Protein AF-0000000084950440 (afdb_homodimer)

Secondary structure (DSSP, 8-state):
--EEEEE--S-HHHHHHHHHHHHHHHHHT-EEEEEEE----THHHHHTTSSS-HHHHHHHHHHHHHHHHHHHTSGGGTTSEEEEEEE-S-HHHHHHHHHHHHT-SEEEEE----SS-SS-PPPHHHHHHHHH-SS-EEEEPTT------SEEEEE----GGGHHHHHHHHHHHHTTTPEEEEEEEEBTTB---HHHHHHHHHHHHTT----SEEEEEEE-SSHHHHHHHHHHHTT-SEEEEEE--SSSS-SSS-HHHHHHHHHH-SS-EEEEE-/--EEEEE--SSHHHHHHHHHHHHHHHHHT-EEEEEEE----THHHHHTTSSS-HHHHHHHHHHHHHHHHHHHTSGGGTTSEEEEEEE-S-HHHHHHHHHHHHT-SEEEEE----SS-SS-PPPHHHHHHHHH-SS-EEEEPTT------SEEEEE----GGGHHHHHHHHHHHHHTTPEEEEEEEEBTTB---HHHHHHHHHHHHTT----SEEEEEEE-SSHHHHHHHHHHHTT-SEEEEEE--SSSS-SSS-HHHHHHHHHH-SS-EEEEE-

Sequence (548 aa):
MKRILVPTDFSAHADNALKIAAQIAKKTNGEIFLLHMLEVPNQMNDAITGSTAIPEVMLFIKKANETLQKTKDKDFLKAIKVTESVKFESAFEGILSFCRKNKIDLIVMGSHGVSGIEEVLIGSNTEKIVRLSDAPVLVIKKNTTEFKPANFVFASDFSKEIKKPFKKMIKFASLFNAKLNLVMICTPNSFKPTALSEQIINDFMSGFDIKNYSTHIYNDVNIEKGIRNFSNSINADLIGLCTHGRTGLAHFFTGSISEDLVNHAIKPVITFRIMKRILVPTDFSAHADNALKIAAQIAKKTNGEIFLLHMLEVPNQMNDAITGSTAIPEVMLFIKKANETLQKTKDKDFLKAIKVTESVKFESAFEGILSFCRKNKIDLIVMGSHGVSGIEEVLIGSNTEKIVRLSDAPVLVIKKNTTEFKPANFVFASDFSKEIKKPFKKMIKFASLFNAKLNLVMICTPNSFKPTALSEQIINDFMSGFDIKNYSTHIYNDVNIEKGIRNFSNSINADLIGLCTHGRTGLAHFFTGSISEDLVNHAIKPVITFRI

Organism: Flavobacterium frigoris (strain PS1) (NCBI:txid1086011)

Structure (mmCIF, N/CA/C/O backbone):
data_AF-0000000084950440-model_v1
#
loop_
_entity.id
_entity.type
_entity.pdbx_description
1 polymer UspA
#
loop_
_atom_site.group_PDB
_atom_site.id
_atom_site.type_symbol
_atom_site.label_atom_id
_atom_site.label_alt_id
_atom_site.label_comp_id
_atom_site.label_asym_id
_atom_site.label_entity_id
_atom_site.label_seq_id
_atom_site.pdbx_PDB_ins_code
_atom_site.Cartn_x
_atom_site.Cartn_y
_atom_site.Cartn_z
_atom_site.occupancy
_atom_site.B_iso_or_equiv
_atom_site.auth_seq_id
_atom_site.auth_comp_id
_atom_site.auth_asym_id
_atom_site.auth_atom_id
_atom_site.pdbx_PDB_model_num
ATOM 1 N N . MET A 1 1 ? -6.938 23.297 23 1 85.62 1 MET A N 1
ATOM 2 C CA . MET A 1 1 ? -7 24.312 21.953 1 85.62 1 MET A CA 1
ATOM 3 C C . MET A 1 1 ? -8.086 25.344 22.25 1 85.62 1 MET A C 1
ATOM 5 O O . MET A 1 1 ? -9.062 25.453 21.5 1 85.62 1 MET A O 1
ATOM 9 N N . LYS A 1 2 ? -7.844 26.109 23.25 1 93.5 2 LYS A N 1
ATOM 10 C CA . LYS A 1 2 ? -8.836 27.047 23.766 1 93.5 2 LYS A CA 1
ATOM 11 C C . LYS A 1 2 ? -8.508 28.484 23.344 1 93.5 2 LYS A C 1
ATOM 13 O O . LYS A 1 2 ? -9.414 29.297 23.156 1 93.5 2 LYS A O 1
ATOM 18 N N . ARG A 1 3 ? -7.305 28.766 23.188 1 98.38 3 ARG A N 1
ATOM 19 C CA . ARG A 1 3 ? -6.898 30.109 22.766 1 98.38 3 ARG A CA 1
ATOM 20 C C . ARG A 1 3 ? -6.477 30.109 21.297 1 98.38 3 ARG A C 1
ATOM 22 O O . ARG A 1 3 ? -5.387 29.641 20.953 1 98.38 3 ARG A O 1
ATOM 29 N N . ILE A 1 4 ? -7.301 30.641 20.469 1 98.44 4 ILE A N 1
ATOM 30 C CA . ILE A 1 4 ? -7.129 30.578 19.016 1 98.44 4 ILE A CA 1
ATOM 31 C C . ILE A 1 4 ? -6.773 31.953 18.484 1 98.44 4 ILE A C 1
ATOM 33 O O . ILE A 1 4 ? -7.48 32.938 18.734 1 98.44 4 ILE A O 1
ATOM 37 N N . LEU A 1 5 ? -5.684 32.031 17.797 1 98.31 5 LEU A N 1
ATOM 38 C CA . LEU A 1 5 ? -5.27 33.281 17.156 1 98.31 5 LEU A CA 1
ATOM 39 C C . LEU A 1 5 ? -5.668 33.281 15.688 1 98.31 5 LEU A C 1
ATOM 41 O O . LEU A 1 5 ? -5.445 32.312 14.969 1 98.31 5 LEU A O 1
ATOM 45 N N . VAL A 1 6 ? -6.246 34.375 15.25 1 97.25 6 VAL A N 1
ATOM 46 C CA . VAL A 1 6 ? -6.559 34.594 13.836 1 97.25 6 VAL A CA 1
ATOM 47 C C . VAL A 1 6 ? -5.957 35.906 13.375 1 97.25 6 VAL A C 1
ATOM 49 O O . VAL A 1 6 ? -6.523 36.969 13.617 1 97.25 6 VAL A O 1
ATOM 52 N N . PRO A 1 7 ? -4.836 35.812 12.734 1 95 7 PRO A N 1
ATOM 53 C CA . PRO A 1 7 ? -4.371 37.031 12.055 1 95 7 PRO A CA 1
ATOM 54 C C . PRO A 1 7 ? -5.266 37.438 10.891 1 95 7 PRO A C 1
ATOM 56 O O . PRO A 1 7 ? -5.762 36.594 10.156 1 95 7 PRO A O 1
ATOM 59 N N . THR A 1 8 ? -5.496 38.75 10.773 1 93.06 8 THR A N 1
ATOM 60 C CA . THR A 1 8 ? -6.398 39.188 9.711 1 93.06 8 THR A CA 1
ATOM 61 C C . THR A 1 8 ? -5.844 40.406 8.992 1 93.06 8 THR A C 1
ATOM 63 O O . THR A 1 8 ? -5.266 41.281 9.625 1 93.06 8 THR A O 1
ATOM 66 N N . ASP A 1 9 ? -5.938 40.406 7.746 1 88.06 9 ASP A N 1
ATOM 67 C CA . ASP A 1 9 ? -5.707 41.562 6.918 1 88.06 9 ASP A CA 1
ATOM 68 C C . ASP A 1 9 ? -7.02 42.094 6.328 1 88.06 9 ASP A C 1
ATOM 70 O O . ASP A 1 9 ? -7.008 42.875 5.387 1 88.06 9 ASP A O 1
ATOM 74 N N . PHE A 1 10 ? -8.086 41.531 6.805 1 91.12 10 PHE A N 1
ATOM 75 C CA . PHE A 1 10 ? -9.461 41.906 6.48 1 91.12 10 PHE A CA 1
ATOM 76 C C . PHE A 1 10 ? -9.844 41.406 5.094 1 91.12 10 PHE A C 1
ATOM 78 O O . PHE A 1 10 ? -10.875 41.812 4.551 1 91.12 10 PHE A O 1
ATOM 85 N N . SER A 1 11 ? -8.953 40.531 4.52 1 87.69 11 SER A N 1
ATOM 86 C CA . SER A 1 11 ? -9.289 39.906 3.236 1 87.69 11 SER A CA 1
ATOM 87 C C . SER A 1 11 ? -10.359 38.844 3.398 1 87.69 11 SER A C 1
ATOM 89 O O . SER A 1 11 ? -10.68 38.438 4.52 1 87.69 11 SER A O 1
ATOM 91 N N . ALA A 1 12 ? -10.969 38.406 2.311 1 87.38 12 ALA A N 1
ATOM 92 C CA . ALA A 1 12 ? -11.953 37.312 2.303 1 87.38 12 ALA A CA 1
ATOM 93 C C . ALA A 1 12 ? -11.352 36.031 2.838 1 87.38 12 ALA A C 1
ATOM 95 O O . ALA A 1 12 ? -12.031 35.25 3.523 1 87.38 12 ALA A O 1
ATOM 96 N N . HIS A 1 13 ? -10.086 35.812 2.574 1 86.44 13 HIS A N 1
ATOM 97 C CA . HIS A 1 13 ? -9.398 34.625 3.059 1 86.44 13 HIS A CA 1
ATOM 98 C C . HIS A 1 13 ? -9.273 34.625 4.578 1 86.44 13 HIS A C 1
ATOM 100 O O . HIS A 1 13 ? -9.445 33.594 5.23 1 86.44 13 HIS A O 1
ATOM 106 N N . ALA A 1 14 ? -8.953 35.812 5.059 1 90 14 ALA A N 1
ATOM 107 C CA . ALA A 1 14 ? -8.859 35.969 6.508 1 90 14 ALA A CA 1
ATOM 108 C C . ALA A 1 14 ? -10.227 35.781 7.168 1 90 14 ALA A C 1
ATOM 110 O O . ALA A 1 14 ? -10.312 35.219 8.266 1 90 14 ALA A O 1
ATOM 111 N N . ASP A 1 15 ? -11.211 36.188 6.457 1 92.19 15 ASP A N 1
ATOM 112 C CA . ASP A 1 15 ? -12.57 36.031 6.977 1 92.19 15 ASP A CA 1
ATOM 113 C C . ASP A 1 15 ? -12.961 34.562 7.023 1 92.19 15 ASP A C 1
ATOM 115 O O . ASP A 1 15 ? -13.609 34.094 7.973 1 92.19 15 ASP A O 1
ATOM 119 N N . ASN A 1 16 ? -12.641 33.844 5.996 1 91.44 16 ASN A N 1
ATOM 120 C CA . ASN A 1 16 ? -12.898 32.406 5.992 1 91.44 16 ASN A CA 1
ATOM 121 C C . ASN A 1 16 ? -12.172 31.703 7.141 1 91.44 16 ASN A C 1
ATOM 123 O O . ASN A 1 16 ? -12.742 30.828 7.797 1 91.44 16 ASN A O 1
ATOM 127 N N . ALA A 1 17 ? -10.945 32.094 7.34 1 93.69 17 ALA A N 1
ATOM 128 C CA . ALA A 1 17 ? -10.188 31.547 8.461 1 93.69 17 ALA A CA 1
ATOM 129 C C . ALA A 1 17 ? -10.883 31.844 9.789 1 93.69 17 ALA A C 1
ATOM 131 O O . ALA A 1 17 ? -10.938 30.984 10.672 1 93.69 17 ALA A O 1
ATOM 132 N N . LEU A 1 18 ? -11.406 33.031 9.906 1 95.88 18 LEU A N 1
ATOM 133 C CA . LEU A 1 18 ? -12.102 33.438 11.117 1 95.88 18 LEU A CA 1
ATOM 134 C C . LEU A 1 18 ? -13.352 32.594 11.328 1 95.88 18 LEU A C 1
ATOM 136 O O . LEU A 1 18 ? -13.656 32.188 12.453 1 95.88 18 LEU A O 1
ATOM 140 N N . LYS A 1 19 ? -14.055 32.312 10.266 1 95.38 19 LYS A N 1
ATOM 141 C CA . LYS A 1 19 ? -15.234 31.453 10.344 1 95.38 19 LYS A CA 1
ATOM 142 C C . LYS A 1 19 ? -14.883 30.062 10.867 1 95.38 19 LYS A C 1
ATOM 144 O O . LYS A 1 19 ? -15.57 29.531 11.734 1 95.38 19 LYS A O 1
ATOM 149 N N . ILE A 1 20 ? -13.812 29.516 10.359 1 95.56 20 ILE A N 1
ATOM 150 C CA . ILE A 1 20 ? -13.367 28.203 10.773 1 95.56 20 ILE A CA 1
ATOM 151 C C . ILE A 1 20 ? -12.898 28.25 12.227 1 95.56 20 ILE A C 1
ATOM 153 O O . ILE A 1 20 ? -13.227 27.359 13.023 1 95.56 20 ILE A O 1
ATOM 157 N N . ALA A 1 21 ? -12.18 29.312 12.578 1 97.06 21 ALA A N 1
ATOM 158 C CA . ALA A 1 21 ? -11.742 29.5 13.961 1 97.06 21 ALA A CA 1
ATOM 159 C C . ALA A 1 21 ? -12.938 29.547 14.906 1 97.06 21 ALA A C 1
ATOM 161 O O . ALA A 1 21 ? -12.891 29 16.016 1 97.06 21 ALA A O 1
ATOM 162 N N . ALA A 1 22 ? -13.984 30.172 14.477 1 97.31 22 ALA A N 1
ATOM 163 C CA . ALA A 1 22 ? -15.203 30.281 15.281 1 97.31 22 ALA A CA 1
ATOM 164 C C . ALA A 1 22 ? -15.812 28.906 15.523 1 97.31 22 ALA A C 1
ATOM 166 O O . ALA A 1 22 ? -16.234 28.594 16.641 1 97.31 22 ALA A O 1
ATOM 167 N N . GLN A 1 23 ? -15.844 28.125 14.508 1 96.5 23 GLN A N 1
ATOM 168 C CA . GLN A 1 23 ? -16.375 26.766 14.641 1 96.5 23 GLN A CA 1
ATOM 169 C C . GLN A 1 23 ? -15.555 25.953 15.633 1 96.5 23 GLN A C 1
ATOM 171 O O . GLN A 1 23 ? -16.109 25.234 16.469 1 96.5 23 GLN A O 1
ATOM 176 N N . ILE A 1 24 ? -14.273 26.109 15.602 1 97 24 ILE A N 1
ATOM 177 C CA . ILE A 1 24 ? -13.383 25.391 16.5 1 97 24 ILE A CA 1
ATOM 178 C C . ILE A 1 24 ? -13.555 25.906 17.922 1 97 24 ILE A C 1
ATOM 180 O O . ILE A 1 24 ? -13.633 25.125 18.875 1 97 24 ILE A O 1
ATOM 184 N N . ALA A 1 25 ? -13.656 27.203 18.047 1 97.62 25 ALA A N 1
ATOM 185 C CA . ALA A 1 25 ? -13.844 27.828 19.359 1 97.62 25 ALA A CA 1
ATOM 186 C C . ALA A 1 25 ? -15.133 27.344 20.016 1 97.62 25 ALA A C 1
ATOM 188 O O . ALA A 1 25 ? -15.164 27.094 21.234 1 97.62 25 ALA A O 1
ATOM 189 N N . LYS A 1 26 ? -16.156 27.25 19.25 1 95.94 26 LYS A N 1
ATOM 190 C CA . LYS A 1 26 ? -17.422 26.766 19.766 1 95.94 26 LYS A CA 1
ATOM 191 C C . LYS A 1 26 ? -17.312 25.328 20.266 1 95.94 26 LYS A C 1
ATOM 193 O O . LYS A 1 26 ? -17.875 24.969 21.312 1 95.94 26 LYS A O 1
ATOM 198 N N . LYS A 1 27 ? -16.578 24.531 19.594 1 94.25 27 LYS A N 1
ATOM 199 C CA . LYS A 1 27 ? -16.422 23.125 19.938 1 94.25 27 LYS A CA 1
ATOM 200 C C . LYS A 1 27 ? -15.547 22.953 21.172 1 94.25 27 LYS A C 1
ATOM 202 O O . LYS A 1 27 ? -15.719 22.016 21.953 1 94.25 27 LYS A O 1
ATOM 207 N N . THR A 1 28 ? -14.648 23.844 21.344 1 95.88 28 THR A N 1
ATOM 208 C CA . THR A 1 28 ? -13.672 23.703 22.422 1 95.88 28 THR A CA 1
ATOM 209 C C . THR A 1 28 ? -14 24.641 23.594 1 95.88 28 THR A C 1
ATOM 211 O O . THR A 1 28 ? -13.281 24.672 24.594 1 95.88 28 THR A O 1
ATOM 214 N N . ASN A 1 29 ? -15.109 25.391 23.469 1 96.38 29 ASN A N 1
ATOM 215 C CA . ASN A 1 29 ? -15.414 26.453 24.422 1 96.38 29 ASN A CA 1
ATOM 216 C C . ASN A 1 29 ? -14.219 27.391 24.609 1 96.38 29 ASN A C 1
ATOM 218 O O . ASN A 1 29 ? -13.82 27.672 25.734 1 96.38 29 ASN A O 1
ATOM 222 N N . GLY A 1 30 ? -13.617 27.719 23.453 1 97.62 30 GLY A N 1
ATOM 223 C CA . GLY A 1 30 ? -12.422 28.547 23.469 1 97.62 30 GLY A CA 1
ATOM 224 C C . GLY A 1 30 ? -12.703 30 23.156 1 97.62 30 GLY A C 1
ATOM 225 O O . GLY A 1 30 ? -13.859 30.422 23.062 1 97.62 30 GLY A O 1
ATOM 226 N N . GLU A 1 31 ? -11.602 30.844 23.125 1 98.5 31 GLU A N 1
ATOM 227 C CA . GLU A 1 31 ? -11.664 32.25 22.766 1 98.5 31 GLU A CA 1
ATOM 228 C C . GLU A 1 31 ? -10.812 32.531 21.547 1 98.5 31 GLU A C 1
ATOM 230 O O . GLU A 1 31 ? -9.93 31.766 21.188 1 98.5 31 GLU A O 1
ATOM 235 N N . ILE A 1 32 ? -11.141 33.688 20.859 1 98.44 32 ILE A N 1
ATOM 236 C CA . ILE A 1 32 ? -10.438 34.062 19.641 1 98.44 32 ILE A CA 1
ATOM 237 C C . ILE A 1 32 ? -9.695 35.375 19.859 1 98.44 32 ILE A C 1
ATOM 239 O O . ILE A 1 32 ? -10.258 36.312 20.406 1 98.44 32 ILE A O 1
ATOM 243 N N . PHE A 1 33 ? -8.469 35.344 19.531 1 98.19 33 PHE A N 1
ATOM 244 C CA . PHE A 1 33 ? -7.68 36.562 19.406 1 98.19 33 PHE A CA 1
ATOM 245 C C . PHE A 1 33 ? -7.578 37 17.953 1 98.19 33 PHE A C 1
ATOM 247 O O . PHE A 1 33 ? -6.977 36.312 17.125 1 98.19 33 PHE A O 1
ATOM 254 N N . LEU A 1 34 ? -8.211 38.094 17.656 1 97.31 34 LEU A N 1
ATOM 255 C CA . LEU A 1 34 ? -8.188 38.656 16.312 1 97.31 34 LEU A CA 1
ATOM 256 C C . LEU A 1 34 ? -7.109 39.719 16.203 1 97.31 34 LEU A C 1
ATOM 258 O O . LEU A 1 34 ? -7.203 40.781 16.844 1 97.31 34 LEU A O 1
ATOM 262 N N . LEU A 1 35 ? -6.117 39.438 15.391 1 96 35 LEU A N 1
ATOM 263 C CA . LEU A 1 35 ? -4.926 40.281 15.398 1 96 35 LEU A CA 1
ATOM 264 C C . LEU A 1 35 ? -4.691 40.906 14.023 1 96 35 LEU A C 1
ATOM 266 O O . LEU A 1 35 ? -4.691 40.219 13.008 1 96 35 LEU A O 1
ATOM 270 N N . HIS A 1 36 ? -4.523 42.156 13.977 1 94.12 36 HIS A N 1
ATOM 271 C CA . HIS A 1 36 ? -4.152 42.906 12.766 1 94.12 36 HIS A CA 1
ATOM 272 C C . HIS A 1 36 ? -2.791 43.562 12.922 1 94.12 36 HIS A C 1
ATOM 274 O O . HIS A 1 36 ? -2.547 44.25 13.906 1 94.12 36 HIS A O 1
ATOM 280 N N . MET A 1 37 ? -1.968 43.281 11.953 1 89.56 37 MET A N 1
ATOM 281 C CA . MET A 1 37 ? -0.636 43.875 11.961 1 89.56 37 MET A CA 1
ATOM 282 C C . MET A 1 37 ? -0.6 45.125 11.094 1 89.56 37 MET A C 1
ATOM 284 O O . MET A 1 37 ? -1.097 45.125 9.969 1 89.56 37 MET A O 1
ATOM 288 N N . LEU A 1 38 ? -0.085 46.188 11.602 1 84.88 38 LEU A N 1
ATOM 289 C CA . LEU A 1 38 ? 0.121 47.438 10.852 1 84.88 38 LEU A CA 1
ATOM 290 C C . LEU A 1 38 ? 1.604 47.656 10.578 1 84.88 38 LEU A C 1
ATOM 292 O O . LEU A 1 38 ? 2.398 47.781 11.508 1 84.88 38 LEU A O 1
ATOM 296 N N . GLU A 1 39 ? 1.993 47.312 9.32 1 72.44 39 GLU A N 1
ATOM 297 C CA . GLU A 1 39 ? 3.385 47.562 8.961 1 72.44 39 GLU A CA 1
ATOM 298 C C . GLU A 1 39 ? 3.639 49.062 8.758 1 72.44 39 GLU A C 1
ATOM 300 O O . GLU A 1 39 ? 2.953 49.688 7.969 1 72.44 39 GLU A O 1
ATOM 305 N N . VAL A 1 40 ? 4.199 49.688 9.711 1 63.06 40 VAL A N 1
ATOM 306 C CA . VAL A 1 40 ? 4.52 51.094 9.555 1 63.06 40 VAL A CA 1
ATOM 307 C C . VAL A 1 40 ? 5.867 51.25 8.852 1 63.06 40 VAL A C 1
ATOM 309 O O . VAL A 1 40 ? 6.855 50.625 9.258 1 63.06 40 VAL A O 1
ATOM 312 N N . PRO A 1 41 ? 5.957 51.625 7.484 1 55.31 41 PRO A N 1
ATOM 313 C CA . PRO A 1 41 ? 7.211 51.812 6.754 1 55.31 41 PRO A CA 1
ATOM 314 C C . PRO A 1 41 ? 8.32 52.375 7.629 1 55.31 41 PRO A C 1
ATOM 316 O O . PRO A 1 41 ? 8.055 53.156 8.555 1 55.31 41 PRO A O 1
ATOM 319 N N . ASN A 1 42 ? 9.406 51.625 7.707 1 53.41 42 ASN A N 1
ATOM 320 C CA . ASN A 1 42 ? 10.617 52.031 8.414 1 53.41 42 ASN A CA 1
ATOM 321 C C . ASN A 1 42 ? 10.828 53.531 8.312 1 53.41 42 ASN A C 1
ATOM 323 O O . ASN A 1 42 ? 11.438 54.125 9.203 1 53.41 42 ASN A O 1
ATOM 327 N N . GLN A 1 43 ? 10.641 53.938 7.066 1 49.59 43 GLN A N 1
ATOM 328 C CA . GLN A 1 43 ? 11 55.344 6.895 1 49.59 43 GLN A CA 1
ATOM 329 C C . GLN A 1 43 ? 10.219 56.25 7.848 1 49.59 43 GLN A C 1
ATOM 331 O O . GLN A 1 43 ? 10.539 57.406 8.008 1 49.59 43 GLN A O 1
ATOM 336 N N . MET A 1 44 ? 9.242 55.719 8.312 1 47.66 44 MET A N 1
ATOM 337 C CA . MET A 1 44 ? 8.461 56.531 9.25 1 47.66 44 MET A CA 1
ATOM 338 C C . MET A 1 44 ? 9.047 56.438 10.656 1 47.66 44 MET A C 1
ATOM 340 O O . MET A 1 44 ? 8.586 57.125 11.57 1 47.66 44 MET A O 1
ATOM 344 N N . ASN A 1 45 ? 9.883 55.469 10.859 1 47.41 45 ASN A N 1
ATOM 345 C CA . ASN A 1 45 ? 10.609 55.562 12.117 1 47.41 45 ASN A CA 1
ATOM 346 C C . ASN A 1 45 ? 11.32 56.906 12.266 1 47.41 45 ASN A C 1
ATOM 348 O O . ASN A 1 45 ? 11.383 57.469 13.359 1 47.41 45 ASN A O 1
ATOM 352 N N . ASP A 1 46 ? 12.047 57.188 11.07 1 45.38 46 ASP A N 1
ATOM 353 C CA . ASP A 1 46 ? 12.672 58.5 11.133 1 45.38 46 ASP A CA 1
ATOM 354 C C . ASP A 1 46 ? 11.617 59.594 11.117 1 45.38 46 ASP A C 1
ATOM 356 O O . ASP A 1 46 ? 11.906 60.75 11.484 1 45.38 46 ASP A O 1
ATOM 360 N N . ALA A 1 47 ? 10.555 59.375 10.32 1 46.56 47 ALA A N 1
ATOM 361 C CA . ALA A 1 47 ? 9.539 60.406 10.211 1 46.56 47 ALA A CA 1
ATOM 362 C C . ALA A 1 47 ? 8.672 60.469 11.469 1 46.56 47 ALA A C 1
ATOM 364 O O . ALA A 1 47 ? 7.789 61.312 11.578 1 46.56 47 ALA A O 1
ATOM 365 N N . ILE A 1 48 ? 8.523 59.375 12.164 1 44.34 48 ILE A N 1
ATOM 366 C CA . ILE A 1 48 ? 7.941 59.656 13.469 1 44.34 48 ILE A CA 1
ATOM 367 C C . ILE A 1 48 ? 8.719 60.781 14.148 1 44.34 48 ILE A C 1
ATOM 369 O O . ILE A 1 48 ? 8.18 61.5 15.008 1 44.34 48 ILE A O 1
ATOM 373 N N . THR A 1 49 ? 10.062 60.75 13.836 1 42.44 49 THR A N 1
ATOM 374 C CA . THR A 1 49 ? 10.758 62 14.133 1 42.44 49 THR A CA 1
ATOM 375 C C . THR A 1 49 ? 10.406 63.062 13.102 1 42.44 49 THR A C 1
ATOM 377 O O . THR A 1 49 ? 10.453 64.25 13.406 1 42.44 49 THR A O 1
ATOM 380 N N . GLY A 1 50 ? 10.438 62.719 11.688 1 44.25 50 GLY A N 1
ATOM 381 C CA . GLY A 1 50 ? 10 63.75 10.773 1 44.25 50 GLY A CA 1
ATOM 382 C C . GLY A 1 50 ? 8.508 63.75 10.516 1 44.25 50 GLY A C 1
ATOM 383 O O . GLY A 1 50 ? 7.789 62.906 11.039 1 44.25 50 GLY A O 1
ATOM 384 N N . SER A 1 51 ? 7.836 64.625 9.359 1 42.81 51 SER A N 1
ATOM 385 C CA . SER A 1 51 ? 6.492 65.125 9.125 1 42.81 51 SER A CA 1
ATOM 386 C C . SER A 1 51 ? 5.531 64 8.742 1 42.81 51 SER A C 1
ATOM 388 O O . SER A 1 51 ? 4.438 64.25 8.234 1 42.81 51 SER A O 1
ATOM 390 N N . THR A 1 52 ? 5.938 62.844 8.266 1 49.28 52 THR A N 1
ATOM 391 C CA . THR A 1 52 ? 4.734 62.031 8.062 1 49.28 52 THR A CA 1
ATOM 392 C C . THR A 1 52 ? 3.896 61.969 9.336 1 49.28 52 THR A C 1
ATOM 394 O O . THR A 1 52 ? 4.359 61.5 10.367 1 49.28 52 THR A O 1
ATOM 397 N N . ALA A 1 53 ? 2.865 62.781 9.461 1 55 53 ALA A N 1
ATOM 398 C CA . ALA A 1 53 ? 2.191 63.375 10.594 1 55 53 ALA A CA 1
ATOM 399 C C . ALA A 1 53 ? 1.483 62.344 11.453 1 55 53 ALA A C 1
ATOM 401 O O . ALA A 1 53 ? 0.874 61.406 10.922 1 55 53 ALA A O 1
ATOM 402 N N . ILE A 1 54 ? 1.843 62 12.672 1 61.31 54 ILE A N 1
ATOM 403 C CA . ILE A 1 54 ? 1.15 61.438 13.828 1 61.31 54 ILE A CA 1
ATOM 404 C C . ILE A 1 54 ? -0.337 61.312 13.516 1 61.31 54 ILE A C 1
ATOM 406 O O . ILE A 1 54 ? -0.936 60.25 13.789 1 61.31 54 ILE A O 1
ATOM 410 N N . PRO A 1 55 ? -0.787 62.188 12.508 1 66.56 55 PRO A N 1
ATOM 411 C CA . PRO A 1 55 ? -2.227 62.094 12.25 1 66.56 55 PRO A CA 1
ATOM 412 C C . PRO A 1 55 ? -2.602 60.938 11.352 1 66.56 55 PRO A C 1
ATOM 414 O O . PRO A 1 55 ? -3.646 60.312 11.555 1 66.56 55 PRO A O 1
ATOM 417 N N . GLU A 1 56 ? -1.643 60.5 10.414 1 75 56 GLU A N 1
ATOM 418 C CA . GLU A 1 56 ? -2 59.469 9.453 1 75 56 GLU A CA 1
ATOM 419 C C . GLU A 1 56 ? -1.98 58.094 10.109 1 75 56 GLU A C 1
ATOM 421 O O . GLU A 1 56 ? -2.871 57.281 9.875 1 75 56 GLU A O 1
ATOM 426 N N . VAL A 1 57 ? -0.945 57.844 10.867 1 77.19 57 VAL A N 1
ATOM 427 C CA . VAL A 1 57 ? -0.838 56.562 11.578 1 77.19 57 VAL A CA 1
ATOM 428 C C . VAL A 1 57 ? -2.045 56.375 12.492 1 77.19 57 VAL A C 1
ATOM 430 O O . VAL A 1 57 ? -2.596 55.281 12.594 1 77.19 57 VAL A O 1
ATOM 433 N N . MET A 1 58 ? -2.383 57.469 13.086 1 82.5 58 MET A N 1
ATOM 434 C CA . MET A 1 58 ? -3.537 57.406 13.977 1 82.5 58 MET A CA 1
ATOM 435 C C . MET A 1 58 ? -4.809 57.062 13.203 1 82.5 58 MET A C 1
ATOM 437 O O . MET A 1 58 ? -5.691 56.375 13.711 1 82.5 58 MET A O 1
ATOM 441 N N . LEU A 1 59 ? -4.781 57.594 11.992 1 84.06 59 LEU A N 1
ATOM 442 C CA . LEU A 1 59 ? -5.938 57.312 11.148 1 84.06 59 LEU A CA 1
ATOM 443 C C . LEU A 1 59 ? -5.984 55.844 10.781 1 84.06 59 LEU A C 1
ATOM 445 O O . LEU A 1 59 ? -7.055 55.219 10.781 1 84.06 59 LEU A O 1
ATOM 449 N N . PHE A 1 60 ? -4.836 55.312 10.492 1 84.25 60 PHE A N 1
ATOM 450 C CA . PHE A 1 60 ? -4.781 53.906 10.133 1 84.25 60 PHE A CA 1
ATOM 451 C C . PHE A 1 60 ? -5.18 53.031 11.312 1 84.25 60 PHE A C 1
ATOM 453 O O . PHE A 1 60 ? -5.883 52.031 11.141 1 84.25 60 PHE A O 1
ATOM 460 N N . ILE A 1 61 ? -4.773 53.375 12.422 1 87.12 61 ILE A N 1
ATOM 461 C CA . ILE A 1 61 ? -5.117 52.656 13.633 1 87.12 61 ILE A CA 1
ATOM 462 C C . ILE A 1 61 ? -6.625 52.719 13.867 1 87.12 61 ILE A C 1
ATOM 464 O O . ILE A 1 61 ? -7.254 51.688 14.164 1 87.12 61 ILE A O 1
ATOM 468 N N . LYS A 1 62 ? -7.082 53.875 13.758 1 90.06 62 LYS A N 1
ATOM 469 C CA . LYS A 1 62 ? -8.516 54.062 13.961 1 90.06 62 LYS A CA 1
ATOM 470 C C . LYS A 1 62 ? -9.32 53.219 12.984 1 90.06 62 LYS A C 1
ATOM 472 O O .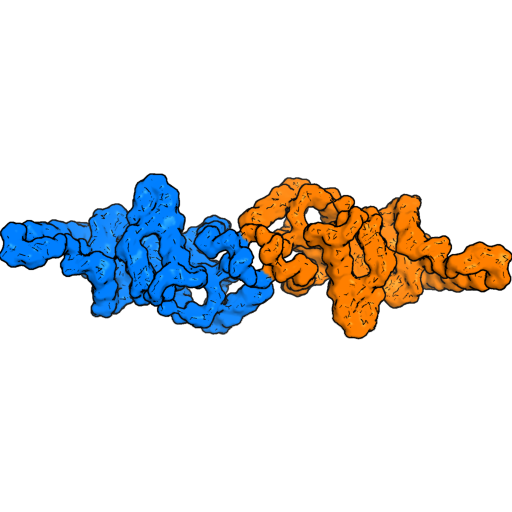 LYS A 1 62 ? -10.281 52.562 13.375 1 90.06 62 LYS A O 1
ATOM 477 N N . LYS A 1 63 ? -8.961 53.281 11.766 1 91.81 63 LYS A N 1
ATOM 478 C CA . LYS A 1 63 ? -9.656 52.5 10.742 1 91.81 63 LYS A CA 1
ATOM 479 C C . LYS A 1 63 ? -9.562 51 11.023 1 91.81 63 LYS A C 1
ATOM 481 O O . LYS A 1 63 ? -10.539 50.281 10.859 1 91.81 63 LYS A O 1
ATOM 486 N N . ALA A 1 64 ? -8.359 50.594 11.398 1 91.56 64 ALA A N 1
ATOM 487 C CA . ALA A 1 64 ? -8.156 49.188 11.727 1 91.56 64 ALA A CA 1
ATOM 488 C C . ALA A 1 64 ? -9.047 48.781 12.891 1 91.56 64 ALA A C 1
ATOM 490 O O . ALA A 1 64 ? -9.688 47.719 12.836 1 91.56 64 ALA A O 1
ATOM 491 N N . ASN A 1 65 ? -9.094 49.562 13.883 1 92.69 65 ASN A N 1
ATOM 492 C CA . ASN A 1 65 ? -9.914 49.281 15.055 1 92.69 65 ASN A CA 1
ATOM 493 C C . ASN A 1 65 ? -11.398 49.219 14.703 1 92.69 65 ASN A C 1
ATOM 495 O O . ASN A 1 65 ? -12.125 48.344 15.195 1 92.69 65 ASN A O 1
ATOM 499 N N . GLU A 1 66 ? -11.805 50.125 13.906 1 94.44 66 GLU A N 1
ATOM 500 C CA . GLU A 1 66 ? -13.195 50.125 13.461 1 94.44 66 GLU A CA 1
ATOM 501 C C . GLU A 1 66 ? -13.539 48.844 12.711 1 94.44 66 GLU A C 1
ATOM 503 O O . GLU A 1 66 ? -14.594 48.25 12.93 1 94.44 66 GLU A O 1
ATOM 508 N N . THR A 1 67 ? -12.695 48.5 11.836 1 95.12 67 THR A N 1
ATOM 509 C CA . THR A 1 67 ? -12.914 47.312 11.047 1 95.12 67 THR A CA 1
ATOM 510 C C . THR A 1 67 ? -12.93 46.062 11.93 1 95.12 67 THR A C 1
ATOM 512 O O . THR A 1 67 ? -13.742 45.156 11.727 1 95.12 67 THR A O 1
ATOM 515 N N . LEU A 1 68 ? -12 46 12.891 1 95.75 68 LEU A N 1
ATOM 516 C CA . LEU A 1 68 ? -11.953 44.875 13.836 1 95.75 68 LEU A CA 1
ATOM 517 C C . LEU A 1 68 ? -13.258 44.781 14.625 1 95.75 68 LEU A C 1
ATOM 519 O O . LEU A 1 68 ? -13.781 43.688 14.836 1 95.75 68 LEU A O 1
ATOM 523 N N . GLN A 1 69 ? -13.766 45.938 15.047 1 93.75 69 GLN A N 1
ATOM 524 C CA . GLN A 1 69 ? -15.016 45.969 15.797 1 93.75 69 GLN A CA 1
ATOM 525 C C . GLN A 1 69 ? -16.172 45.438 14.945 1 93.75 69 GLN A C 1
ATOM 527 O O . GLN A 1 69 ? -17.016 44.688 15.43 1 93.75 69 GLN A O 1
ATOM 532 N N . LYS A 1 70 ? -16.188 45.875 13.734 1 95.12 70 LYS A N 1
ATOM 533 C CA . LYS A 1 70 ? -17.219 45.406 12.82 1 95.12 70 LYS A CA 1
ATOM 534 C C . LYS A 1 70 ? -17.125 43.906 12.617 1 95.12 70 LYS A C 1
ATOM 536 O O . LYS A 1 70 ? -18.141 43.188 12.547 1 95.12 70 LYS A O 1
ATOM 541 N N . THR A 1 71 ? -15.914 43.469 12.492 1 95.56 71 THR A N 1
ATOM 542 C CA . THR A 1 71 ? -15.664 42.031 12.289 1 95.56 71 THR A CA 1
ATOM 543 C C . THR A 1 71 ? -16.141 41.219 13.492 1 95.56 71 THR A C 1
ATOM 545 O O . THR A 1 71 ? -16.734 40.156 13.328 1 95.56 71 THR A O 1
ATOM 548 N N . LYS A 1 72 ? -15.938 41.719 14.688 1 94.19 72 LYS A N 1
ATOM 549 C CA . LYS A 1 72 ? -16.297 41.031 15.93 1 94.19 72 LYS A CA 1
ATOM 550 C C . LYS A 1 72 ? -17.812 40.875 16.047 1 94.19 72 LYS A C 1
ATOM 552 O O . LYS A 1 72 ? -18.297 39.969 16.734 1 94.19 72 LYS A O 1
ATOM 557 N N . ASP A 1 73 ? -18.547 41.719 15.352 1 93.62 73 ASP A N 1
ATOM 558 C CA . ASP A 1 73 ? -20 41.75 15.461 1 93.62 73 ASP A CA 1
ATOM 559 C C . ASP A 1 73 ? -20.656 40.75 14.492 1 93.62 73 ASP A C 1
ATOM 561 O O . ASP A 1 73 ? -21.875 40.656 14.43 1 93.62 73 ASP A O 1
ATOM 565 N N . LYS A 1 74 ? -19.875 40.094 13.812 1 95.38 74 LYS A N 1
ATOM 566 C CA . LYS A 1 74 ? -20.422 39.125 12.859 1 95.38 74 LYS A CA 1
ATOM 567 C C . LYS A 1 74 ? -21.172 38 13.578 1 95.38 74 LYS A C 1
ATOM 569 O O . LYS A 1 74 ? -20.75 37.562 14.648 1 95.38 74 LYS A O 1
ATOM 574 N N . ASP A 1 75 ? -22.172 37.406 12.953 1 95.69 75 ASP A N 1
ATOM 575 C CA . ASP A 1 75 ? -23.094 36.438 13.547 1 95.69 75 ASP A CA 1
ATOM 576 C C . ASP A 1 75 ? -22.375 35.188 14 1 95.69 75 ASP A C 1
ATOM 578 O O . ASP A 1 75 ? -22.688 34.625 15.055 1 95.69 75 ASP A O 1
ATOM 582 N N . PHE A 1 76 ? -21.453 34.781 13.211 1 95.19 76 PHE A N 1
ATOM 583 C CA . PHE A 1 76 ? -20.828 33.5 13.5 1 95.19 76 PHE A CA 1
ATOM 584 C C . PHE A 1 76 ? -19.875 33.625 14.68 1 95.19 76 PHE A C 1
ATOM 586 O O . PHE A 1 76 ? -19.359 32.594 15.164 1 95.19 76 PHE A O 1
ATOM 593 N N . LEU A 1 77 ? -19.672 34.812 15.172 1 97.38 77 LEU A N 1
ATOM 594 C CA . LEU A 1 77 ? -18.797 35 16.328 1 97.38 77 LEU A CA 1
ATOM 595 C C . LEU A 1 77 ? -19.625 35.219 17.594 1 97.38 77 LEU A C 1
ATOM 597 O O . LEU A 1 77 ? -19.062 35.344 18.688 1 97.38 77 LEU A O 1
ATOM 601 N N . LYS A 1 78 ? -20.922 35.062 17.422 1 94.31 78 LYS A N 1
ATOM 602 C CA . LYS A 1 78 ? -21.781 35.25 18.594 1 94.31 78 LYS A CA 1
ATOM 603 C C . LYS A 1 78 ? -21.484 34.188 19.656 1 94.31 78 LYS A C 1
ATOM 605 O O . LYS A 1 78 ? -21.281 33.031 19.344 1 94.31 78 LYS A O 1
ATOM 610 N N . ALA A 1 79 ? -21.453 34.562 20.922 1 94.38 79 ALA A N 1
ATOM 611 C CA . ALA A 1 79 ? -21.297 33.719 22.094 1 94.38 79 ALA A CA 1
ATOM 612 C C . ALA A 1 79 ? -19.844 33.281 22.25 1 94.38 79 ALA A C 1
ATOM 614 O O . ALA A 1 79 ? -19.547 32.344 23.016 1 94.38 79 ALA A O 1
ATOM 615 N N . ILE A 1 80 ? -18.906 33.781 21.375 1 97.5 80 ILE A N 1
ATOM 616 C CA . ILE A 1 80 ? -17.484 33.531 21.516 1 97.5 80 ILE A CA 1
ATOM 617 C C . ILE A 1 80 ? -16.766 34.781 22.062 1 97.5 80 ILE A C 1
ATOM 619 O O . ILE A 1 80 ? -17.047 35.906 21.625 1 97.5 80 ILE A O 1
ATOM 623 N N . LYS A 1 81 ? -15.984 34.594 23.062 1 97.88 81 LYS A N 1
ATOM 624 C CA . LYS A 1 81 ? -15.141 35.688 23.516 1 97.88 81 LYS A CA 1
ATOM 625 C C . LYS A 1 81 ? -14.086 36.031 22.453 1 97.88 81 LYS A C 1
ATOM 627 O O . LYS A 1 81 ? -13.242 35.219 22.125 1 97.88 81 LYS A O 1
ATOM 632 N N . VAL A 1 82 ? -14.195 37.25 21.906 1 97.94 82 VAL A N 1
ATOM 633 C CA . VAL A 1 82 ? -13.25 37.719 20.891 1 97.94 82 VAL A CA 1
ATOM 634 C C . VAL A 1 82 ? -12.484 38.938 21.391 1 97.94 82 VAL A C 1
ATOM 636 O O . VAL A 1 82 ? -13.086 39.906 21.812 1 97.94 82 VAL A O 1
ATOM 639 N N . THR A 1 83 ? -11.195 38.844 21.406 1 97.06 83 THR A N 1
ATOM 640 C CA . THR A 1 83 ? -10.32 39.938 21.766 1 97.06 83 THR A CA 1
ATOM 641 C C . THR A 1 83 ? -9.586 40.469 20.531 1 97.06 83 THR A C 1
ATOM 643 O O . THR A 1 83 ? -8.945 39.719 19.812 1 97.06 83 THR A O 1
ATOM 646 N N . GLU A 1 84 ? -9.719 41.719 20.234 1 95.62 84 GLU A N 1
ATOM 647 C CA . GLU A 1 84 ? -9.07 42.344 19.094 1 95.62 84 GLU A CA 1
ATOM 648 C C . GLU A 1 84 ? -7.773 43.031 19.484 1 95.62 84 GLU A C 1
ATOM 650 O O . GLU A 1 84 ? -7.676 43.594 20.594 1 95.62 84 GLU A O 1
ATOM 655 N N . SER A 1 85 ? -6.828 43 18.625 1 93.5 85 SER A N 1
ATOM 656 C CA . SER A 1 85 ? -5.57 43.688 18.859 1 93.5 85 SER A CA 1
ATOM 657 C C . SER A 1 85 ? -4.969 44.188 17.547 1 93.5 85 SER A C 1
ATOM 659 O O . SER A 1 85 ? -5.121 43.562 16.516 1 93.5 85 SER A O 1
ATOM 661 N N . VAL A 1 86 ? -4.34 45.344 17.609 1 92.31 86 VAL A N 1
ATOM 662 C CA . VAL A 1 86 ? -3.521 45.875 16.531 1 92.31 86 VAL A CA 1
ATOM 663 C C . VAL A 1 86 ? -2.07 46 17 1 92.31 86 VAL A C 1
ATOM 665 O O . VAL A 1 86 ? -1.798 46.531 18.078 1 92.31 86 VAL A O 1
ATOM 668 N N . LYS A 1 87 ? -1.216 45.5 16.234 1 88.56 87 LYS A N 1
ATOM 669 C CA . LYS A 1 87 ? 0.2 45.562 16.578 1 88.56 87 LYS A CA 1
ATOM 670 C C . LYS A 1 87 ? 1.012 46.219 15.469 1 88.56 87 LYS A C 1
ATOM 672 O O . LYS A 1 87 ? 0.675 46.062 14.289 1 88.56 87 LYS A O 1
ATOM 677 N N . PHE A 1 88 ? 2.137 46.906 15.922 1 83.31 88 PHE A N 1
ATOM 678 C CA . PHE A 1 88 ? 3.035 47.594 15.016 1 83.31 88 PHE A CA 1
ATOM 679 C C . PHE A 1 88 ? 4.34 46.844 14.836 1 83.31 88 PHE A C 1
ATOM 681 O O . PHE A 1 88 ? 5.359 47.188 15.438 1 83.31 88 PHE A O 1
ATOM 688 N N . GLU A 1 89 ? 4.344 45.781 14.281 1 79.62 89 GLU A N 1
ATOM 689 C CA . GLU A 1 89 ? 5.496 44.938 14.008 1 79.62 89 GLU A CA 1
ATOM 690 C C . GLU A 1 89 ? 5.371 44.25 12.641 1 79.62 89 GLU A C 1
ATOM 692 O O . GLU A 1 89 ? 4.32 44.312 12.008 1 79.62 89 GLU A O 1
ATOM 697 N N . SER A 1 90 ? 6.555 43.812 12.25 1 82.31 90 SER A N 1
ATOM 698 C CA . SER A 1 90 ? 6.449 42.969 11.062 1 82.31 90 SER A CA 1
ATOM 699 C C . SER A 1 90 ? 5.461 41.812 11.281 1 82.31 90 SER A C 1
ATOM 701 O O . SER A 1 90 ? 5.332 41.312 12.398 1 82.31 90 SER A O 1
ATOM 703 N N . ALA A 1 91 ? 4.797 41.438 10.289 1 79.5 91 ALA A N 1
ATOM 704 C CA . ALA A 1 91 ? 3.648 40.531 10.375 1 79.5 91 ALA A CA 1
ATOM 705 C C . ALA A 1 91 ? 4.02 39.25 11.086 1 79.5 91 ALA A C 1
ATOM 707 O O . ALA A 1 91 ? 3.416 38.875 12.094 1 79.5 91 ALA A O 1
ATOM 708 N N . PHE A 1 92 ? 5.078 38.531 10.57 1 82.12 92 PHE A N 1
ATOM 709 C CA . PHE A 1 92 ? 5.309 37.219 11.148 1 82.12 92 PHE A CA 1
ATOM 710 C C . PHE A 1 92 ? 5.926 37.344 12.539 1 82.12 92 PHE A C 1
ATOM 712 O O . PHE A 1 92 ? 5.586 36.562 13.438 1 82.12 92 PHE A O 1
ATOM 719 N N . GLU A 1 93 ? 6.781 38.375 12.805 1 87.69 93 GLU A N 1
ATOM 720 C CA . GLU A 1 93 ? 7.367 38.562 14.125 1 87.69 93 GLU A CA 1
ATOM 721 C C . GLU A 1 93 ? 6.301 38.906 15.156 1 87.69 93 GLU A C 1
ATOM 723 O O . GLU A 1 93 ? 6.316 38.406 16.281 1 87.69 93 GLU A O 1
ATOM 728 N N . GLY A 1 94 ? 5.484 39.781 14.734 1 90.12 94 GLY A N 1
ATOM 729 C CA . GLY A 1 94 ? 4.402 40.188 15.609 1 90.12 94 GLY A CA 1
ATOM 730 C C . GLY A 1 94 ? 3.475 39.062 15.984 1 90.12 94 GLY A C 1
ATOM 731 O O . GLY A 1 94 ? 3.086 38.906 17.141 1 90.12 94 GLY A O 1
ATOM 732 N N . ILE A 1 95 ? 3.148 38.25 15.055 1 92.69 95 ILE A N 1
ATOM 733 C CA . ILE A 1 95 ? 2.258 37.094 15.273 1 92.69 95 ILE A CA 1
ATOM 734 C C . ILE A 1 95 ? 2.916 36.094 16.219 1 92.69 95 ILE A C 1
ATOM 736 O O . ILE A 1 95 ? 2.289 35.656 17.172 1 92.69 95 ILE A O 1
ATOM 740 N N . LEU A 1 96 ? 4.188 35.781 15.984 1 93.25 96 LEU A N 1
ATOM 741 C CA . LEU A 1 96 ? 4.895 34.812 16.812 1 93.25 96 LEU A CA 1
ATOM 742 C C . LEU A 1 96 ? 5.047 35.312 18.234 1 93.25 96 LEU A C 1
ATOM 744 O O . LEU A 1 96 ? 4.867 34.562 19.188 1 93.25 96 LEU A O 1
ATOM 748 N N . SER A 1 97 ? 5.391 36.594 18.312 1 93.62 97 SER A N 1
ATOM 749 C CA . SER A 1 97 ? 5.508 37.219 19.625 1 93.62 97 SER A CA 1
ATOM 750 C C . SER A 1 97 ? 4.172 37.188 20.375 1 93.62 97 SER A C 1
ATOM 752 O O . SER A 1 97 ? 4.129 36.906 21.562 1 93.62 97 SER A O 1
ATOM 754 N N . PHE A 1 98 ? 3.164 37.531 19.672 1 94.94 98 PHE A N 1
ATOM 755 C CA . PHE A 1 98 ? 1.826 37.5 20.25 1 94.94 98 PHE A CA 1
ATOM 756 C C . PHE A 1 98 ? 1.473 36.125 20.75 1 94.94 98 PHE A C 1
ATOM 758 O O . PHE A 1 98 ? 0.906 35.969 21.828 1 94.94 98 PHE A O 1
ATOM 765 N N . CYS A 1 99 ? 1.742 35.094 20 1 95.38 99 CYS A N 1
ATOM 766 C CA . CYS A 1 99 ? 1.458 33.719 20.359 1 95.38 99 CYS A CA 1
ATOM 767 C C . CYS A 1 99 ? 2.133 33.344 21.672 1 95.38 99 CYS A C 1
ATOM 769 O O . CYS A 1 99 ? 1.507 32.75 22.562 1 95.38 99 CYS A O 1
ATOM 771 N N . ARG A 1 100 ? 3.387 33.688 21.781 1 94.69 100 ARG A N 1
ATOM 772 C CA . ARG A 1 100 ? 4.145 33.375 22.984 1 94.69 100 ARG A CA 1
ATOM 773 C C . ARG A 1 100 ? 3.578 34.094 24.203 1 94.69 100 ARG A C 1
ATOM 775 O O . ARG A 1 100 ? 3.346 33.5 25.25 1 94.69 100 ARG A O 1
ATOM 782 N N . LYS A 1 101 ? 3.322 35.344 24.031 1 95.44 101 LYS A N 1
ATOM 783 C CA . LYS A 1 101 ? 2.871 36.188 25.125 1 95.44 101 LYS A CA 1
ATOM 784 C C . LYS A 1 101 ? 1.491 35.781 25.609 1 95.44 101 LYS A C 1
ATOM 786 O O . LYS A 1 101 ? 1.206 35.844 26.812 1 95.44 101 LYS A O 1
ATOM 791 N N . ASN A 1 102 ? 0.67 35.344 24.75 1 96.81 102 ASN A N 1
ATOM 792 C CA . ASN A 1 102 ? -0.726 35.094 25.094 1 96.81 102 ASN A CA 1
ATOM 793 C C . ASN A 1 102 ? -1.023 33.594 25.156 1 96.81 102 ASN A C 1
ATOM 795 O O . ASN A 1 102 ? -2.186 33.188 25.234 1 96.81 102 ASN A O 1
ATOM 799 N N . LYS A 1 103 ? 0.024 32.75 25 1 96.88 103 LYS A N 1
ATOM 800 C CA . LYS A 1 103 ? -0.073 31.281 25.141 1 96.88 103 LYS A CA 1
ATOM 801 C C . LYS A 1 103 ? -1.105 30.719 24.172 1 96.88 103 LYS A C 1
ATOM 803 O O . LYS A 1 103 ? -1.995 29.969 24.578 1 96.88 103 LYS A O 1
ATOM 808 N N . ILE A 1 104 ? -0.989 31.031 22.953 1 97.75 104 ILE A N 1
ATOM 809 C CA . ILE A 1 104 ? -1.9 30.594 21.906 1 97.75 104 ILE A CA 1
ATOM 810 C C . ILE A 1 104 ? -1.748 29.094 21.672 1 97.75 104 ILE A C 1
ATOM 812 O O . ILE A 1 104 ? -0.629 28.578 21.609 1 97.75 104 ILE A O 1
ATOM 816 N N . ASP A 1 105 ? -2.914 28.391 21.5 1 97.25 105 ASP A N 1
ATOM 817 C CA . ASP A 1 105 ? -2.924 26.953 21.312 1 97.25 105 ASP A CA 1
ATOM 818 C C . ASP A 1 105 ? -3.002 26.594 19.828 1 97.25 105 ASP A C 1
ATOM 820 O O . ASP A 1 105 ? -2.664 25.469 19.438 1 97.25 105 ASP A O 1
ATOM 824 N N . LEU A 1 106 ? -3.551 27.516 19.062 1 97.88 106 LEU A N 1
ATOM 825 C CA . LEU A 1 106 ? -3.809 27.266 17.656 1 97.88 106 LEU A CA 1
ATOM 826 C C . LEU A 1 106 ? -3.834 28.562 16.859 1 97.88 106 LEU A C 1
ATOM 828 O O . LEU A 1 106 ? -4.418 29.547 17.312 1 97.88 106 LEU A O 1
ATOM 832 N N . ILE A 1 107 ? -3.164 28.578 15.758 1 97.12 107 ILE A N 1
ATOM 833 C CA . ILE A 1 107 ? -3.262 29.688 14.805 1 97.12 107 ILE A CA 1
ATOM 834 C C . ILE A 1 107 ? -4.082 29.25 13.594 1 97.12 107 ILE A C 1
ATOM 836 O O . ILE A 1 107 ? -3.848 28.172 13.031 1 97.12 107 ILE A O 1
ATOM 840 N N . VAL A 1 108 ? -5.098 30.016 13.219 1 96.19 108 VAL A N 1
ATOM 841 C CA . VAL A 1 108 ? -5.871 29.766 12.008 1 96.19 108 VAL A CA 1
ATOM 842 C C . VAL A 1 108 ? -5.68 30.906 11.016 1 96.19 108 VAL A C 1
ATOM 844 O O . VAL A 1 108 ? -5.961 32.062 11.328 1 96.19 108 VAL A O 1
ATOM 847 N N . MET A 1 109 ? -5.184 30.562 9.875 1 92.12 109 MET A N 1
ATOM 848 C CA . MET A 1 109 ? -4.887 31.609 8.906 1 92.12 109 MET A CA 1
ATOM 849 C C . MET A 1 109 ? -5.41 31.234 7.52 1 92.12 109 MET A C 1
ATOM 851 O O . MET A 1 109 ? -5.562 30.062 7.207 1 92.12 109 MET A O 1
ATOM 855 N N . GLY A 1 110 ? -5.766 32.281 6.824 1 86.88 110 GLY A N 1
ATOM 856 C CA . GLY A 1 110 ? -6.168 32.062 5.441 1 86.88 110 GLY A CA 1
ATOM 857 C C . GLY A 1 110 ? -5.004 32.094 4.469 1 86.88 110 GLY A C 1
ATOM 858 O O . GLY A 1 110 ? -4.016 32.812 4.699 1 86.88 110 GLY A O 1
ATOM 859 N N . SER A 1 111 ? -5.043 31.219 3.459 1 75.44 111 SER A N 1
ATOM 860 C CA . SER A 1 111 ? -4.012 31.281 2.43 1 75.44 111 SER A CA 1
ATOM 861 C C . SER A 1 111 ? -4.484 32.062 1.216 1 75.44 111 SER A C 1
ATOM 863 O O . SER A 1 111 ? -5.66 32.031 0.853 1 75.44 111 SER A O 1
ATOM 865 N N . HIS A 1 112 ? -3.801 33.25 0.855 1 63.22 112 HIS A N 1
ATOM 866 C CA . HIS A 1 112 ? -4.109 34.031 -0.33 1 63.22 112 HIS A CA 1
ATOM 867 C C . HIS A 1 112 ? -4.027 33.188 -1.596 1 63.22 112 HIS A C 1
ATOM 869 O O . HIS A 1 112 ? -2.994 32.562 -1.874 1 63.22 112 HIS A O 1
ATOM 875 N N . GLY A 1 113 ? -4.918 32.281 -1.861 1 51.09 113 GLY A N 1
ATOM 876 C CA . GLY A 1 113 ? -4.695 31.656 -3.154 1 51.09 113 GLY A CA 1
ATOM 877 C C . GLY A 1 113 ? -4.715 32.625 -4.309 1 51.09 113 GLY A C 1
ATOM 878 O O . GLY A 1 113 ? -5.418 33.656 -4.254 1 51.09 113 GLY A O 1
ATOM 879 N N . VAL A 1 114 ? -3.691 33.094 -4.871 1 42.94 114 VAL A N 1
ATOM 880 C CA . VAL A 1 114 ? -3.818 33.875 -6.098 1 42.94 114 VAL A CA 1
ATOM 881 C C . VAL A 1 114 ? -4.867 33.219 -7.008 1 42.94 114 VAL A C 1
ATOM 883 O O . VAL A 1 114 ? -4.992 32 -7.055 1 42.94 114 VAL A O 1
ATOM 886 N N . SER A 1 115 ? -5.926 34.031 -7.191 1 43.72 115 SER A N 1
ATOM 887 C CA . SER A 1 115 ? -7.199 33.688 -7.832 1 43.72 115 SER A CA 1
ATOM 888 C C . SER A 1 115 ? -7.027 32.625 -8.898 1 43.72 115 SER A C 1
ATOM 890 O O . SER A 1 115 ? -7.98 31.906 -9.227 1 43.72 115 SER A O 1
ATOM 892 N N . GLY A 1 116 ? -5.887 32.75 -9.703 1 41.81 116 GLY A N 1
ATOM 893 C CA . GLY A 1 116 ? -5.945 32.062 -10.984 1 41.81 116 GLY A CA 1
ATOM 894 C C . GLY A 1 116 ? -5.293 30.703 -10.969 1 41.81 116 GLY A C 1
ATOM 895 O O . GLY A 1 116 ? -5.422 29.938 -11.93 1 41.81 116 GLY A O 1
ATOM 896 N N . ILE A 1 117 ? -4.051 30.547 -10.391 1 42.56 117 ILE A N 1
ATOM 897 C CA . ILE A 1 117 ? -3.242 29.359 -10.664 1 42.56 117 ILE A CA 1
ATOM 898 C C . ILE A 1 117 ? -3.494 28.312 -9.594 1 42.56 117 ILE A C 1
ATOM 900 O O . ILE A 1 117 ? -3.598 28.625 -8.406 1 42.56 117 ILE A O 1
ATOM 904 N N . GLU A 1 118 ? -3.93 27.141 -10 1 47.22 118 GLU A N 1
ATOM 905 C CA . GLU A 1 118 ? -4.184 25.891 -9.305 1 47.22 118 GLU A CA 1
ATOM 906 C C . GLU A 1 118 ? -3.24 25.703 -8.125 1 47.22 118 GLU A C 1
ATOM 908 O O . GLU A 1 118 ? -3.508 24.906 -7.219 1 47.22 118 GLU A O 1
ATOM 913 N N . GLU A 1 119 ? -2.049 26.203 -8.312 1 51.19 119 GLU A N 1
ATOM 914 C CA . GLU A 1 119 ? -1.052 26.078 -7.254 1 51.19 119 GLU A CA 1
ATOM 915 C C . GLU A 1 119 ? -1.159 27.203 -6.242 1 51.19 119 GLU A C 1
ATOM 917 O O . GLU A 1 119 ? -1.095 28.375 -6.613 1 51.19 119 GLU A O 1
ATOM 922 N N . VAL A 1 120 ? -2.076 27 -5.242 1 52.06 120 VAL A N 1
ATOM 923 C CA . VAL A 1 120 ? -2.258 28.016 -4.211 1 52.06 120 VAL A CA 1
ATOM 924 C C . VAL A 1 120 ? -0.945 28.234 -3.463 1 52.06 120 VAL A C 1
ATOM 926 O O . VAL A 1 120 ? -0.435 27.312 -2.812 1 52.06 120 VAL A O 1
ATOM 929 N N . LEU A 1 121 ? -0.187 29.234 -3.93 1 59.94 121 LEU A N 1
ATOM 930 C CA . LEU A 1 121 ? 1.02 29.625 -3.207 1 59.94 121 LEU A CA 1
ATOM 931 C C . LEU A 1 121 ? 0.67 30.359 -1.922 1 59.94 121 LEU A C 1
ATOM 933 O O . LEU A 1 121 ? -0.24 31.188 -1.907 1 59.94 121 LEU A O 1
ATOM 937 N N . ILE A 1 122 ? 1.087 29.797 -0.797 1 67.25 122 ILE A N 1
ATOM 938 C CA . ILE A 1 122 ? 0.874 30.484 0.468 1 67.25 122 ILE A CA 1
ATOM 939 C C . ILE A 1 122 ? 1.7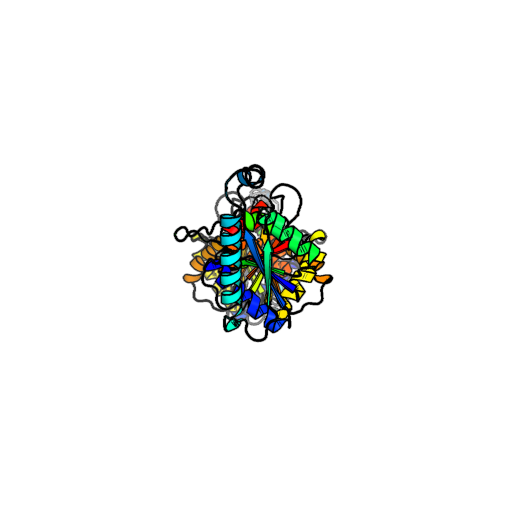45 31.734 0.52 1 67.25 122 ILE A C 1
ATOM 941 O O . ILE A 1 122 ? 2.793 31.797 -0.127 1 67.25 122 ILE A O 1
ATOM 945 N N . GLY A 1 123 ? 1.208 32.75 1.103 1 71.25 123 GLY A N 1
ATOM 946 C CA . GLY A 1 123 ? 1.964 33.969 1.289 1 71.25 123 GLY A CA 1
ATOM 947 C C . GLY A 1 123 ? 3.193 33.781 2.158 1 71.25 123 GLY A C 1
ATOM 948 O O . GLY A 1 123 ? 3.297 32.812 2.9 1 71.25 123 GLY A O 1
ATOM 949 N N . SER A 1 124 ? 4.086 34.688 2.012 1 72.94 124 SER A N 1
ATOM 950 C CA . SER A 1 124 ? 5.363 34.656 2.713 1 72.94 124 SER A CA 1
ATOM 951 C C . SER A 1 124 ? 5.168 34.625 4.223 1 72.94 124 SER A C 1
ATOM 953 O O . SER A 1 124 ? 5.875 33.906 4.934 1 72.94 124 SER A O 1
ATOM 955 N N . ASN A 1 125 ? 4.219 35.375 4.723 1 78.38 125 ASN A N 1
ATOM 956 C CA . ASN A 1 125 ? 3.973 35.406 6.16 1 78.38 125 ASN A CA 1
ATOM 957 C C . ASN A 1 125 ? 3.439 34.062 6.656 1 78.38 125 ASN A C 1
ATOM 959 O O . ASN A 1 125 ? 3.885 33.562 7.688 1 78.38 125 ASN A O 1
ATOM 963 N N . THR A 1 126 ? 2.5 33.594 5.902 1 82.81 126 THR A N 1
ATOM 964 C CA . THR A 1 126 ? 1.95 32.281 6.266 1 82.81 126 THR A CA 1
ATOM 965 C C . THR A 1 126 ? 3.047 31.219 6.293 1 82.81 126 THR A C 1
ATOM 967 O O . THR A 1 126 ? 3.105 30.406 7.215 1 82.81 126 THR A O 1
ATOM 970 N N . GLU A 1 127 ? 3.865 31.266 5.359 1 81.5 127 GLU A N 1
ATOM 971 C CA . GLU A 1 127 ? 4.969 30.312 5.289 1 81.5 127 GLU A CA 1
ATOM 972 C C . GLU A 1 127 ? 5.855 30.406 6.523 1 81.5 127 GLU A C 1
ATOM 974 O O . GLU A 1 127 ? 6.23 29.391 7.102 1 81.5 127 GLU A O 1
ATOM 979 N N . LYS A 1 128 ? 6.203 31.609 6.863 1 84.19 128 LYS A N 1
ATOM 980 C CA . LYS A 1 128 ? 7.074 31.812 8.016 1 84.19 128 LYS A CA 1
ATOM 981 C C . LYS A 1 128 ? 6.398 31.359 9.305 1 84.19 128 LYS A C 1
ATOM 983 O O . LYS A 1 128 ? 7.039 30.766 10.172 1 84.19 128 LYS A O 1
ATOM 988 N N . ILE A 1 129 ? 5.188 31.609 9.43 1 88.62 129 ILE A N 1
ATOM 989 C CA . ILE A 1 129 ? 4.449 31.219 10.625 1 88.62 129 ILE A CA 1
ATOM 990 C C . ILE A 1 129 ? 4.375 29.703 10.711 1 88.62 129 ILE A C 1
ATOM 992 O O . ILE A 1 129 ? 4.602 29.125 11.773 1 88.62 129 ILE A O 1
ATOM 996 N N . VAL A 1 130 ? 4.074 29.078 9.609 1 87 130 VAL A N 1
ATOM 997 C CA . VAL A 1 130 ? 4.008 27.625 9.539 1 87 130 VAL A CA 1
ATOM 998 C C . VAL A 1 130 ? 5.352 27.031 9.953 1 87 130 VAL A C 1
ATOM 1000 O O . VAL A 1 130 ? 5.398 26.031 10.688 1 87 130 VAL A O 1
ATOM 1003 N N . ARG A 1 131 ? 6.328 27.688 9.594 1 83.94 131 ARG A N 1
ATOM 1004 C CA . ARG A 1 131 ? 7.676 27.172 9.828 1 83.94 131 ARG A CA 1
ATOM 1005 C C . ARG A 1 131 ? 8.117 27.422 11.266 1 83.94 131 ARG A C 1
ATOM 1007 O O . ARG A 1 131 ? 8.781 26.578 11.867 1 83.94 131 ARG A O 1
ATOM 1014 N N . LEU A 1 132 ? 7.672 28.469 11.82 1 86.75 132 LEU A N 1
ATOM 1015 C CA . LEU A 1 132 ? 8.359 28.938 13.023 1 86.75 132 LEU A CA 1
ATOM 1016 C C . LEU A 1 132 ? 7.449 28.844 14.242 1 86.75 132 LEU A C 1
ATOM 1018 O O . LEU A 1 132 ? 7.922 28.875 15.383 1 86.75 132 LEU A O 1
ATOM 1022 N N . SER A 1 133 ? 6.242 28.734 14.016 1 91.19 133 SER A N 1
ATOM 1023 C CA . SER A 1 133 ? 5.316 28.781 15.141 1 91.19 133 SER A CA 1
ATOM 1024 C C . SER A 1 133 ? 5.445 27.516 16 1 91.19 133 SER A C 1
ATOM 1026 O O . SER A 1 133 ? 5.57 26.406 15.477 1 91.19 133 SER A O 1
ATOM 1028 N N . ASP A 1 134 ? 5.387 27.672 17.312 1 91.5 134 ASP A N 1
ATOM 1029 C CA . ASP A 1 134 ? 5.324 26.547 18.219 1 91.5 134 ASP A CA 1
ATOM 1030 C C . ASP A 1 134 ? 3.912 25.969 18.297 1 91.5 134 ASP A C 1
ATOM 1032 O O . ASP A 1 134 ? 3.734 24.781 18.547 1 91.5 134 ASP A O 1
ATOM 1036 N N . ALA A 1 135 ? 2.963 26.844 18.156 1 94.81 135 ALA A N 1
ATOM 1037 C CA . ALA A 1 135 ? 1.571 26.406 18.109 1 94.81 135 ALA A CA 1
ATOM 1038 C C . ALA A 1 135 ? 1.227 25.797 16.75 1 94.81 135 ALA A C 1
ATOM 1040 O O . ALA A 1 135 ? 1.768 26.219 15.727 1 94.81 135 ALA A O 1
ATOM 1041 N N . PRO A 1 136 ? 0.32 24.844 16.797 1 95.81 136 PRO A N 1
ATOM 1042 C CA . PRO A 1 136 ? -0.16 24.359 15.492 1 95.81 136 PRO A CA 1
ATOM 1043 C C . PRO A 1 136 ? -0.754 25.484 14.633 1 95.81 136 PRO A C 1
ATOM 1045 O O . PRO A 1 136 ? -1.352 26.422 15.164 1 95.81 136 PRO A O 1
ATOM 1048 N N . VAL A 1 137 ? -0.518 25.359 13.312 1 94.19 137 VAL A N 1
ATOM 1049 C CA . VAL A 1 137 ? -1.04 26.344 12.367 1 94.19 137 VAL A CA 1
ATOM 1050 C C . VAL A 1 137 ? -1.992 25.656 11.391 1 94.19 137 VAL A C 1
ATOM 1052 O O . VAL A 1 137 ? -1.602 24.719 10.68 1 94.19 137 VAL A O 1
ATOM 1055 N N . LEU A 1 138 ? -3.227 26.062 11.414 1 94.88 138 LEU A N 1
ATOM 1056 C CA . LEU A 1 138 ? -4.227 25.609 10.461 1 94.88 138 LEU A CA 1
ATOM 1057 C C . LEU A 1 138 ? -4.387 26.594 9.312 1 94.88 138 LEU A C 1
ATOM 1059 O O . LEU A 1 138 ? -4.781 27.734 9.523 1 94.88 138 LEU A O 1
ATOM 1063 N N . VAL A 1 139 ? -4.051 26.156 8.172 1 91.88 139 VAL A N 1
ATOM 1064 C CA . VAL A 1 139 ? -4.156 27 6.98 1 91.88 139 VAL A CA 1
ATOM 1065 C C . VAL A 1 139 ? -5.402 26.609 6.184 1 91.88 139 VAL A C 1
ATOM 1067 O O . VAL A 1 139 ? -5.547 25.469 5.766 1 91.88 139 VAL A O 1
ATOM 1070 N N . ILE A 1 140 ? -6.227 27.594 6.055 1 90.31 140 ILE A N 1
ATOM 1071 C CA . ILE A 1 140 ? -7.504 27.375 5.383 1 90.31 140 ILE A CA 1
ATOM 1072 C C . ILE A 1 140 ? -7.418 27.875 3.941 1 90.31 140 ILE A C 1
ATOM 1074 O O . ILE A 1 140 ? -6.871 28.953 3.68 1 90.31 140 ILE A O 1
ATOM 1078 N N . LYS A 1 141 ? -7.898 26.969 3.139 1 77.25 141 LYS A N 1
ATOM 1079 C CA . LYS A 1 141 ? -7.902 27.359 1.729 1 77.25 141 LYS A CA 1
ATOM 1080 C C . LYS A 1 141 ? -9.234 28 1.337 1 77.25 141 LYS A C 1
ATOM 1082 O O . LYS A 1 141 ? -10.211 27.922 2.086 1 77.25 141 LYS A O 1
ATOM 1087 N N . LYS A 1 142 ? -9.266 28.453 0.214 1 69.88 142 LYS A N 1
ATOM 1088 C CA . LYS A 1 142 ? -10.375 29.281 -0.249 1 69.88 142 LYS A CA 1
ATOM 1089 C C . LYS A 1 142 ? -11.695 28.516 -0.172 1 69.88 142 LYS A C 1
ATOM 1091 O O . LYS A 1 142 ? -11.719 27.297 -0.277 1 69.88 142 LYS A O 1
ATOM 1096 N N . ASN A 1 143 ? -12.688 29.172 0.185 1 70.75 143 ASN A N 1
ATOM 1097 C CA . ASN A 1 143 ? -14.102 28.828 0.097 1 70.75 143 ASN A CA 1
ATOM 1098 C C . ASN A 1 143 ? -14.484 27.75 1.101 1 70.75 143 ASN A C 1
ATOM 1100 O O . ASN A 1 143 ? -15.531 27.109 0.972 1 70.75 143 ASN A O 1
ATOM 1104 N N . THR A 1 144 ? -13.602 27.484 1.996 1 76.38 144 THR A N 1
ATOM 1105 C CA . THR A 1 144 ? -14 26.562 3.057 1 76.38 144 THR A CA 1
ATOM 1106 C C . THR A 1 144 ? -14.859 27.281 4.094 1 76.38 144 THR A C 1
ATOM 1108 O O . THR A 1 144 ? -14.383 28.188 4.793 1 76.38 144 THR A O 1
ATOM 1111 N N . THR A 1 145 ? -16.156 26.938 4.125 1 78.19 145 THR A N 1
ATOM 1112 C CA . THR A 1 145 ? -17.031 27.625 5.062 1 78.19 145 THR A CA 1
ATOM 1113 C C . THR A 1 145 ? -17.422 26.703 6.215 1 78.19 145 THR A C 1
ATOM 1115 O O . THR A 1 145 ? -17.891 27.172 7.254 1 78.19 145 THR A O 1
ATOM 1118 N N . GLU A 1 146 ? -17.266 25.469 5.984 1 88.88 146 GLU A N 1
ATOM 1119 C CA . GLU A 1 146 ? -17.531 24.484 7.027 1 88.88 146 GLU A CA 1
ATOM 1120 C C . GLU A 1 146 ? -16.312 23.578 7.254 1 88.88 146 GLU A C 1
ATOM 1122 O O . GLU A 1 146 ? -15.688 23.125 6.297 1 88.88 146 GLU A O 1
ATOM 1127 N N . PHE A 1 147 ? -16.031 23.469 8.469 1 92.25 147 PHE A N 1
ATOM 1128 C CA . PHE A 1 147 ? -14.875 22.656 8.82 1 92.25 147 PHE A CA 1
ATOM 1129 C C . PHE A 1 147 ? -15.32 21.328 9.43 1 92.25 147 PHE A C 1
ATOM 1131 O O . PHE A 1 147 ? -15.594 21.25 10.625 1 92.25 147 PHE A O 1
ATOM 1138 N N . LYS A 1 148 ? -15.453 20.297 8.633 1 93.19 148 LYS A N 1
ATOM 1139 C CA . LYS A 1 148 ? -15.805 18.938 9.023 1 93.19 148 LYS A CA 1
ATOM 1140 C C . LYS A 1 148 ? -14.766 17.938 8.516 1 93.19 148 LYS A C 1
ATOM 1142 O O . LYS A 1 148 ? -15 17.234 7.535 1 93.19 148 LYS A O 1
ATOM 1147 N N . PRO A 1 149 ? -13.68 17.859 9.227 1 95.12 149 PRO A N 1
ATOM 1148 C CA . PRO A 1 149 ? -12.578 17.016 8.758 1 95.12 149 PRO A CA 1
ATOM 1149 C C . PRO A 1 149 ? -12.766 15.547 9.117 1 95.12 149 PRO A C 1
ATOM 1151 O O . PRO A 1 149 ? -11.969 14.984 9.875 1 95.12 149 PRO A O 1
ATOM 1154 N N . ALA A 1 150 ? -13.695 14.891 8.445 1 96.25 150 ALA A N 1
ATOM 1155 C CA . ALA A 1 150 ? -14.023 13.5 8.727 1 96.25 150 ALA A CA 1
ATOM 1156 C C . ALA A 1 150 ? -12.852 12.586 8.375 1 96.25 150 ALA A C 1
ATOM 1158 O O . ALA A 1 150 ? -12.539 11.648 9.125 1 96.25 150 ALA A O 1
ATOM 1159 N N . ASN A 1 151 ? -12.227 12.852 7.227 1 97.38 151 ASN A N 1
ATOM 1160 C CA . ASN A 1 151 ? -11.031 12.133 6.777 1 97.38 151 ASN A CA 1
ATOM 1161 C C . ASN A 1 151 ? -9.781 12.984 6.945 1 97.38 151 ASN A C 1
ATOM 1163 O O . ASN A 1 151 ? -9.531 13.891 6.152 1 97.38 151 ASN A O 1
ATOM 1167 N N . PHE A 1 152 ? -9.039 12.688 7.961 1 97.75 152 PHE A N 1
ATOM 1168 C CA . PHE A 1 152 ? -7.844 13.43 8.352 1 97.75 152 PHE A CA 1
ATOM 1169 C C . PHE A 1 152 ? -6.586 12.648 8 1 97.75 152 PHE A C 1
ATOM 1171 O O . PHE A 1 152 ? -6.305 11.609 8.609 1 97.75 152 PHE A O 1
ATOM 1178 N N . VAL A 1 153 ? -5.836 13.156 7.027 1 97.62 153 VAL A N 1
ATOM 1179 C CA . VAL A 1 153 ? -4.582 12.523 6.633 1 97.62 153 VAL A CA 1
ATOM 1180 C C . VAL A 1 153 ? -3.436 13.078 7.469 1 97.62 153 VAL A C 1
ATOM 1182 O O . VAL A 1 153 ? -3.309 14.297 7.629 1 97.62 153 VAL A O 1
ATOM 1185 N N . PHE A 1 154 ? -2.68 12.266 8.023 1 96.44 154 PHE A N 1
ATOM 1186 C CA . PHE A 1 154 ? -1.413 12.641 8.648 1 96.44 154 PHE A CA 1
ATOM 1187 C C . PHE A 1 154 ? -0.247 11.938 7.953 1 96.44 154 PHE A C 1
ATOM 1189 O O . PHE A 1 154 ? -0.132 10.711 8.008 1 96.44 154 PHE A O 1
ATOM 1196 N N . ALA A 1 155 ? 0.566 12.711 7.312 1 95.88 155 ALA A N 1
ATOM 1197 C CA . ALA A 1 155 ? 1.713 12.18 6.582 1 95.88 155 ALA A CA 1
ATOM 1198 C C . ALA A 1 155 ? 3.004 12.367 7.375 1 95.88 155 ALA A C 1
ATOM 1200 O O . ALA A 1 155 ? 3.305 13.477 7.828 1 95.88 155 ALA A O 1
ATOM 1201 N N . SER A 1 156 ? 3.758 11.281 7.516 1 94.38 156 SER A N 1
ATOM 1202 C CA . SER A 1 156 ? 5.004 11.336 8.273 1 94.38 156 SER A CA 1
ATOM 1203 C C . SER A 1 156 ? 5.879 10.117 7.984 1 94.38 156 SER A C 1
ATOM 1205 O O . SER A 1 156 ? 5.48 9.227 7.23 1 94.38 156 SER A O 1
ATOM 1207 N N . ASP A 1 157 ? 7.102 10.211 8.539 1 93.88 157 ASP A N 1
ATOM 1208 C CA . ASP A 1 157 ? 7.961 9.031 8.516 1 93.88 157 ASP A CA 1
ATOM 1209 C C . ASP A 1 157 ? 7.816 8.219 9.797 1 93.88 157 ASP A C 1
ATOM 1211 O O . ASP A 1 157 ? 8.43 7.16 9.938 1 93.88 157 ASP A O 1
ATOM 1215 N N . PHE A 1 158 ? 7.066 8.719 10.766 1 95.88 158 PHE A N 1
ATOM 1216 C CA . PHE A 1 158 ? 6.707 8.062 12.016 1 95.88 158 PHE A CA 1
ATOM 1217 C C . PHE A 1 158 ? 7.949 7.738 12.836 1 95.88 158 PHE A C 1
ATOM 1219 O O . PHE A 1 158 ? 8.031 6.68 13.461 1 95.88 158 PHE A O 1
ATOM 1226 N N . SER A 1 159 ? 8.938 8.641 12.711 1 93.06 159 SER A N 1
ATOM 1227 C CA . SER A 1 159 ? 10.102 8.57 13.594 1 93.06 159 SER A CA 1
ATOM 1228 C C . SER A 1 159 ? 9.734 8.977 15.023 1 93.06 159 SER A C 1
ATOM 1230 O O . SER A 1 159 ? 8.656 9.523 15.258 1 93.06 159 SER A O 1
ATOM 1232 N N . LYS A 1 160 ? 10.594 8.711 15.938 1 92.06 160 LYS A N 1
ATOM 1233 C CA . LYS A 1 160 ? 10.367 8.969 17.359 1 92.06 160 LYS A CA 1
ATOM 1234 C C . LYS A 1 160 ? 10.164 10.453 17.625 1 92.06 160 LYS A C 1
ATOM 1236 O O . LYS A 1 160 ? 9.414 10.836 18.516 1 92.06 160 LYS A O 1
ATOM 1241 N N . GLU A 1 161 ? 10.789 11.273 16.875 1 91.5 161 GLU A N 1
ATOM 1242 C CA . GLU A 1 161 ? 10.758 12.711 17.125 1 91.5 161 GLU A CA 1
ATOM 1243 C C . GLU A 1 161 ? 9.367 13.281 16.875 1 91.5 161 GLU A C 1
ATOM 1245 O O . GLU A 1 161 ? 9.062 14.398 17.297 1 91.5 161 GLU A O 1
ATOM 1250 N N . ILE A 1 162 ? 8.523 12.5 16.219 1 92.5 162 ILE A N 1
ATOM 1251 C CA . ILE A 1 162 ? 7.207 13.008 15.852 1 92.5 162 ILE A CA 1
ATOM 1252 C C . ILE A 1 162 ? 6.203 12.711 16.953 1 92.5 162 ILE A C 1
ATOM 1254 O O . ILE A 1 162 ? 5.051 13.148 16.891 1 92.5 162 ILE A O 1
ATOM 1258 N N . LYS A 1 163 ? 6.547 12.047 18.031 1 95.06 163 LYS A N 1
ATOM 1259 C CA . LYS A 1 163 ? 5.621 11.578 19.047 1 95.06 163 LYS A CA 1
ATOM 1260 C C . LYS A 1 163 ? 4.918 12.75 19.734 1 95.06 163 LYS A C 1
ATOM 1262 O O . LYS A 1 163 ? 3.695 12.734 19.891 1 95.06 163 LYS A O 1
ATOM 1267 N N . LYS A 1 164 ? 5.664 13.75 20.078 1 94.06 164 LYS A N 1
ATOM 1268 C CA . LYS A 1 164 ? 5.086 14.891 20.781 1 94.06 164 LYS A CA 1
ATOM 1269 C C . LYS A 1 164 ? 4.078 15.633 19.906 1 94.06 164 LYS A C 1
ATOM 1271 O O . LYS A 1 164 ? 2.926 15.812 20.297 1 94.06 164 LYS A O 1
ATOM 1276 N N . PRO A 1 165 ? 4.473 16.016 18.688 1 93.12 165 PRO A N 1
ATOM 1277 C CA . PRO A 1 165 ? 3.477 16.672 17.844 1 93.12 165 PRO A CA 1
ATOM 1278 C C . PRO A 1 165 ? 2.311 15.758 17.484 1 93.12 165 PRO A C 1
ATOM 1280 O O . PRO A 1 165 ? 1.184 16.234 17.297 1 93.12 165 PRO A O 1
ATOM 1283 N N . PHE A 1 166 ? 2.535 14.508 17.406 1 95.31 166 PHE A N 1
ATOM 1284 C CA . PHE A 1 166 ? 1.472 13.57 17.078 1 95.31 166 PHE A CA 1
ATOM 1285 C C . PHE A 1 166 ? 0.414 13.547 18.172 1 95.31 166 PHE A C 1
ATOM 1287 O O . PHE A 1 166 ? -0.78 13.438 17.891 1 95.31 166 PHE A O 1
ATOM 1294 N N . LYS A 1 167 ? 0.799 13.672 19.406 1 96 167 LYS A N 1
ATOM 1295 C CA . LYS A 1 167 ? -0.15 13.758 20.516 1 96 167 LYS A CA 1
ATOM 1296 C C . LYS A 1 167 ? -1.089 14.953 20.344 1 96 167 LYS A C 1
ATOM 1298 O O . LYS A 1 167 ? -2.293 14.836 20.578 1 96 167 LYS A O 1
ATOM 1303 N N . LYS A 1 168 ? -0.495 16.062 19.953 1 94.31 168 LYS A N 1
ATOM 1304 C CA . LYS A 1 168 ? -1.31 17.25 19.688 1 94.31 168 LYS A CA 1
ATOM 1305 C C . LYS A 1 168 ? -2.27 17 18.531 1 94.31 168 LYS A C 1
ATOM 1307 O O . LYS A 1 168 ? -3.422 17.438 18.562 1 94.31 168 LYS A O 1
ATOM 1312 N N . MET A 1 169 ? -1.764 16.359 17.562 1 94.5 169 MET A N 1
ATOM 1313 C CA . MET A 1 169 ? -2.566 16.031 16.391 1 94.5 169 MET A CA 1
ATOM 1314 C C . MET A 1 169 ? -3.742 15.133 16.766 1 94.5 169 MET A C 1
ATOM 1316 O O . MET A 1 169 ? -4.863 15.352 16.297 1 94.5 169 MET A O 1
ATOM 1320 N N . ILE A 1 170 ? -3.496 14.156 17.594 1 96.5 170 ILE A N 1
ATOM 1321 C CA . ILE A 1 170 ? -4.543 13.25 18.062 1 96.5 170 ILE A CA 1
ATOM 1322 C C . ILE A 1 170 ? -5.629 14.031 18.781 1 96.5 170 ILE A C 1
ATOM 1324 O O . ILE A 1 170 ? -6.82 13.812 18.562 1 96.5 170 ILE A O 1
ATOM 1328 N N . LYS A 1 171 ? -5.211 14.914 19.641 1 94.06 171 LYS A N 1
ATOM 1329 C CA . LYS A 1 171 ? -6.152 15.758 20.375 1 94.06 171 LYS A CA 1
ATOM 1330 C C . LYS A 1 171 ? -7.004 16.578 19.406 1 94.06 171 LYS A C 1
ATOM 1332 O O . LYS A 1 171 ? -8.219 16.688 19.578 1 94.06 171 LYS A O 1
ATOM 1337 N N . PHE A 1 172 ? -6.367 17.125 18.453 1 95.25 172 PHE A N 1
ATOM 1338 C CA . PHE A 1 172 ? -7.082 17.922 17.453 1 95.25 172 PHE A CA 1
ATOM 1339 C C . PHE A 1 172 ? -8.07 17.062 16.688 1 95.25 172 PHE A C 1
ATOM 1341 O O . PHE A 1 172 ? -9.227 17.453 16.5 1 95.25 172 PHE A O 1
ATOM 1348 N N . ALA A 1 173 ? -7.664 15.898 16.234 1 95.88 173 ALA A N 1
ATOM 1349 C CA . ALA A 1 173 ? -8.508 14.977 15.469 1 95.88 173 ALA A CA 1
ATOM 1350 C C . ALA A 1 173 ? -9.727 14.555 16.281 1 95.88 173 ALA A C 1
ATOM 1352 O O . ALA A 1 173 ? -10.82 14.406 15.734 1 95.88 173 ALA A O 1
ATOM 1353 N N . SER A 1 174 ? -9.539 14.344 17.547 1 94.5 174 SER A N 1
ATOM 1354 C CA . SER A 1 174 ? -10.594 13.867 18.438 1 94.5 174 SER A CA 1
ATOM 1355 C C . SER A 1 174 ? -11.711 14.906 18.562 1 94.5 174 SER A C 1
ATOM 1357 O O . SER A 1 174 ? -12.867 14.547 18.766 1 94.5 174 SER A O 1
ATOM 1359 N N . LEU A 1 175 ? -11.336 16.172 18.438 1 94 175 LEU A N 1
ATOM 1360 C CA . LEU A 1 175 ? -12.32 17.25 18.531 1 94 175 LEU A CA 1
ATOM 1361 C C . LEU A 1 175 ? -13.414 17.062 17.484 1 94 175 LEU A C 1
ATOM 1363 O O . LEU A 1 175 ? -14.555 17.5 17.688 1 94 175 LEU A O 1
ATOM 1367 N N . PHE A 1 176 ? -13.062 16.375 16.422 1 95.19 176 PHE A N 1
ATOM 1368 C CA . PHE A 1 176 ? -13.984 16.281 15.289 1 95.19 176 PHE A CA 1
ATOM 1369 C C . PHE A 1 176 ? -14.367 14.828 15.031 1 95.19 176 PHE A C 1
ATOM 1371 O O . PHE A 1 176 ? -15.023 14.531 14.031 1 95.19 176 PHE A O 1
ATOM 1378 N N . ASN A 1 177 ? -13.906 13.922 15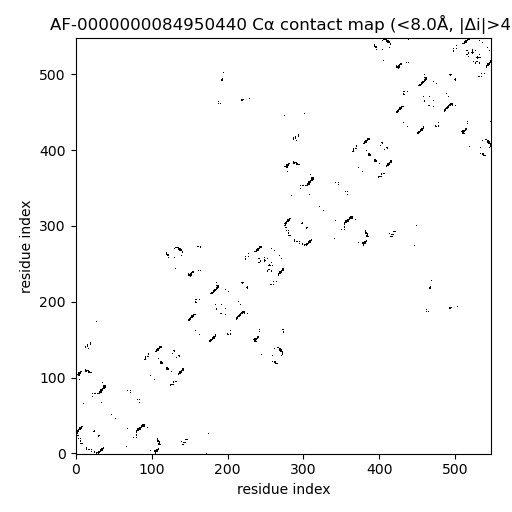.906 1 95.69 177 ASN A N 1
ATOM 1379 C CA . ASN A 1 177 ? -14.109 12.492 15.695 1 95.69 177 ASN A CA 1
ATOM 1380 C C . ASN A 1 177 ? -13.641 12.062 14.312 1 95.69 177 ASN A C 1
ATOM 1382 O O . ASN A 1 177 ? -14.328 11.297 13.625 1 95.69 177 ASN A O 1
ATOM 1386 N N . ALA A 1 178 ? -12.578 12.648 13.891 1 97.06 178 ALA A N 1
ATOM 1387 C CA . ALA A 1 178 ? -12.039 12.391 12.562 1 97.06 178 ALA A CA 1
ATOM 1388 C C . ALA A 1 178 ? -11.414 11 12.484 1 97.06 178 ALA A C 1
ATOM 1390 O O . ALA A 1 178 ? -10.82 10.523 13.453 1 97.06 178 ALA A O 1
ATOM 1391 N N . LYS A 1 179 ? -11.586 10.352 11.375 1 98.12 179 LYS A N 1
ATOM 1392 C CA . LYS A 1 179 ? -10.766 9.18 11.094 1 98.12 179 LYS A CA 1
ATOM 1393 C C . LYS A 1 179 ? -9.352 9.57 10.688 1 98.12 179 LYS A C 1
ATOM 1395 O O . LYS A 1 179 ? -9.164 10.336 9.734 1 98.12 179 LYS A O 1
ATOM 1400 N N . LEU A 1 180 ? -8.414 9.102 11.398 1 98 180 LEU A N 1
ATOM 1401 C CA . LEU A 1 180 ? -7.02 9.398 11.109 1 98 180 LEU A CA 1
ATOM 1402 C C . LEU A 1 180 ? -6.457 8.422 10.086 1 98 180 LEU A C 1
ATOM 1404 O O . LEU A 1 180 ? -6.488 7.207 10.297 1 98 180 LEU A O 1
ATOM 1408 N N . ASN A 1 181 ? -6.012 8.914 8.961 1 98.56 181 ASN A N 1
ATOM 1409 C CA . ASN A 1 181 ? -5.316 8.141 7.938 1 98.56 181 ASN A CA 1
ATOM 1410 C C . ASN A 1 181 ? -3.814 8.414 7.953 1 98.56 181 ASN A C 1
ATOM 1412 O O . ASN A 1 181 ? -3.361 9.43 7.414 1 98.56 181 ASN A O 1
ATOM 1416 N N . LEU A 1 182 ? -3.094 7.547 8.586 1 98.38 182 LEU A N 1
ATOM 1417 C CA . LEU A 1 182 ? -1.645 7.672 8.688 1 98.38 182 LEU A CA 1
ATOM 1418 C C . LEU A 1 182 ? -0.963 7.164 7.422 1 98.38 182 LEU A C 1
ATOM 1420 O O . LEU A 1 182 ? -1.171 6.016 7.02 1 98.38 182 LEU A O 1
ATOM 1424 N N . VAL A 1 183 ? -0.18 8.023 6.805 1 98.19 183 VAL A N 1
ATOM 1425 C CA . VAL A 1 183 ? 0.392 7.574 5.539 1 98.19 183 VAL A CA 1
ATOM 1426 C C . VAL A 1 183 ? 1.898 7.824 5.535 1 98.19 183 VAL A C 1
ATOM 1428 O O . VAL A 1 183 ? 2.357 8.898 5.938 1 98.19 183 VAL A O 1
ATOM 1431 N N . MET A 1 184 ? 2.648 6.855 5.184 1 98.12 184 MET A N 1
ATOM 1432 C CA . MET A 1 184 ? 4.062 6.977 4.848 1 98.12 184 MET A CA 1
ATOM 1433 C C . MET A 1 184 ? 4.266 6.961 3.336 1 98.12 184 MET A C 1
ATOM 1435 O O . MET A 1 184 ? 3.781 6.062 2.648 1 98.12 184 MET A O 1
ATOM 1439 N N . ILE A 1 185 ? 4.918 7.961 2.805 1 97.38 185 ILE A N 1
ATOM 1440 C CA . ILE A 1 185 ? 5.176 8.062 1.373 1 97.38 185 ILE A CA 1
ATOM 1441 C C . ILE A 1 185 ? 6.5 7.379 1.039 1 97.38 185 ILE A C 1
ATOM 1443 O O . ILE A 1 185 ? 7.52 7.645 1.678 1 97.38 185 ILE A O 1
ATOM 1447 N N . CYS A 1 186 ? 6.48 6.457 0.172 1 98.31 186 CYS A N 1
ATOM 1448 C CA . CYS A 1 186 ? 7.668 5.809 -0.368 1 98.31 186 CYS A CA 1
ATOM 1449 C C . CYS A 1 186 ? 8.047 6.398 -1.722 1 98.31 186 CYS A C 1
ATOM 1451 O O . CYS A 1 186 ? 7.191 6.559 -2.594 1 98.31 186 CYS A O 1
ATOM 1453 N N . THR A 1 187 ? 9.312 6.793 -1.872 1 97 187 THR A N 1
ATOM 1454 C CA . THR A 1 187 ? 9.812 7.395 -3.104 1 97 187 THR A CA 1
ATOM 1455 C C . THR A 1 187 ? 11.016 6.621 -3.641 1 97 187 THR A C 1
ATOM 1457 O O . THR A 1 187 ? 11.609 5.809 -2.926 1 97 187 THR A O 1
ATOM 1460 N N . PRO A 1 188 ? 11.43 6.801 -4.926 1 96.5 188 PRO A N 1
ATOM 1461 C CA . PRO A 1 188 ? 12.625 6.137 -5.457 1 96.5 188 PRO A CA 1
ATOM 1462 C C . PRO A 1 188 ? 13.883 6.453 -4.648 1 96.5 188 PRO A C 1
ATOM 1464 O O . PRO A 1 188 ? 14.758 5.598 -4.504 1 96.5 188 PRO A O 1
ATOM 1467 N N . ASN A 1 189 ? 14.023 7.625 -4.094 1 94.69 189 ASN A N 1
ATOM 1468 C CA . ASN A 1 189 ? 15.219 8.055 -3.387 1 94.69 189 A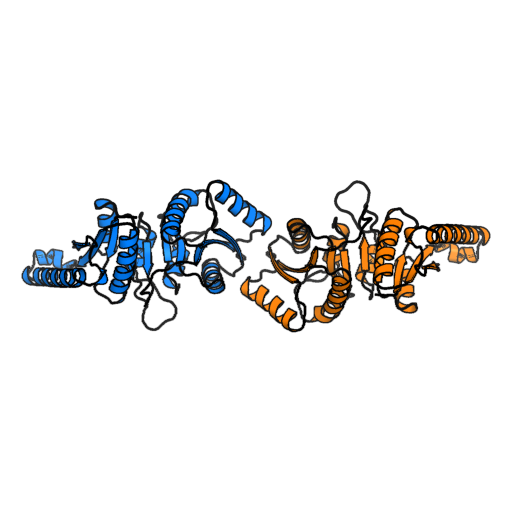SN A CA 1
ATOM 1469 C C . ASN A 1 189 ? 15.18 7.656 -1.915 1 94.69 189 ASN A C 1
ATOM 1471 O O . ASN A 1 189 ? 16.203 7.73 -1.22 1 94.69 189 ASN A O 1
ATOM 1475 N N . SER A 1 190 ? 14.07 7.336 -1.431 1 94.56 190 SER A N 1
ATOM 1476 C CA . SER A 1 190 ? 13.867 6.855 -0.068 1 94.56 190 SER A CA 1
ATOM 1477 C C . SER A 1 190 ? 12.969 5.621 -0.041 1 94.56 190 SER A C 1
ATOM 1479 O O . SER A 1 190 ? 11.914 5.633 0.586 1 94.56 190 SER A O 1
ATOM 1481 N N . PHE A 1 191 ? 13.445 4.609 -0.664 1 97.25 191 PHE A N 1
ATOM 1482 C CA . PHE A 1 191 ? 12.664 3.389 -0.819 1 97.25 191 PHE A CA 1
ATOM 1483 C C . PHE A 1 191 ? 12.672 2.572 0.468 1 97.25 191 PHE A C 1
ATOM 1485 O O . PHE A 1 191 ? 13.719 2.41 1.099 1 97.25 191 PHE A O 1
ATOM 1492 N N . LYS A 1 192 ? 11.523 2.074 0.87 1 97.25 192 LYS A N 1
ATOM 1493 C CA . LYS A 1 192 ? 11.367 1.191 2.023 1 97.25 192 LYS A CA 1
ATOM 1494 C C . LYS A 1 192 ? 10.438 0.025 1.698 1 97.25 192 LYS A C 1
ATOM 1496 O O . LYS A 1 192 ? 9.344 0.225 1.171 1 97.25 192 LYS A O 1
ATOM 1501 N N . PRO A 1 193 ? 10.82 -1.21 1.997 1 98.69 193 PRO A N 1
ATOM 1502 C CA . PRO A 1 193 ? 9.898 -2.336 1.845 1 98.69 193 PRO A CA 1
ATOM 1503 C C . PRO A 1 193 ? 8.617 -2.166 2.66 1 98.69 193 PRO A C 1
ATOM 1505 O O . PRO A 1 193 ? 8.648 -1.591 3.752 1 98.69 193 PRO A O 1
ATOM 1508 N N . THR A 1 194 ? 7.535 -2.707 2.158 1 98.81 194 THR A N 1
ATOM 1509 C CA . THR A 1 194 ? 6.227 -2.598 2.795 1 98.81 194 THR A CA 1
ATOM 1510 C C . THR A 1 194 ? 6.27 -3.15 4.215 1 98.81 194 THR A C 1
ATOM 1512 O O . THR A 1 194 ? 5.789 -2.506 5.152 1 98.81 194 THR A O 1
ATOM 1515 N N . ALA A 1 195 ? 6.84 -4.324 4.406 1 98.5 195 ALA A N 1
ATOM 1516 C CA . ALA A 1 195 ? 6.879 -4.953 5.723 1 98.5 195 ALA A CA 1
ATOM 1517 C C . ALA A 1 195 ? 7.59 -4.059 6.738 1 98.5 195 ALA A C 1
ATOM 1519 O O . ALA A 1 195 ? 7.145 -3.936 7.883 1 98.5 195 ALA A O 1
ATOM 1520 N N . LEU A 1 196 ? 8.703 -3.484 6.309 1 98.44 196 LEU A N 1
ATOM 1521 C CA . LEU A 1 196 ? 9.445 -2.594 7.191 1 98.44 196 LEU A CA 1
ATOM 1522 C C . LEU A 1 196 ? 8.641 -1.342 7.512 1 98.44 196 LEU A C 1
ATOM 1524 O O . LEU A 1 196 ? 8.594 -0.906 8.664 1 98.44 196 LEU A O 1
ATOM 1528 N N . SER A 1 197 ? 8.039 -0.694 6.531 1 98.56 197 SER A N 1
ATOM 1529 C CA . SER A 1 197 ? 7.203 0.489 6.723 1 98.56 197 SER A CA 1
ATOM 1530 C C . SER A 1 197 ? 6.074 0.214 7.711 1 98.56 197 SER A C 1
ATOM 1532 O O . SER A 1 197 ? 5.828 1.013 8.617 1 98.56 197 SER A O 1
ATOM 1534 N N . GLU A 1 198 ? 5.391 -0.917 7.484 1 98.56 198 GLU A N 1
ATOM 1535 C CA . GLU A 1 198 ? 4.309 -1.304 8.383 1 98.56 198 GLU A CA 1
ATOM 1536 C C . GLU A 1 198 ? 4.812 -1.474 9.812 1 98.56 198 GLU A C 1
ATOM 1538 O O . GLU A 1 198 ? 4.156 -1.044 10.766 1 98.56 198 GLU A O 1
ATOM 1543 N N . GLN A 1 199 ? 5.93 -2.111 9.922 1 98.31 199 GLN A N 1
ATOM 1544 C CA . GLN A 1 199 ? 6.52 -2.301 11.25 1 98.31 199 GLN A CA 1
ATOM 1545 C C . GLN A 1 199 ? 6.809 -0.961 11.922 1 98.31 199 GLN A C 1
ATOM 1547 O O . GLN A 1 199 ? 6.531 -0.783 13.109 1 98.31 199 GLN A O 1
ATOM 1552 N N . ILE A 1 200 ? 7.402 -0.031 11.188 1 98.06 200 ILE A N 1
ATOM 1553 C CA . ILE A 1 200 ? 7.742 1.289 11.711 1 98.06 200 ILE A CA 1
ATOM 1554 C C . ILE A 1 200 ? 6.477 1.984 12.211 1 98.06 200 ILE A C 1
ATOM 1556 O O . ILE A 1 200 ? 6.441 2.49 13.336 1 98.06 200 ILE A O 1
ATOM 1560 N N . ILE A 1 201 ? 5.43 2.006 11.398 1 98.12 201 ILE A N 1
ATOM 1561 C CA . ILE A 1 201 ? 4.184 2.668 11.766 1 98.12 201 ILE A CA 1
ATOM 1562 C C . ILE A 1 201 ? 3.568 1.967 12.977 1 98.12 201 ILE A C 1
ATOM 1564 O O . ILE A 1 201 ? 3.131 2.623 13.922 1 98.12 201 ILE A O 1
ATOM 1568 N N . ASN A 1 202 ? 3.541 0.613 12.953 1 97.81 202 ASN A N 1
ATOM 1569 C CA . ASN A 1 202 ? 2.971 -0.151 14.062 1 97.81 202 ASN A CA 1
ATOM 1570 C C . ASN A 1 202 ? 3.719 0.107 15.367 1 97.81 202 ASN A C 1
ATOM 1572 O O . ASN A 1 202 ? 3.102 0.267 16.422 1 97.81 202 ASN A O 1
ATOM 1576 N N . ASP A 1 203 ? 5.008 0.059 15.281 1 97.81 203 ASP A N 1
ATOM 1577 C CA . ASP A 1 203 ? 5.816 0.359 16.453 1 97.81 203 ASP A CA 1
ATOM 1578 C C . ASP A 1 203 ? 5.516 1.758 16.984 1 97.81 203 ASP A C 1
ATOM 1580 O O . ASP A 1 203 ? 5.391 1.954 18.203 1 97.81 203 ASP A O 1
ATOM 1584 N N . PHE A 1 204 ? 5.5 2.719 16.109 1 97.44 204 PHE A N 1
ATOM 1585 C CA . PHE A 1 204 ? 5.172 4.09 16.484 1 97.44 204 PHE A CA 1
ATOM 1586 C C . PHE A 1 204 ? 3.816 4.148 17.172 1 97.44 204 PHE A C 1
ATOM 1588 O O . PHE A 1 204 ? 3.686 4.754 18.25 1 97.44 204 PHE A O 1
ATOM 1595 N N . MET A 1 205 ? 2.83 3.465 16.656 1 97.44 205 MET A N 1
ATOM 1596 C CA . MET A 1 205 ? 1.448 3.562 17.109 1 97.44 205 MET A CA 1
ATOM 1597 C C . MET A 1 205 ? 1.248 2.779 18.406 1 97.44 205 MET A C 1
ATOM 1599 O O . MET A 1 205 ? 0.256 2.979 19.109 1 97.44 205 MET A O 1
ATOM 1603 N N . SER A 1 206 ? 2.115 1.835 18.672 1 96.12 206 SER A N 1
ATOM 1604 C CA . SER A 1 206 ? 2.014 1.021 19.891 1 96.12 206 SER A CA 1
ATOM 1605 C C . SER A 1 206 ? 2.027 1.887 21.141 1 96.12 206 SER A C 1
ATOM 1607 O O . SER A 1 206 ? 1.553 1.466 22.188 1 96.12 206 SER A O 1
ATOM 1609 N N . GLY A 1 207 ? 2.512 3.115 20.984 1 94.25 207 GLY A N 1
ATOM 1610 C CA . GLY A 1 207 ? 2.578 4.027 22.125 1 94.25 207 GLY A CA 1
ATOM 1611 C C . GLY A 1 207 ? 1.327 4.871 22.281 1 94.25 207 GLY A C 1
ATOM 1612 O O . GLY A 1 207 ? 1.249 5.707 23.188 1 94.25 207 GLY A O 1
ATOM 1613 N N . PHE A 1 208 ? 0.376 4.652 21.438 1 96.19 208 PHE A N 1
ATOM 1614 C CA . PHE A 1 208 ? -0.831 5.469 21.453 1 96.19 208 PHE A CA 1
ATOM 1615 C C . PHE A 1 208 ? -2.078 4.598 21.516 1 96.19 208 PHE A C 1
ATOM 1617 O O . PHE A 1 208 ? -2.109 3.502 20.953 1 96.19 208 PHE A O 1
ATOM 1624 N N . ASP A 1 209 ? -3.061 5.043 22.281 1 92.38 209 ASP A N 1
ATOM 1625 C CA . ASP A 1 209 ? -4.336 4.348 22.406 1 92.38 209 ASP A CA 1
ATOM 1626 C C . ASP A 1 209 ? -5.426 5.047 21.594 1 92.38 209 ASP A C 1
ATOM 1628 O O . ASP A 1 209 ? -6.234 5.797 22.156 1 92.38 209 ASP A O 1
ATOM 1632 N N . ILE A 1 210 ? -5.359 4.797 20.344 1 91.38 210 ILE A N 1
ATOM 1633 C CA . ILE A 1 210 ? -6.371 5.348 19.453 1 91.38 210 ILE A CA 1
ATOM 1634 C C . ILE A 1 210 ? -6.973 4.234 18.609 1 91.38 210 ILE A C 1
ATOM 1636 O O . ILE A 1 210 ? -6.266 3.314 18.188 1 91.38 210 ILE A O 1
ATOM 1640 N N . LYS A 1 211 ? -8.242 4.301 18.328 1 88 211 LYS A N 1
ATOM 1641 C CA . LYS A 1 211 ? -8.898 3.195 17.641 1 88 211 LYS A CA 1
ATOM 1642 C C . LYS A 1 211 ? -9.297 3.592 16.219 1 88 211 LYS A C 1
ATOM 1644 O O . LYS A 1 211 ? -9.258 2.77 15.305 1 88 211 LYS A O 1
ATOM 1649 N N . ASN A 1 212 ? -9.672 4.824 16.031 1 95.81 212 ASN A N 1
ATOM 1650 C CA . ASN A 1 212 ? -10.234 5.227 14.742 1 95.81 212 ASN A CA 1
ATOM 1651 C C . ASN A 1 212 ? -9.148 5.695 13.781 1 95.81 212 ASN A C 1
ATOM 1653 O O . ASN A 1 212 ? -9.109 6.871 13.406 1 95.81 212 ASN A O 1
ATOM 1657 N N . TYR A 1 213 ? -8.281 4.781 13.375 1 97.94 213 TYR A N 1
ATOM 1658 C CA . TYR A 1 213 ? -7.234 5.145 12.43 1 97.94 213 TYR A CA 1
ATOM 1659 C C . TYR A 1 213 ? -6.957 4.008 11.453 1 97.94 213 TYR A C 1
ATOM 1661 O O . TYR A 1 213 ? -7.363 2.867 11.695 1 97.94 213 TYR A O 1
ATOM 1669 N N . SER A 1 214 ? -6.379 4.285 10.352 1 98.19 214 SER A N 1
ATOM 1670 C CA . SER A 1 214 ? -5.828 3.336 9.391 1 98.19 214 SER A CA 1
ATOM 1671 C C . SER A 1 214 ? -4.41 3.721 8.977 1 98.19 214 SER A C 1
ATOM 1673 O O . SER A 1 214 ? -4.004 4.871 9.141 1 98.19 214 SER A O 1
ATOM 1675 N N . THR A 1 215 ? -3.66 2.787 8.547 1 98.44 215 THR A N 1
ATOM 1676 C CA . THR A 1 215 ? -2.287 3.014 8.109 1 98.44 215 THR A CA 1
ATOM 1677 C C . THR A 1 215 ? -2.139 2.725 6.617 1 98.44 215 THR A C 1
ATOM 1679 O O . THR A 1 215 ? -2.787 1.822 6.086 1 98.44 215 THR A O 1
ATOM 1682 N N . HIS A 1 216 ? -1.348 3.514 5.977 1 98.56 216 HIS A N 1
ATOM 1683 C CA . HIS A 1 216 ? -1.172 3.414 4.531 1 98.56 216 HIS A CA 1
ATOM 1684 C C . HIS A 1 216 ? 0.286 3.623 4.137 1 98.56 216 HIS A C 1
ATOM 1686 O O . HIS A 1 216 ? 1.001 4.398 4.773 1 98.56 216 HIS A O 1
ATOM 1692 N N . ILE A 1 217 ? 0.699 2.922 3.137 1 98.75 217 ILE A N 1
ATOM 1693 C CA . ILE A 1 217 ? 1.941 3.148 2.406 1 98.75 217 ILE A CA 1
ATOM 1694 C C . ILE A 1 217 ? 1.628 3.553 0.967 1 98.75 217 ILE A C 1
ATOM 1696 O O . ILE A 1 217 ? 0.865 2.873 0.277 1 98.75 217 ILE A O 1
ATOM 1700 N N . TYR A 1 218 ? 2.16 4.66 0.534 1 98.69 218 TYR A N 1
ATOM 1701 C CA . TYR A 1 218 ? 1.819 5.203 -0.776 1 98.69 218 TYR A CA 1
ATOM 1702 C C . TYR A 1 218 ? 3.074 5.57 -1.559 1 98.69 218 TYR A C 1
ATOM 1704 O O . TYR A 1 218 ? 3.928 6.312 -1.063 1 98.69 218 TYR A O 1
ATOM 1712 N N . ASN A 1 219 ? 3.242 5.027 -2.74 1 98.75 219 ASN A N 1
ATOM 1713 C CA . ASN A 1 219 ? 4.41 5.258 -3.584 1 98.75 219 ASN A CA 1
ATOM 1714 C C . ASN A 1 219 ? 4.195 6.441 -4.527 1 98.75 219 ASN A C 1
ATOM 1716 O O . ASN A 1 219 ? 3.158 6.539 -5.18 1 98.75 219 ASN A O 1
ATOM 1720 N N . ASP A 1 220 ? 5.156 7.309 -4.602 1 97.94 220 ASP A N 1
ATOM 1721 C CA . ASP A 1 220 ? 5.133 8.398 -5.57 1 97.94 220 ASP A CA 1
ATOM 1722 C C . ASP A 1 220 ? 6.543 8.93 -5.836 1 97.94 220 ASP A C 1
ATOM 1724 O O . ASP A 1 220 ? 7.504 8.484 -5.207 1 97.94 220 ASP A O 1
ATOM 1728 N N . VAL A 1 221 ? 6.707 9.766 -6.824 1 96.62 221 VAL A N 1
ATOM 1729 C CA . VAL A 1 221 ? 8.008 10.211 -7.32 1 96.62 221 VAL A CA 1
ATOM 1730 C C . VAL A 1 221 ? 8.703 11.055 -6.258 1 96.62 221 VAL A C 1
ATOM 1732 O O . VAL A 1 221 ? 9.938 11.078 -6.18 1 96.62 221 VAL A O 1
ATOM 1735 N N . ASN A 1 222 ? 7.941 11.805 -5.461 1 92.69 222 ASN A N 1
ATOM 1736 C CA . ASN A 1 222 ? 8.453 12.547 -4.316 1 92.69 222 ASN A CA 1
ATOM 1737 C C . ASN A 1 222 ? 7.402 12.664 -3.213 1 92.69 222 ASN A C 1
ATOM 1739 O O . ASN A 1 222 ? 6.246 12.289 -3.406 1 92.69 222 ASN A O 1
ATOM 1743 N N . ILE A 1 223 ? 7.801 13.156 -2.125 1 92.5 223 ILE A N 1
ATOM 1744 C CA . ILE A 1 223 ? 6.984 13.156 -0.918 1 92.5 223 ILE A CA 1
ATOM 1745 C C . ILE A 1 223 ? 5.785 14.086 -1.109 1 92.5 223 ILE A C 1
ATOM 1747 O O . ILE A 1 223 ? 4.648 13.711 -0.806 1 92.5 223 ILE A O 1
ATOM 1751 N N . GLU A 1 224 ? 5.945 15.32 -1.607 1 89.69 224 GLU A N 1
ATOM 1752 C CA . GLU A 1 224 ? 4.883 16.312 -1.776 1 89.69 224 GLU A CA 1
ATOM 1753 C C . GLU A 1 224 ? 3.764 15.766 -2.664 1 89.69 224 GLU A C 1
ATOM 1755 O O . GLU A 1 224 ? 2.59 15.812 -2.287 1 89.69 224 GLU A O 1
ATOM 1760 N N . LYS A 1 225 ? 4.16 15.258 -3.846 1 92.62 225 LYS A N 1
ATOM 1761 C CA . LYS A 1 225 ? 3.178 14.688 -4.762 1 92.62 225 LYS A CA 1
ATOM 1762 C C . LYS A 1 225 ? 2.479 13.484 -4.133 1 92.62 225 LYS A C 1
ATOM 1764 O O . LYS A 1 225 ? 1.274 13.297 -4.32 1 92.62 225 LYS A O 1
ATOM 1769 N N . GLY A 1 226 ? 3.262 12.688 -3.361 1 95.62 226 GLY A N 1
ATOM 1770 C CA . GLY A 1 226 ? 2.689 11.531 -2.68 1 95.62 226 GLY A CA 1
ATOM 1771 C C . GLY A 1 226 ? 1.601 11.906 -1.691 1 95.62 226 GLY A C 1
ATOM 1772 O O . GLY A 1 226 ? 0.525 11.305 -1.689 1 95.62 226 GLY A O 1
ATOM 1773 N N . ILE A 1 227 ? 1.859 12.93 -0.899 1 94.56 227 ILE A N 1
ATOM 1774 C CA . ILE A 1 227 ? 0.881 13.375 0.087 1 94.56 227 ILE A CA 1
ATOM 1775 C C . ILE A 1 227 ? -0.357 13.922 -0.624 1 94.56 227 ILE A C 1
ATOM 1777 O O . ILE A 1 227 ? -1.486 13.578 -0.262 1 94.56 227 ILE A O 1
ATOM 1781 N N . ARG A 1 228 ? -0.152 14.703 -1.588 1 93.19 228 ARG A N 1
ATOM 1782 C CA . ARG A 1 228 ? -1.256 15.289 -2.34 1 93.19 228 ARG A CA 1
ATOM 1783 C C . ARG A 1 228 ? -2.102 14.211 -3.006 1 93.19 228 ARG A C 1
ATOM 1785 O O . ARG A 1 228 ? -3.326 14.203 -2.861 1 93.19 228 ARG A O 1
ATOM 1792 N N . ASN A 1 229 ? -1.477 13.281 -3.76 1 95.88 229 ASN A N 1
ATOM 1793 C CA . ASN A 1 229 ? -2.189 12.258 -4.512 1 95.88 229 ASN A CA 1
ATOM 1794 C C . ASN A 1 229 ? -2.912 11.281 -3.584 1 95.88 229 ASN A C 1
ATOM 1796 O O . ASN A 1 229 ? -4.043 10.883 -3.857 1 95.88 229 ASN A O 1
ATOM 1800 N N . PHE A 1 230 ? -2.252 10.922 -2.514 1 97.31 230 PHE A N 1
ATOM 1801 C CA . PHE A 1 230 ? -2.924 10.07 -1.542 1 97.31 230 PHE A CA 1
ATOM 1802 C C . PHE A 1 230 ? -4.141 10.773 -0.954 1 97.31 230 PHE A C 1
ATOM 1804 O O . PHE A 1 230 ? -5.227 10.188 -0.885 1 97.31 230 PHE A O 1
ATOM 1811 N N . SER A 1 231 ? -3.955 11.984 -0.521 1 96.19 231 SER A N 1
ATOM 1812 C CA . SER A 1 231 ? -5.047 12.75 0.068 1 96.19 231 SER A CA 1
ATOM 1813 C C . SER A 1 231 ? -6.223 12.867 -0.897 1 96.19 231 SER A C 1
ATOM 1815 O O . SER A 1 231 ? -7.383 12.75 -0.491 1 96.19 231 SER A O 1
ATOM 1817 N N . ASN A 1 232 ? -5.93 13.133 -2.141 1 95.31 232 ASN A N 1
ATOM 1818 C CA . ASN A 1 232 ? -6.977 13.195 -3.158 1 95.31 232 ASN A CA 1
ATOM 1819 C C . ASN A 1 232 ? -7.672 11.844 -3.326 1 95.31 232 ASN A C 1
ATOM 1821 O O . ASN A 1 232 ? -8.898 11.789 -3.439 1 95.31 232 ASN A O 1
ATOM 1825 N N . SER A 1 233 ? -6.902 10.797 -3.309 1 96.69 233 SER A N 1
ATOM 1826 C CA . SER A 1 233 ? -7.438 9.469 -3.586 1 96.69 233 SER A CA 1
ATOM 1827 C C . SER A 1 233 ? -8.445 9.047 -2.523 1 96.69 233 SER A C 1
ATOM 1829 O O . SER A 1 233 ? -9.359 8.266 -2.803 1 96.69 233 SER A O 1
ATOM 1831 N N . ILE A 1 234 ? -8.312 9.562 -1.312 1 97 234 ILE A N 1
ATOM 1832 C CA . ILE A 1 234 ? -9.227 9.133 -0.261 1 97 234 ILE A CA 1
ATOM 1833 C C . ILE A 1 234 ? -10.172 10.273 0.103 1 97 234 ILE A C 1
ATOM 1835 O O . ILE A 1 234 ? -10.867 10.211 1.121 1 97 234 ILE A O 1
ATOM 1839 N N . ASN A 1 235 ? -10.094 11.352 -0.674 1 95.06 235 ASN A N 1
ATOM 1840 C CA . ASN A 1 235 ? -10.93 12.531 -0.456 1 95.06 235 ASN A CA 1
ATOM 1841 C C . ASN A 1 235 ? -10.734 13.102 0.946 1 95.06 235 ASN A C 1
ATOM 1843 O O . ASN A 1 235 ? -11.711 13.32 1.67 1 95.06 235 ASN A O 1
ATOM 1847 N N . ALA A 1 236 ? -9.492 13.375 1.288 1 95.75 236 ALA A N 1
ATOM 1848 C CA . ALA A 1 236 ? -9.156 13.93 2.598 1 95.75 236 ALA A CA 1
ATOM 1849 C C . ALA A 1 236 ? -9.805 15.289 2.805 1 95.75 236 ALA A C 1
ATOM 1851 O O . ALA A 1 236 ? -9.906 16.078 1.866 1 95.75 236 ALA A O 1
ATOM 1852 N N . ASP A 1 237 ? -10.195 15.555 4.043 1 95.06 237 ASP A N 1
ATOM 1853 C CA . ASP A 1 237 ? -10.766 16.844 4.418 1 95.06 237 ASP A CA 1
ATOM 1854 C C . ASP A 1 237 ? -9.711 17.75 5.055 1 95.06 237 ASP A C 1
ATOM 1856 O O . ASP A 1 237 ? -9.883 18.969 5.121 1 95.06 237 ASP A O 1
ATOM 1860 N N . LEU A 1 238 ? -8.672 17.188 5.508 1 94.94 238 LEU A N 1
ATOM 1861 C CA . LEU A 1 238 ? -7.598 17.875 6.223 1 94.94 238 LEU A CA 1
ATOM 1862 C C . LEU A 1 238 ? -6.289 17.094 6.109 1 94.94 238 LEU A C 1
ATOM 1864 O O . LEU A 1 238 ? -6.285 15.859 6.156 1 94.94 238 LEU A O 1
ATOM 1868 N N . ILE A 1 239 ? -5.242 17.828 5.91 1 95 239 ILE A N 1
ATOM 1869 C CA . ILE A 1 239 ? -3.908 17.234 5.883 1 95 239 ILE A CA 1
ATOM 1870 C C . ILE A 1 239 ? -3.09 17.75 7.062 1 95 239 ILE A C 1
ATOM 1872 O O . ILE A 1 239 ? -3.039 18.953 7.309 1 95 239 ILE A O 1
ATOM 1876 N N . GLY A 1 240 ? -2.527 16.844 7.824 1 94.69 240 GLY A N 1
ATOM 1877 C CA . GLY A 1 240 ? -1.628 17.188 8.914 1 94.69 240 GLY A CA 1
ATOM 1878 C C . GLY A 1 240 ? -0.177 16.844 8.617 1 94.69 240 GLY A C 1
ATOM 1879 O O . GLY A 1 240 ? 0.123 15.781 8.086 1 94.69 240 GLY A O 1
ATOM 1880 N N . LEU A 1 241 ? 0.681 17.766 8.992 1 92.44 241 LEU A N 1
ATOM 1881 C CA . LEU A 1 241 ? 2.117 17.625 8.789 1 92.44 241 LEU A CA 1
ATOM 1882 C C . LEU A 1 241 ? 2.891 18.094 10.016 1 92.44 241 LEU A C 1
ATOM 1884 O O . LEU A 1 241 ? 2.389 18.906 10.797 1 92.44 241 LEU A O 1
ATOM 1888 N N . CYS A 1 242 ? 4.078 17.531 10.141 1 90.69 242 CYS A N 1
ATOM 1889 C CA . CYS A 1 242 ? 4.996 18.031 11.164 1 90.69 242 CYS A CA 1
ATOM 1890 C C . CYS A 1 242 ? 6.094 18.875 10.531 1 90.69 242 CYS A C 1
ATOM 1892 O O . CYS A 1 242 ? 6.598 18.547 9.453 1 90.69 242 CYS A O 1
ATOM 1894 N N . THR A 1 243 ? 6.504 19.938 11.211 1 83.44 243 THR A N 1
ATOM 1895 C CA . THR A 1 243 ? 7.559 20.828 10.719 1 83.44 243 THR A CA 1
ATOM 1896 C C . THR A 1 243 ? 8.742 20.844 11.688 1 83.44 243 THR A C 1
ATOM 1898 O O . THR A 1 243 ? 8.555 20.734 12.906 1 83.44 243 THR A O 1
ATOM 1901 N N . HIS A 1 244 ? 10.047 20.859 11.219 1 77.44 244 HIS A N 1
ATOM 1902 C CA . HIS A 1 244 ? 11.25 21.047 12.023 1 77.44 244 HIS A CA 1
ATOM 1903 C C . HIS A 1 244 ? 11.648 22.531 12.07 1 77.44 244 HIS A C 1
ATOM 1905 O O . HIS A 1 244 ? 11.445 23.266 11.102 1 77.44 244 HIS A O 1
ATOM 1911 N N . GLY A 1 245 ? 11.578 23.328 13.211 1 59.53 245 GLY A N 1
ATOM 1912 C CA . GLY A 1 245 ? 11.984 24.719 13.383 1 59.53 245 GLY A CA 1
ATOM 1913 C C . GLY A 1 245 ? 13.25 25.062 12.625 1 59.53 245 GLY A C 1
ATOM 1914 O O . GLY A 1 245 ? 13.68 26.219 12.609 1 59.53 245 GLY A O 1
ATOM 1915 N N . ARG A 1 246 ? 14.266 24.109 12.617 1 51.56 246 ARG A N 1
ATOM 1916 C CA . ARG A 1 246 ? 15.617 24.484 12.227 1 51.56 246 ARG A CA 1
ATOM 1917 C C . ARG A 1 246 ? 15.617 25.188 10.867 1 51.56 246 ARG A C 1
ATOM 1919 O O . ARG A 1 246 ? 14.609 25.188 10.164 1 51.56 246 ARG A O 1
ATOM 1926 N N . THR A 1 247 ? 16.969 25.328 10.367 1 42.78 247 THR A N 1
ATOM 1927 C CA . THR A 1 247 ? 17.203 26.109 9.156 1 42.78 247 THR A CA 1
ATOM 1928 C C . THR A 1 247 ? 16.25 25.688 8.047 1 42.78 247 THR A C 1
ATOM 1930 O O . THR A 1 247 ? 15.523 24.703 8.188 1 42.78 247 THR A O 1
ATOM 1933 N N . GLY A 1 248 ? 16.922 25.609 6.789 1 32.81 248 GLY A N 1
ATOM 1934 C CA . GLY A 1 248 ? 16.297 25.422 5.492 1 32.81 248 GLY A CA 1
ATOM 1935 C C . GLY A 1 248 ? 15.297 24.266 5.469 1 32.81 248 GLY A C 1
ATOM 1936 O O . GLY A 1 248 ? 15.219 23.5 6.426 1 32.81 248 GLY A O 1
ATOM 1937 N N . LEU A 1 249 ? 14.414 24.188 4.402 1 36.19 249 LEU A N 1
ATOM 1938 C CA . LEU A 1 249 ? 13.453 23.188 3.953 1 36.19 249 LEU A CA 1
ATOM 1939 C C . LEU A 1 249 ? 14 21.781 4.152 1 36.19 249 LEU A C 1
ATOM 1941 O O . LEU A 1 249 ? 14.461 21.141 3.197 1 36.19 249 LEU A O 1
ATOM 1945 N N . ALA A 1 250 ? 14.797 21.312 5.016 1 32.34 250 ALA A N 1
ATOM 1946 C CA . ALA A 1 250 ? 15.523 20.062 5.098 1 32.34 250 ALA A CA 1
ATOM 1947 C C . ALA A 1 250 ? 14.602 18.875 4.836 1 32.34 250 ALA A C 1
ATOM 1949 O O . ALA A 1 250 ? 13.383 18.984 4.961 1 32.34 250 ALA A O 1
ATOM 1950 N N . HIS A 1 251 ? 14.969 17.422 5.145 1 35.22 251 HIS A N 1
ATOM 1951 C CA . HIS A 1 251 ? 14.875 16.156 4.434 1 35.22 251 HIS A CA 1
ATOM 1952 C C . HIS A 1 251 ? 13.484 15.547 4.57 1 35.22 251 HIS A C 1
ATOM 1954 O O . HIS A 1 251 ? 13.016 14.836 3.68 1 35.22 251 HIS A O 1
ATOM 1960 N N . PHE A 1 252 ? 13 15.047 5.77 1 36.5 252 PHE A N 1
ATOM 1961 C CA . PHE A 1 252 ? 11.797 14.289 5.465 1 36.5 252 PHE A CA 1
ATOM 1962 C C . PHE A 1 252 ? 10.727 15.203 4.871 1 36.5 252 PHE A C 1
ATOM 1964 O O . PHE A 1 252 ? 10.109 14.859 3.857 1 36.5 252 PHE A O 1
ATOM 1971 N N . PHE A 1 253 ? 9.859 16 5.781 1 42.38 253 PHE A N 1
ATOM 1972 C CA . PHE A 1 253 ? 9.086 17.141 5.285 1 42.38 253 PHE A CA 1
ATOM 1973 C C . PHE A 1 253 ? 9.914 18.406 5.312 1 42.38 253 PHE A C 1
ATOM 1975 O O . PHE A 1 253 ? 10.078 19.031 6.367 1 42.38 253 PHE A O 1
ATOM 1982 N N . THR A 1 254 ? 11.172 18.375 4.887 1 42.53 254 THR A N 1
ATOM 1983 C CA . THR A 1 254 ? 11.969 19.594 4.84 1 42.53 254 THR A CA 1
ATOM 1984 C C . THR A 1 254 ? 11.07 20.812 4.719 1 42.53 254 THR A C 1
ATOM 1986 O O . THR A 1 254 ? 9.945 20.719 4.234 1 42.53 254 THR A O 1
ATOM 1989 N N . GLY A 1 255 ? 11.234 21.609 5.648 1 53.03 255 GLY A N 1
ATOM 1990 C CA . GLY A 1 255 ? 10.57 22.906 5.582 1 53.03 255 GLY A CA 1
ATOM 1991 C C . GLY A 1 255 ? 9.961 23.188 4.223 1 53.03 255 GLY A C 1
ATOM 1992 O O . GLY A 1 255 ? 8.898 23.812 4.133 1 53.03 255 GLY A O 1
ATOM 1993 N N . SER A 1 256 ? 10.609 22.438 3.252 1 56.91 256 SER A N 1
ATOM 1994 C CA . SER A 1 256 ? 10.211 22.734 1.878 1 56.91 256 SER A CA 1
ATOM 1995 C C . SER A 1 256 ? 8.969 21.938 1.48 1 56.91 256 SER A C 1
ATOM 1997 O O . SER A 1 256 ? 8.086 22.469 0.803 1 56.91 256 SER A O 1
ATOM 1999 N N . ILE A 1 257 ? 8.844 20.766 2.213 1 61.75 257 ILE A N 1
ATOM 2000 C CA . ILE A 1 257 ? 7.695 19.969 1.775 1 61.75 257 ILE A CA 1
ATOM 2001 C C . ILE A 1 257 ? 6.41 20.562 2.355 1 61.75 257 ILE A C 1
ATOM 2003 O O . ILE A 1 257 ? 5.438 20.781 1.631 1 61.75 257 ILE A O 1
ATOM 2007 N N . SER A 1 258 ? 6.535 20.766 3.695 1 65.94 258 SER A N 1
ATOM 2008 C CA . SER A 1 258 ? 5.359 21.344 4.344 1 65.94 258 SER A CA 1
ATOM 2009 C C . SER A 1 258 ? 4.977 22.672 3.709 1 65.94 258 SER A C 1
ATOM 2011 O O . SER A 1 258 ? 3.805 22.922 3.416 1 65.94 258 SER A O 1
ATOM 2013 N N . GLU A 1 259 ? 6.031 23.359 3.455 1 67.44 259 GLU A N 1
ATOM 2014 C CA . GLU A 1 259 ? 5.777 24.656 2.811 1 67.44 259 GLU A CA 1
ATOM 2015 C C . GLU A 1 259 ? 5.191 24.453 1.415 1 67.44 259 GLU A C 1
ATOM 2017 O O . GLU A 1 259 ? 4.211 25.125 1.053 1 67.44 259 GLU A O 1
ATOM 2022 N N . ASP A 1 260 ? 5.805 23.531 0.713 1 71.19 260 ASP A N 1
ATOM 2023 C CA . ASP A 1 260 ? 5.375 23.266 -0.659 1 71.19 260 ASP A CA 1
ATOM 2024 C C . ASP A 1 260 ? 3.959 22.703 -0.696 1 71.19 260 ASP A C 1
ATOM 2026 O O . ASP A 1 260 ? 3.154 23.094 -1.549 1 71.19 260 ASP A O 1
ATOM 2030 N N . LEU A 1 261 ? 3.693 21.859 0.256 1 73.94 261 LEU A N 1
ATOM 2031 C CA . LEU A 1 261 ? 2.367 21.25 0.279 1 73.94 261 LEU A CA 1
ATOM 2032 C C . LEU A 1 261 ? 1.31 22.266 0.683 1 73.94 261 LEU A C 1
ATOM 2034 O O . LEU A 1 261 ? 0.234 22.328 0.083 1 73.94 261 LEU A O 1
ATOM 2038 N N . VAL A 1 262 ? 1.672 23.062 1.675 1 70.19 262 VAL A N 1
ATOM 2039 C CA . VAL A 1 262 ? 0.739 24.094 2.121 1 70.19 262 VAL A CA 1
ATOM 2040 C C . VAL A 1 262 ? 0.461 25.078 0.978 1 70.19 262 VAL A C 1
ATOM 2042 O O . VAL A 1 262 ? -0.673 25.516 0.802 1 70.19 262 VAL A O 1
ATOM 2045 N N . ASN A 1 263 ? 1.471 25.234 0.211 1 67.19 263 ASN A N 1
ATOM 2046 C CA . ASN A 1 263 ? 1.37 26.172 -0.911 1 67.19 263 ASN A CA 1
ATOM 2047 C C . ASN A 1 263 ? 0.533 25.594 -2.047 1 67.19 263 ASN A C 1
ATOM 2049 O O . ASN A 1 263 ? -0.164 26.312 -2.75 1 67.19 263 ASN A O 1
ATOM 2053 N N . HIS A 1 264 ? 0.498 24.281 -2.111 1 67.88 264 HIS A N 1
ATOM 2054 C CA . HIS A 1 264 ? -0.075 23.703 -3.322 1 67.88 264 HIS A CA 1
ATOM 2055 C C . HIS A 1 264 ? -1.311 22.859 -3.002 1 67.88 264 HIS A C 1
ATOM 2057 O O . HIS A 1 264 ? -1.976 22.359 -3.91 1 67.88 264 HIS A O 1
ATOM 2063 N N . ALA A 1 265 ? -1.61 22.828 -1.771 1 67.5 265 ALA A N 1
ATOM 2064 C CA . ALA A 1 265 ? -2.736 21.969 -1.42 1 67.5 265 ALA A CA 1
ATOM 2065 C C . ALA A 1 265 ? -4.062 22.703 -1.587 1 67.5 265 ALA A C 1
ATOM 2067 O O . ALA A 1 265 ? -4.16 23.906 -1.289 1 67.5 265 ALA A O 1
ATOM 2068 N N . ILE A 1 266 ? -5.016 21.922 -2.039 1 71.12 266 ILE A N 1
ATOM 2069 C CA . ILE A 1 266 ? -6.363 22.469 -2.191 1 71.12 266 ILE A CA 1
ATOM 2070 C C . ILE A 1 266 ? -7.164 22.219 -0.913 1 71.12 266 ILE A C 1
ATOM 2072 O O . ILE A 1 266 ? -8.18 22.891 -0.673 1 71.12 266 ILE A O 1
ATOM 2076 N N . LYS A 1 267 ? -6.625 21.422 -0.04 1 85.31 267 LYS A N 1
ATOM 2077 C CA . LYS A 1 267 ? -7.281 21.094 1.225 1 85.31 267 LYS A CA 1
ATOM 2078 C C . LYS A 1 267 ? -6.664 21.891 2.379 1 85.31 267 LYS A C 1
ATOM 2080 O O . LYS A 1 267 ? -5.508 22.297 2.307 1 85.31 267 LYS A O 1
ATOM 2085 N N . PRO A 1 268 ? -7.465 22.141 3.42 1 91.12 268 PRO A N 1
ATOM 2086 C CA . PRO A 1 268 ? -6.848 22.719 4.621 1 91.12 268 PRO A CA 1
ATOM 2087 C C . PRO A 1 268 ? -5.668 21.891 5.125 1 91.12 268 PRO A C 1
ATOM 2089 O O . PRO A 1 268 ? -5.672 20.656 5 1 91.12 268 PRO A O 1
ATOM 2092 N N . VAL A 1 269 ? -4.66 22.594 5.609 1 92.56 269 VAL A N 1
ATOM 2093 C CA . VAL A 1 269 ? -3.455 21.953 6.137 1 92.56 269 VAL A CA 1
ATOM 2094 C C . VAL A 1 269 ? -3.209 22.422 7.566 1 92.56 269 VAL A C 1
ATOM 2096 O O . VAL A 1 269 ? -3.346 23.609 7.871 1 92.56 269 VAL A O 1
ATOM 2099 N N . ILE A 1 270 ? -2.939 21.5 8.398 1 94.31 270 ILE A N 1
ATOM 2100 C CA . ILE A 1 270 ? -2.518 21.875 9.75 1 94.31 270 ILE A CA 1
ATOM 2101 C C . ILE A 1 270 ? -1.094 21.375 9.992 1 94.31 270 ILE A C 1
ATOM 2103 O O . ILE A 1 270 ? -0.741 20.266 9.617 1 94.31 270 ILE A O 1
ATOM 2107 N N . THR A 1 271 ? -0.292 22.25 10.57 1 92.75 271 THR A N 1
ATOM 2108 C CA . THR A 1 271 ? 1.103 21.891 10.812 1 92.75 271 THR A CA 1
ATOM 2109 C C . THR A 1 271 ? 1.403 21.891 12.312 1 92.75 271 THR A C 1
ATOM 2111 O O . THR A 1 271 ? 0.869 22.719 13.055 1 92.75 271 THR A O 1
ATOM 2114 N N . PHE A 1 272 ? 2.215 20.969 12.727 1 92.88 272 PHE A N 1
ATOM 2115 C CA . PHE A 1 272 ? 2.672 20.812 14.102 1 92.88 272 PHE A CA 1
ATOM 2116 C C . PHE A 1 272 ? 4.195 20.828 14.172 1 92.88 272 PHE A C 1
ATOM 2118 O O . PHE A 1 272 ? 4.867 20.109 13.438 1 92.88 272 PHE A O 1
ATOM 2125 N N . ARG A 1 273 ? 4.68 21.562 15.031 1 89.56 273 ARG A N 1
ATOM 2126 C CA . ARG A 1 273 ? 6.129 21.688 15.141 1 89.56 273 ARG A CA 1
ATOM 2127 C C . ARG A 1 273 ? 6.711 20.562 15.992 1 89.56 273 ARG A C 1
ATOM 2129 O O . ARG A 1 273 ? 6.145 20.203 17.031 1 89.56 273 ARG A O 1
ATOM 2136 N N . ILE A 1 274 ? 7.812 20.031 15.492 1 88.5 274 ILE A N 1
ATOM 2137 C CA . ILE A 1 274 ? 8.523 19 16.234 1 88.5 274 ILE A CA 1
ATOM 2138 C C . ILE A 1 274 ? 9.281 19.625 17.406 1 88.5 274 ILE A C 1
ATOM 2140 O O . ILE A 1 274 ? 9.891 20.688 17.266 1 88.5 274 ILE A O 1
ATOM 2144 N N . MET B 1 1 ? -9.547 -28.359 -17.031 1 85.81 1 MET B N 1
ATOM 2145 C CA . MET B 1 1 ? -8.461 -29.094 -16.375 1 85.81 1 MET B CA 1
ATOM 2146 C C . MET B 1 1 ? -8.883 -30.516 -16.047 1 85.81 1 MET B C 1
ATOM 2148 O O . MET B 1 1 ? -8.93 -30.906 -14.883 1 85.81 1 MET B O 1
ATOM 2152 N N . LYS B 1 2 ? -9.055 -31.297 -17.078 1 93.44 2 LYS B N 1
ATOM 2153 C CA . LYS B 1 2 ? -9.602 -32.656 -16.953 1 93.44 2 LYS B CA 1
ATOM 2154 C C . LYS B 1 2 ? -8.5 -33.688 -17.109 1 93.44 2 LYS B C 1
ATOM 2156 O O . LYS B 1 2 ? -8.578 -34.781 -16.516 1 93.44 2 LYS B O 1
ATOM 2161 N N . ARG B 1 3 ? -7.539 -33.406 -17.859 1 98.38 3 ARG B N 1
ATOM 2162 C CA . ARG B 1 3 ? -6.434 -34.344 -18.047 1 98.38 3 ARG B CA 1
ATOM 2163 C C . ARG B 1 3 ? -5.203 -33.875 -17.266 1 98.38 3 ARG B C 1
ATOM 2165 O O . ARG B 1 3 ? -4.504 -32.969 -17.672 1 98.38 3 ARG B O 1
ATOM 2172 N N . ILE B 1 4 ? -4.93 -34.562 -16.203 1 98.44 4 ILE B N 1
ATOM 2173 C CA . ILE B 1 4 ? -3.895 -34.188 -15.258 1 98.44 4 ILE B CA 1
ATOM 2174 C C . ILE B 1 4 ? -2.721 -35.156 -15.344 1 98.44 4 ILE B C 1
ATOM 2176 O O . ILE B 1 4 ? -2.90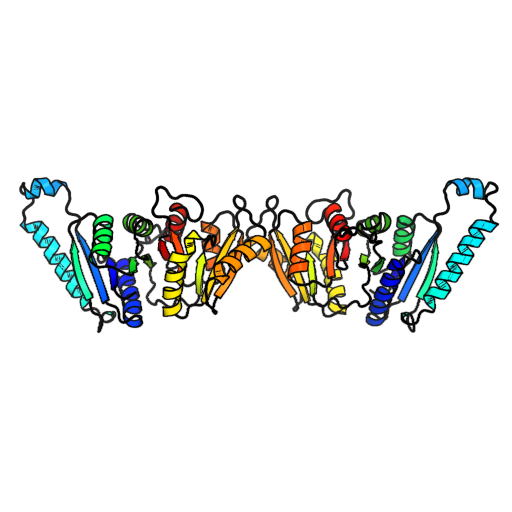2 -36.375 -15.234 1 98.44 4 ILE B O 1
ATOM 2180 N N . LEU B 1 5 ? -1.575 -34.625 -15.586 1 98.31 5 LEU B N 1
ATOM 2181 C CA . LEU B 1 5 ? -0.362 -35.438 -15.617 1 98.31 5 LEU B CA 1
ATOM 2182 C C . LEU B 1 5 ? 0.374 -35.344 -14.281 1 98.31 5 LEU B C 1
ATOM 2184 O O . LEU B 1 5 ? 0.565 -34.281 -13.734 1 98.31 5 LEU B O 1
ATOM 2188 N N . VAL B 1 6 ? 0.779 -36.5 -13.766 1 97.19 6 VAL B N 1
ATOM 2189 C CA . VAL B 1 6 ? 1.616 -36.562 -12.57 1 97.19 6 VAL B CA 1
ATOM 2190 C C . VAL B 1 6 ? 2.863 -37.406 -12.867 1 97.19 6 VAL B C 1
ATOM 2192 O O . VAL B 1 6 ? 2.814 -38.625 -12.859 1 97.19 6 VAL B O 1
ATOM 2195 N N . PRO B 1 7 ? 3.938 -36.719 -13.133 1 94.94 7 PRO B N 1
ATOM 2196 C CA . PRO B 1 7 ? 5.195 -37.469 -13.164 1 94.94 7 PRO B CA 1
ATOM 2197 C C . PRO B 1 7 ? 5.594 -38 -11.797 1 94.94 7 PRO B C 1
ATOM 2199 O O . PRO B 1 7 ? 5.398 -37.344 -10.781 1 94.94 7 PRO B O 1
ATOM 2202 N N . THR B 1 8 ? 6.078 -39.25 -11.789 1 93 8 THR B N 1
ATOM 2203 C CA . THR B 1 8 ? 6.418 -39.812 -10.492 1 93 8 THR B CA 1
ATOM 2204 C C . THR B 1 8 ? 7.762 -40.531 -10.555 1 93 8 THR B C 1
ATOM 2206 O O . THR B 1 8 ? 8.078 -41.188 -11.547 1 93 8 THR B O 1
ATOM 2209 N N . ASP B 1 9 ? 8.531 -40.344 -9.594 1 88.06 9 ASP B N 1
ATOM 2210 C CA . ASP B 1 9 ? 9.734 -41.125 -9.352 1 88.06 9 ASP B CA 1
ATOM 2211 C C . ASP B 1 9 ? 9.547 -42.062 -8.148 1 88.06 9 ASP B C 1
ATOM 2213 O O . ASP B 1 9 ? 10.516 -42.594 -7.613 1 88.06 9 ASP B O 1
ATOM 2217 N N . PHE B 1 10 ? 8.336 -42.125 -7.68 1 91.06 10 PHE B N 1
ATOM 2218 C CA . PHE B 1 10 ? 7.879 -43 -6.605 1 91.06 10 PHE B CA 1
ATOM 2219 C C . PHE B 1 10 ? 8.344 -42.469 -5.25 1 91.06 10 PHE B C 1
ATOM 2221 O O . PHE B 1 10 ? 8.242 -43.156 -4.242 1 91.06 10 PHE B O 1
ATOM 2228 N N . SER B 1 11 ? 8.883 -41.188 -5.266 1 87.56 11 SER B N 1
ATOM 2229 C CA . SER B 1 11 ? 9.258 -40.562 -4.004 1 87.56 11 SER B CA 1
ATOM 2230 C C . SER B 1 11 ? 8.031 -40.094 -3.221 1 87.56 11 SER B C 1
ATOM 2232 O O . SER B 1 11 ? 6.922 -40.094 -3.752 1 87.56 11 SER B O 1
ATOM 2234 N N . ALA B 1 12 ? 8.195 -39.781 -1.941 1 87.38 12 ALA B N 1
ATOM 2235 C CA . ALA B 1 12 ? 7.137 -39.25 -1.093 1 87.38 12 ALA B CA 1
ATOM 2236 C C . ALA B 1 12 ? 6.59 -37.938 -1.654 1 87.38 12 ALA B C 1
ATOM 2238 O O . ALA B 1 12 ? 5.391 -37.656 -1.564 1 87.38 12 ALA B O 1
ATOM 2239 N N . HIS B 1 13 ? 7.449 -37.156 -2.275 1 86.38 13 HIS B N 1
ATOM 2240 C CA . HIS B 1 13 ? 7.035 -35.906 -2.871 1 86.38 13 HIS B CA 1
ATOM 2241 C C . HIS B 1 13 ? 6.113 -36.125 -4.066 1 86.38 13 HIS B C 1
ATOM 2243 O O . HIS B 1 13 ? 5.121 -35.406 -4.234 1 86.38 13 HIS B O 1
ATOM 2249 N N . ALA B 1 14 ? 6.488 -37.125 -4.828 1 89.88 14 ALA B N 1
ATOM 2250 C CA . ALA B 1 14 ? 5.645 -37.469 -5.969 1 89.88 14 ALA B CA 1
ATOM 2251 C C . ALA B 1 14 ? 4.289 -38 -5.508 1 89.88 14 ALA B C 1
ATOM 2253 O O . ALA B 1 14 ? 3.268 -37.75 -6.145 1 89.88 14 ALA B O 1
ATOM 2254 N N . ASP B 1 15 ? 4.336 -38.688 -4.414 1 92.19 15 ASP B N 1
ATOM 2255 C CA . ASP B 1 15 ? 3.096 -39.188 -3.863 1 92.19 15 ASP B CA 1
ATOM 2256 C C . ASP B 1 15 ? 2.186 -38.062 -3.377 1 92.19 15 ASP B C 1
ATOM 2258 O O . ASP B 1 15 ? 0.967 -38.125 -3.561 1 92.19 15 ASP B O 1
ATOM 2262 N N . ASN B 1 16 ? 2.766 -37.125 -2.715 1 91.38 16 ASN B N 1
ATOM 2263 C CA . ASN B 1 16 ? 1.994 -35.969 -2.289 1 91.38 16 ASN B CA 1
ATOM 2264 C C . ASN B 1 16 ? 1.373 -35.25 -3.48 1 91.38 16 ASN B C 1
ATOM 2266 O O . ASN B 1 16 ? 0.211 -34.844 -3.426 1 91.38 16 ASN B O 1
ATOM 2270 N N . ALA B 1 17 ? 2.162 -35.094 -4.508 1 93.62 17 ALA B N 1
ATOM 2271 C CA . ALA B 1 17 ? 1.646 -34.469 -5.73 1 93.62 17 ALA B CA 1
ATOM 2272 C C . ALA B 1 17 ? 0.471 -35.281 -6.289 1 93.62 17 ALA B C 1
ATOM 2274 O O . ALA B 1 17 ? -0.521 -34.688 -6.734 1 93.62 17 ALA B O 1
ATOM 2275 N N . LEU B 1 18 ? 0.587 -36.562 -6.23 1 95.81 18 LEU B N 1
ATOM 2276 C CA . LEU B 1 18 ? -0.473 -37.438 -6.723 1 95.81 18 LEU B CA 1
ATOM 2277 C C . LEU B 1 18 ? -1.743 -37.281 -5.898 1 95.81 18 LEU B C 1
ATOM 2279 O O . LEU B 1 18 ? -2.848 -37.25 -6.445 1 95.81 18 LEU B O 1
ATOM 2283 N N . LYS B 1 19 ? -1.584 -37.125 -4.613 1 95.38 19 LYS B N 1
ATOM 2284 C CA . LYS B 1 19 ? -2.729 -36.906 -3.736 1 95.38 19 LYS B CA 1
ATOM 2285 C C . LYS B 1 19 ? -3.455 -35.625 -4.109 1 95.38 19 LYS B C 1
ATOM 2287 O O . LYS B 1 19 ? -4.684 -35.594 -4.188 1 95.38 19 LYS B O 1
ATOM 2292 N N . ILE B 1 20 ? -2.705 -34.594 -4.348 1 95.5 20 ILE B N 1
ATOM 2293 C CA . ILE B 1 20 ? -3.281 -33.312 -4.719 1 95.5 20 ILE B CA 1
ATOM 2294 C C . ILE B 1 20 ? -3.936 -33.406 -6.094 1 95.5 20 ILE B C 1
ATOM 2296 O O . ILE B 1 20 ? -5.047 -32.906 -6.297 1 95.5 20 ILE B O 1
ATOM 2300 N N . ALA B 1 21 ? -3.268 -34.094 -7.016 1 97 21 ALA B N 1
ATOM 2301 C CA . ALA B 1 21 ? -3.84 -34.312 -8.344 1 97 21 ALA B CA 1
ATOM 2302 C C . ALA B 1 21 ? -5.176 -35.062 -8.25 1 97 21 ALA B C 1
ATOM 2304 O O . ALA B 1 21 ? -6.117 -34.75 -8.984 1 97 21 ALA B O 1
ATOM 2305 N N . ALA B 1 22 ? -5.262 -35.969 -7.344 1 97.31 22 ALA B N 1
ATOM 2306 C CA . ALA B 1 22 ? -6.492 -36.719 -7.145 1 97.31 22 ALA B CA 1
ATOM 2307 C C . ALA B 1 22 ? -7.625 -35.812 -6.672 1 97.31 22 ALA B C 1
ATOM 2309 O O . ALA B 1 22 ? -8.758 -35.938 -7.141 1 97.31 22 ALA B O 1
ATOM 2310 N N . GLN B 1 23 ? -7.309 -34.969 -5.773 1 96.56 23 GLN B N 1
ATOM 2311 C CA . GLN B 1 23 ? -8.305 -34.031 -5.277 1 96.56 23 GLN B CA 1
ATOM 2312 C C . GLN B 1 23 ? -8.812 -33.125 -6.398 1 96.56 23 GLN B C 1
ATOM 2314 O O . GLN B 1 23 ? -10.016 -32.875 -6.504 1 96.56 23 GLN B O 1
ATOM 2319 N N . ILE B 1 24 ? -7.934 -32.688 -7.254 1 97 24 ILE B N 1
ATOM 2320 C CA . ILE B 1 24 ? -8.305 -31.844 -8.367 1 97 24 ILE B CA 1
ATOM 2321 C C . ILE B 1 24 ? -9.125 -32.625 -9.383 1 97 24 ILE B C 1
ATOM 2323 O O . ILE B 1 24 ? -10.141 -32.125 -9.883 1 97 24 ILE B O 1
ATOM 2327 N N . ALA B 1 25 ? -8.711 -33.844 -9.641 1 97.62 25 ALA B N 1
ATOM 2328 C CA . ALA B 1 25 ? -9.43 -34.688 -10.578 1 97.62 25 ALA B CA 1
ATOM 2329 C C . ALA B 1 25 ? -10.859 -34.969 -10.117 1 97.62 25 ALA B C 1
ATOM 2331 O O . ALA B 1 25 ? -11.789 -34.969 -10.922 1 97.62 25 ALA B O 1
ATOM 2332 N N . LYS B 1 26 ? -11.008 -35.188 -8.844 1 95.94 26 LYS B N 1
ATOM 2333 C CA . LYS B 1 26 ? -12.344 -35.406 -8.297 1 95.94 26 LYS B CA 1
ATOM 2334 C C . LYS B 1 26 ? -13.219 -34.156 -8.477 1 95.94 26 LYS B C 1
ATOM 2336 O O . LYS B 1 26 ? -14.406 -34.281 -8.797 1 95.94 26 LYS B O 1
ATOM 2341 N N . LYS B 1 27 ? -12.664 -33.031 -8.336 1 94.25 27 LYS B N 1
ATOM 2342 C CA . LYS B 1 27 ? -13.406 -31.766 -8.445 1 94.25 27 LYS B CA 1
ATOM 2343 C C . LYS B 1 27 ? -13.773 -31.469 -9.891 1 94.25 27 LYS B C 1
ATOM 2345 O O . LYS B 1 27 ? -14.805 -30.844 -10.164 1 94.25 27 LYS B O 1
ATOM 2350 N N . THR B 1 28 ? -12.953 -31.906 -10.781 1 95.94 28 THR B N 1
ATOM 2351 C CA . THR B 1 28 ? -13.133 -31.547 -12.18 1 95.94 28 THR B CA 1
ATOM 2352 C C . THR B 1 28 ? -13.703 -32.719 -12.969 1 95.94 28 THR B C 1
ATOM 2354 O O . THR B 1 28 ? -13.914 -32.625 -14.18 1 95.94 28 THR B O 1
ATOM 2357 N N . ASN B 1 29 ? -13.977 -33.844 -12.273 1 96.38 29 ASN B N 1
ATOM 2358 C CA . ASN B 1 29 ? -14.328 -35.094 -12.953 1 96.38 29 ASN B CA 1
ATOM 2359 C C . ASN B 1 29 ? -13.32 -35.438 -14.047 1 96.38 29 ASN B C 1
ATOM 2361 O O . ASN B 1 29 ? -13.711 -35.719 -15.18 1 96.38 29 ASN B O 1
ATOM 2365 N N . GLY B 1 30 ? -12.039 -35.25 -13.68 1 97.62 30 GLY B N 1
ATOM 2366 C CA . GLY B 1 30 ? -10.953 -35.469 -14.625 1 97.62 30 GLY B CA 1
ATOM 2367 C C . GLY B 1 30 ? -10.289 -36.812 -14.477 1 97.62 30 GLY B C 1
ATOM 2368 O O . GLY B 1 30 ? -10.75 -37.656 -13.703 1 97.62 30 GLY B O 1
ATOM 2369 N N . GLU B 1 31 ? -9.242 -37.062 -15.32 1 98.5 31 GLU B N 1
ATOM 2370 C CA . GLU B 1 31 ? -8.43 -38.281 -15.266 1 98.5 31 GLU B CA 1
ATOM 2371 C C . GLU B 1 31 ? -6.965 -37.969 -14.992 1 98.5 31 GLU B C 1
ATOM 2373 O O . GLU B 1 31 ? -6.531 -36.812 -15.18 1 98.5 31 GLU B O 1
ATOM 2378 N N . ILE B 1 32 ? -6.23 -38.969 -14.484 1 98.44 32 ILE B N 1
ATOM 2379 C CA . ILE B 1 32 ? -4.828 -38.781 -14.125 1 98.44 32 ILE B CA 1
ATOM 2380 C C . ILE B 1 32 ? -3.947 -39.688 -15.008 1 98.44 32 ILE B C 1
ATOM 2382 O O . ILE B 1 32 ? -4.246 -40.844 -15.203 1 98.44 32 ILE B O 1
ATOM 2386 N N . PHE B 1 33 ? -2.992 -39.062 -15.586 1 98.19 33 PHE B N 1
ATOM 2387 C CA . PHE B 1 33 ? -1.906 -39.781 -16.234 1 98.19 33 PHE B CA 1
ATOM 2388 C C . PHE B 1 33 ? -0.689 -39.875 -15.32 1 98.19 33 PHE B C 1
ATOM 2390 O O . PHE B 1 33 ? -0.074 -38.844 -15 1 98.19 33 PHE B O 1
ATOM 2397 N N . LEU B 1 34 ? -0.413 -41.031 -14.867 1 97.31 34 LEU B N 1
ATOM 2398 C CA . LEU B 1 34 ? 0.739 -41.312 -14.016 1 97.31 34 LEU B CA 1
ATOM 2399 C C . LEU B 1 34 ? 1.936 -41.75 -14.836 1 97.31 34 LEU B C 1
ATOM 2401 O O . LEU B 1 34 ? 1.908 -42.844 -15.422 1 97.31 34 LEU B O 1
ATOM 2405 N N . LEU B 1 35 ? 2.955 -40.938 -14.859 1 96 35 LEU B N 1
ATOM 2406 C CA . LEU B 1 35 ? 4.043 -41.156 -15.805 1 96 35 LEU B CA 1
ATOM 2407 C C . LEU B 1 35 ? 5.363 -41.375 -15.07 1 96 35 LEU B C 1
ATOM 2409 O O . LEU B 1 35 ? 5.734 -40.562 -14.203 1 96 35 LEU B O 1
ATOM 2413 N N . HIS B 1 36 ? 6.043 -42.406 -15.352 1 94.12 36 HIS B N 1
ATOM 2414 C CA . HIS B 1 36 ? 7.387 -42.688 -14.844 1 94.12 36 HIS B CA 1
ATOM 2415 C C . HIS B 1 36 ? 8.406 -42.719 -15.977 1 94.12 36 HIS B C 1
ATOM 2417 O O . HIS B 1 36 ? 8.203 -43.375 -16.984 1 94.12 36 HIS B O 1
ATOM 2423 N N . MET B 1 37 ? 9.422 -41.906 -15.773 1 89.56 37 MET B N 1
ATOM 2424 C CA . MET B 1 37 ? 10.492 -41.875 -16.766 1 89.56 37 MET B CA 1
ATOM 2425 C C . MET B 1 37 ? 11.633 -42.812 -16.391 1 89.56 37 MET B C 1
ATOM 2427 O O . MET B 1 37 ? 12.062 -42.844 -15.234 1 89.56 37 MET B O 1
ATOM 2431 N N . LEU B 1 38 ? 12.07 -43.625 -17.281 1 84.94 38 LEU B N 1
ATOM 2432 C CA . LEU B 1 38 ? 13.234 -44.469 -17.094 1 84.94 38 LEU B CA 1
ATOM 2433 C C . LEU B 1 38 ? 14.414 -44 -17.922 1 84.94 38 LEU B C 1
ATOM 2435 O O . LEU B 1 38 ? 14.344 -43.938 -19.156 1 84.94 38 LEU B O 1
ATOM 2439 N N . GLU B 1 39 ? 15.336 -43.281 -17.219 1 72.31 39 GLU B N 1
ATOM 2440 C CA . GLU B 1 39 ? 16.531 -42.844 -17.922 1 72.31 39 GLU B CA 1
ATOM 2441 C C . GLU B 1 39 ? 17.469 -44 -18.219 1 72.31 39 GLU B C 1
ATOM 2443 O O . GLU B 1 39 ? 17.859 -44.75 -17.297 1 72.31 39 GLU B O 1
ATOM 2448 N N . VAL B 1 40 ? 17.453 -44.5 -19.391 1 63 40 VAL B N 1
ATOM 2449 C CA . VAL B 1 40 ? 18.359 -45.594 -19.75 1 63 40 VAL B CA 1
ATOM 2450 C C . VAL B 1 40 ? 19.719 -45 -20.156 1 63 40 VAL B C 1
ATOM 2452 O O . VAL B 1 40 ? 19.781 -44.094 -21 1 63 40 VAL B O 1
ATOM 2455 N N . PRO B 1 41 ? 20.844 -45.031 -19.297 1 55.31 41 PRO B N 1
ATOM 2456 C CA . PRO B 1 41 ? 22.172 -44.531 -19.641 1 55.31 41 PRO B CA 1
ATOM 2457 C C . PRO B 1 41 ? 22.516 -44.688 -21.109 1 55.31 41 PRO B C 1
ATOM 2459 O O . PRO B 1 41 ? 22.062 -45.656 -21.75 1 55.31 41 PRO B O 1
ATOM 2462 N N . ASN B 1 42 ? 22.781 -43.531 -21.75 1 53.5 42 ASN B N 1
ATOM 2463 C CA . ASN B 1 42 ? 23.219 -43.5 -23.141 1 53.5 42 ASN B CA 1
ATOM 2464 C C . ASN B 1 42 ? 24.047 -44.719 -23.516 1 53.5 42 ASN B C 1
ATOM 2466 O O . ASN B 1 42 ? 24.062 -45.125 -24.672 1 53.5 42 ASN B O 1
ATOM 2470 N N . GLN B 1 43 ? 24.969 -44.969 -22.578 1 49.56 43 GLN B N 1
ATOM 2471 C CA . GLN B 1 43 ? 25.906 -46 -22.969 1 49.56 43 GLN B CA 1
ATOM 2472 C C . GLN B 1 43 ? 25.172 -47.312 -23.297 1 49.56 43 GLN B C 1
ATOM 2474 O O . GLN B 1 43 ? 25.75 -48.25 -23.844 1 49.56 43 GLN B O 1
ATOM 2479 N N . MET B 1 44 ? 24.031 -47.375 -22.875 1 47.66 44 MET B N 1
ATOM 2480 C CA . MET B 1 44 ? 23.266 -48.562 -23.188 1 47.66 44 MET B CA 1
ATOM 2481 C C . MET B 1 44 ? 22.641 -48.469 -24.578 1 47.66 44 MET B C 1
ATOM 2483 O O . MET B 1 44 ? 22.031 -49.406 -25.062 1 47.66 44 MET B O 1
ATOM 2487 N N . ASN B 1 45 ? 22.594 -47.281 -25.094 1 47.56 45 ASN B N 1
ATOM 2488 C CA . ASN B 1 45 ? 22.219 -47.25 -26.5 1 47.56 45 ASN B CA 1
ATOM 2489 C C . ASN B 1 45 ? 23.109 -48.188 -27.344 1 47.56 45 ASN B C 1
ATOM 2491 O O . ASN B 1 45 ? 22.625 -48.812 -28.281 1 47.56 45 ASN B O 1
ATOM 2495 N N . ASP B 1 46 ? 24.469 -47.938 -27.031 1 45.34 46 ASP B N 1
ATOM 2496 C CA . ASP B 1 46 ? 25.344 -48.875 -27.734 1 45.34 46 ASP B CA 1
ATOM 2497 C C . ASP B 1 46 ? 25.172 -50.281 -27.203 1 45.34 46 ASP B C 1
ATOM 2499 O O . ASP B 1 46 ? 25.547 -51.25 -27.875 1 45.34 46 ASP B O 1
ATOM 2503 N N . ALA B 1 47 ? 24.969 -50.375 -25.859 1 46.62 47 ALA B N 1
ATOM 2504 C CA . ALA B 1 47 ? 24.844 -51.719 -25.281 1 46.62 47 ALA B CA 1
ATOM 2505 C C . ALA B 1 47 ? 23.5 -52.344 -25.609 1 46.62 47 ALA B C 1
ATOM 2507 O O . ALA B 1 47 ? 23.234 -53.5 -25.25 1 46.62 47 ALA B O 1
ATOM 2508 N N . ILE B 1 48 ? 22.469 -51.562 -25.812 1 44.62 48 ILE B N 1
ATOM 2509 C CA . ILE B 1 48 ? 21.359 -52.312 -26.422 1 44.62 48 ILE B CA 1
ATOM 2510 C C . ILE B 1 48 ? 21.859 -53.094 -27.609 1 44.62 48 ILE B C 1
ATOM 2512 O O . ILE B 1 48 ? 21.266 -54.125 -27.984 1 44.62 48 ILE B O 1
ATOM 2516 N N . THR B 1 49 ? 22.906 -52.469 -28.266 1 42.5 49 THR B N 1
ATOM 2517 C CA . THR B 1 49 ? 23.672 -53.344 -29.156 1 42.5 49 THR B CA 1
ATOM 2518 C C . THR B 1 49 ? 24.594 -54.25 -28.344 1 42.5 49 THR B C 1
ATOM 2520 O O . THR B 1 49 ? 24.938 -55.344 -28.781 1 42.5 49 THR B O 1
ATOM 2523 N N . GLY B 1 50 ? 25.438 -53.625 -27.312 1 44.5 50 GLY B N 1
ATOM 2524 C CA . GLY B 1 50 ? 26.266 -54.562 -26.547 1 44.5 50 GLY B CA 1
ATOM 2525 C C . GLY B 1 50 ? 25.547 -55.156 -25.344 1 44.5 50 GLY B C 1
ATOM 2526 O O . GLY B 1 50 ? 24.375 -54.812 -25.094 1 44.5 50 GLY B O 1
ATOM 2527 N N . SER B 1 51 ? 26.328 -55.938 -24.203 1 43.19 51 SER B N 1
ATOM 2528 C CA . SER B 1 51 ? 25.938 -56.938 -23.219 1 43.19 51 SER B CA 1
ATOM 2529 C C . SER B 1 51 ? 25.094 -56.344 -22.109 1 43.19 51 SER B C 1
ATOM 2531 O O . SER B 1 51 ? 24.891 -56.969 -21.062 1 43.19 51 SER B O 1
ATOM 2533 N N . THR B 1 52 ? 25.094 -55.031 -21.812 1 49.75 52 THR B N 1
ATOM 2534 C CA . THR B 1 52 ? 24.141 -54.844 -20.719 1 49.75 52 THR B CA 1
ATOM 2535 C C . THR B 1 52 ? 22.781 -55.438 -21.094 1 49.75 52 THR B C 1
ATOM 2537 O O . THR B 1 52 ? 22.156 -55 -22.078 1 49.75 52 THR B O 1
ATOM 2540 N N . ALA B 1 53 ? 22.453 -56.594 -20.625 1 55.28 53 ALA B N 1
ATOM 2541 C CA . ALA B 1 53 ? 21.562 -57.656 -21.109 1 55.28 53 ALA B CA 1
ATOM 2542 C C . ALA B 1 53 ? 20.109 -57.188 -21.078 1 55.28 53 ALA B C 1
ATOM 2544 O O . ALA B 1 53 ? 19.672 -56.531 -20.125 1 55.28 53 ALA B O 1
ATOM 2545 N N . ILE B 1 54 ? 19.391 -56.969 -22.156 1 61.41 54 ILE B N 1
ATOM 2546 C CA . ILE B 1 54 ? 17.953 -56.969 -22.438 1 61.41 54 ILE B CA 1
ATOM 2547 C C . ILE B 1 54 ? 17.188 -57.438 -21.203 1 61.41 54 ILE B C 1
ATOM 2549 O O . ILE B 1 54 ? 16.188 -56.812 -20.812 1 61.41 54 ILE B O 1
ATOM 2553 N N . PRO B 1 55 ? 17.953 -58.219 -20.312 1 67.25 55 PRO B N 1
ATOM 2554 C CA . PRO B 1 55 ? 17.203 -58.719 -19.156 1 67.25 55 PRO B CA 1
ATOM 2555 C C . PRO B 1 55 ? 17.062 -57.688 -18.047 1 67.25 55 PRO B C 1
ATOM 2557 O O . PRO B 1 55 ? 16.016 -57.625 -17.391 1 67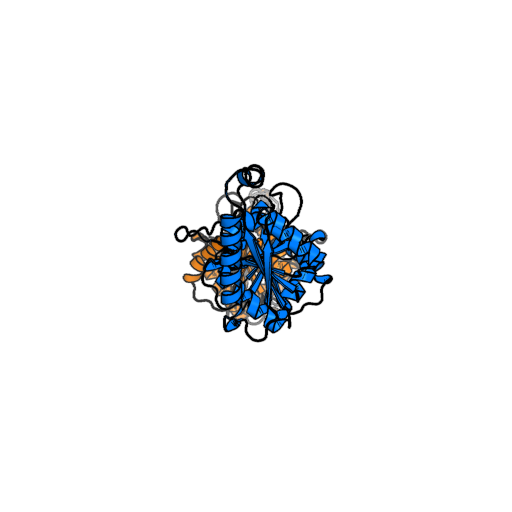.25 55 PRO B O 1
ATOM 2560 N N . GLU B 1 56 ? 18.094 -56.719 -17.938 1 75 56 GLU B N 1
ATOM 2561 C CA . GLU B 1 56 ? 18.047 -55.781 -16.812 1 75 56 GLU B CA 1
ATOM 2562 C C . GLU B 1 56 ? 17.031 -54.688 -17.062 1 75 56 GLU B C 1
ATOM 2564 O O . GLU B 1 56 ? 16.297 -54.312 -16.156 1 75 56 GLU B O 1
ATOM 2569 N N . VAL B 1 57 ? 17.078 -54.156 -18.25 1 77.12 57 VAL B N 1
ATOM 2570 C CA . VAL B 1 57 ? 16.125 -53.094 -18.609 1 77.12 57 VAL B CA 1
ATOM 2571 C C . VAL B 1 57 ? 14.695 -53.625 -18.453 1 77.12 57 VAL B C 1
ATOM 2573 O O . VAL B 1 57 ? 13.82 -52.906 -17.953 1 77.12 57 VAL B O 1
ATOM 2576 N N . MET B 1 58 ? 14.562 -54.812 -18.844 1 82.44 58 MET B N 1
ATOM 2577 C CA . MET B 1 58 ? 13.242 -55.438 -18.719 1 82.44 58 MET B CA 1
ATOM 2578 C C . MET B 1 58 ? 12.836 -55.562 -17.25 1 82.44 58 MET B C 1
ATOM 2580 O O . MET B 1 58 ? 11.656 -55.406 -16.922 1 82.44 58 MET B O 1
ATOM 2584 N N . LEU B 1 59 ? 13.891 -55.812 -16.484 1 84.06 59 LEU B N 1
ATOM 2585 C CA . LEU B 1 59 ? 13.617 -55.906 -15.055 1 84.06 59 LEU B CA 1
ATOM 2586 C C . LEU B 1 59 ? 13.195 -54.562 -14.492 1 84.06 59 LEU B C 1
ATOM 2588 O O . LEU B 1 59 ? 12.266 -54.469 -13.68 1 84.06 59 LEU B O 1
ATOM 2592 N N . PHE B 1 60 ? 13.867 -53.531 -14.953 1 84.25 60 PHE B N 1
ATOM 2593 C CA . PHE B 1 60 ? 13.523 -52.219 -14.477 1 84.25 60 PHE B CA 1
ATOM 2594 C C . PHE B 1 60 ? 12.117 -51.812 -14.922 1 84.25 60 PHE B C 1
ATOM 2596 O O . PHE B 1 60 ? 11.367 -51.219 -14.148 1 84.25 60 PHE B O 1
ATOM 2603 N N . ILE B 1 61 ? 11.789 -52.156 -16.047 1 87 61 ILE B N 1
ATOM 2604 C CA . ILE B 1 61 ? 10.453 -51.875 -16.578 1 87 61 ILE B CA 1
ATOM 2605 C C . ILE B 1 61 ? 9.406 -52.625 -15.766 1 87 61 ILE B C 1
ATOM 2607 O O . ILE B 1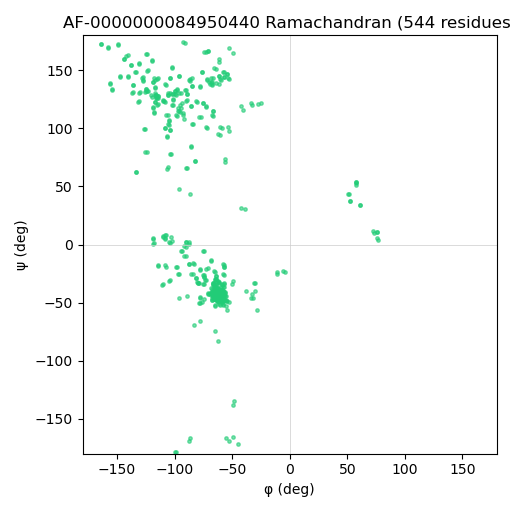 61 ? 8.383 -52.031 -15.383 1 87 61 ILE B O 1
ATOM 2611 N N . LYS B 1 62 ? 9.719 -53.844 -15.586 1 90 62 LYS B N 1
ATOM 2612 C CA . LYS B 1 62 ? 8.781 -54.656 -14.82 1 90 62 LYS B CA 1
ATOM 2613 C C . LYS B 1 62 ? 8.57 -54.062 -13.422 1 90 62 LYS B C 1
ATOM 2615 O O . LYS B 1 62 ? 7.43 -53.969 -12.953 1 90 62 LYS B O 1
ATOM 2620 N N . LYS B 1 63 ? 9.609 -53.75 -12.789 1 91.75 63 LYS B N 1
ATOM 2621 C CA . LYS B 1 63 ? 9.523 -53.188 -11.445 1 91.75 63 LYS B CA 1
ATOM 2622 C C . LYS B 1 63 ? 8.75 -51.844 -11.445 1 91.75 63 LYS B C 1
ATOM 2624 O O . LYS B 1 63 ? 7.949 -51.594 -10.547 1 91.75 63 LYS B O 1
ATOM 2629 N N . ALA B 1 64 ? 9.07 -51.062 -12.445 1 91.56 64 ALA B N 1
ATOM 2630 C CA . ALA B 1 64 ? 8.367 -49.781 -12.562 1 91.56 64 ALA B CA 1
ATOM 2631 C C . ALA B 1 64 ? 6.863 -50 -12.75 1 91.56 64 ALA B C 1
ATOM 2633 O O . ALA B 1 64 ? 6.051 -49.344 -12.102 1 91.56 64 ALA B O 1
ATOM 2634 N N . ASN B 1 65 ? 6.531 -50.906 -13.586 1 92.62 65 ASN B N 1
ATOM 2635 C CA . ASN B 1 65 ? 5.129 -51.188 -13.844 1 92.62 65 ASN B CA 1
ATOM 2636 C C . ASN B 1 65 ? 4.426 -51.75 -12.602 1 92.62 65 ASN B C 1
ATOM 2638 O O . ASN B 1 65 ? 3.283 -51.375 -12.32 1 92.62 65 ASN B O 1
ATOM 2642 N N . GLU B 1 66 ? 5.094 -52.562 -11.898 1 94.38 66 GLU B N 1
ATOM 2643 C CA . GLU B 1 66 ? 4.535 -53.094 -10.656 1 94.38 66 GLU B CA 1
ATOM 2644 C C . GLU B 1 66 ? 4.266 -51.969 -9.656 1 94.38 66 GLU B C 1
ATOM 2646 O O . GLU B 1 66 ? 3.215 -51.938 -9.008 1 94.38 66 GLU B O 1
ATOM 2651 N N . THR B 1 67 ? 5.223 -51.156 -9.523 1 95.06 67 THR B N 1
ATOM 2652 C CA . THR B 1 67 ? 5.09 -50.062 -8.586 1 95.06 67 THR B CA 1
ATOM 2653 C C . THR B 1 67 ? 3.957 -49.125 -9 1 95.06 67 THR B C 1
ATOM 2655 O O . THR B 1 67 ? 3.201 -48.625 -8.156 1 95.06 67 THR B O 1
ATOM 2658 N N . LEU B 1 68 ? 3.855 -48.812 -10.305 1 95.69 68 LEU B N 1
ATOM 2659 C CA . LEU B 1 68 ? 2.775 -48 -10.82 1 95.69 68 LEU B CA 1
ATOM 2660 C C . LEU B 1 68 ? 1.416 -48.625 -10.516 1 95.69 68 LEU B C 1
ATOM 2662 O O . LEU B 1 68 ? 0.48 -47.906 -10.133 1 95.69 68 LEU B O 1
ATOM 2666 N N . GLN B 1 69 ? 1.327 -49.906 -10.695 1 93.75 69 GLN B N 1
ATOM 2667 C CA . GLN B 1 69 ? 0.073 -50.625 -10.422 1 93.75 69 GLN B CA 1
ATOM 2668 C C . GLN B 1 69 ? -0.295 -50.531 -8.938 1 93.75 69 GLN B C 1
ATOM 2670 O O . GLN B 1 69 ? -1.458 -50.281 -8.602 1 93.75 69 GLN B O 1
ATOM 2675 N N . LYS B 1 70 ? 0.689 -50.688 -8.125 1 95.06 70 LYS B N 1
ATOM 2676 C CA . LYS B 1 70 ? 0.461 -50.562 -6.688 1 95.06 70 LYS B CA 1
ATOM 2677 C C . LYS B 1 70 ? 0.001 -49.125 -6.34 1 95.06 70 LYS B C 1
ATOM 2679 O O . LYS B 1 70 ? -0.875 -48.969 -5.492 1 95.06 70 LYS B O 1
ATOM 2684 N N . THR B 1 71 ? 0.631 -48.188 -6.977 1 95.5 71 THR B N 1
ATOM 2685 C CA . THR B 1 71 ? 0.3 -46.812 -6.742 1 95.5 71 THR B CA 1
ATOM 2686 C C . THR B 1 71 ? -1.141 -46.5 -7.152 1 95.5 71 THR B C 1
ATOM 2688 O O . THR B 1 71 ? -1.856 -45.781 -6.453 1 95.5 71 THR B O 1
ATOM 2691 N N . LYS B 1 72 ? -1.596 -47.062 -8.242 1 94.12 72 LYS B N 1
ATOM 2692 C CA . LYS B 1 72 ? -2.936 -46.844 -8.781 1 94.12 72 LYS B CA 1
ATOM 2693 C C . LYS B 1 72 ? -4.004 -47.375 -7.828 1 94.12 72 LYS B C 1
ATOM 2695 O O . LYS B 1 72 ? -5.148 -46.938 -7.859 1 94.12 72 LYS B O 1
ATOM 2700 N N . ASP B 1 73 ? -3.635 -48.312 -6.98 1 93.5 73 ASP B N 1
ATOM 2701 C CA . ASP B 1 73 ? -4.586 -49 -6.102 1 93.5 73 ASP B CA 1
ATOM 2702 C C . ASP B 1 73 ? -4.762 -48.219 -4.793 1 93.5 73 ASP B C 1
ATOM 2704 O O . ASP B 1 73 ? -5.523 -48.656 -3.918 1 93.5 73 ASP B O 1
ATOM 2708 N N . LYS B 1 74 ? -4.125 -47.156 -4.707 1 95.38 74 LYS B N 1
ATOM 2709 C CA . LYS B 1 74 ? -4.242 -46.375 -3.482 1 95.38 74 LYS B CA 1
ATOM 2710 C C . LYS B 1 74 ? -5.66 -45.844 -3.309 1 95.38 74 LYS B C 1
ATOM 2712 O O . LYS B 1 74 ? -6.312 -45.469 -4.285 1 95.38 74 LYS B O 1
ATOM 2717 N N . ASP B 1 75 ? -6.125 -45.625 -2.078 1 95.69 75 ASP B N 1
ATOM 2718 C CA . ASP B 1 75 ? -7.5 -45.281 -1.724 1 95.69 75 ASP B CA 1
ATOM 2719 C C . ASP B 1 75 ? -7.906 -43.938 -2.305 1 95.69 75 ASP B C 1
ATOM 2721 O O . ASP B 1 75 ? -9.039 -43.781 -2.775 1 95.69 75 ASP B O 1
ATOM 2725 N N . PHE B 1 76 ? -6.98 -43.062 -2.281 1 95.12 76 PHE B N 1
ATOM 2726 C CA . PHE B 1 76 ? -7.352 -41.688 -2.676 1 95.12 76 PHE B CA 1
ATOM 2727 C C . PHE B 1 76 ? -7.504 -41.594 -4.188 1 95.12 76 PHE B C 1
ATOM 2729 O O . PHE B 1 76 ? -7.941 -40.562 -4.707 1 95.12 76 PHE B O 1
ATOM 2736 N N . LEU B 1 77 ? -7.191 -42.656 -4.895 1 97.38 77 LEU B N 1
ATOM 2737 C CA . LEU B 1 77 ? -7.336 -42.656 -6.344 1 97.38 77 LEU B CA 1
ATOM 2738 C C . LEU B 1 77 ? -8.594 -43.406 -6.762 1 97.38 77 LEU B C 1
ATOM 2740 O O . LEU B 1 77 ? -8.914 -43.5 -7.949 1 97.38 77 LEU B O 1
ATOM 2744 N N . LYS B 1 78 ? -9.336 -43.844 -5.758 1 94.31 78 LYS B N 1
ATOM 2745 C CA . LYS B 1 78 ? -10.555 -44.562 -6.066 1 94.31 78 LYS B CA 1
ATOM 2746 C C . LYS B 1 78 ? -11.539 -43.688 -6.848 1 94.31 78 LYS B C 1
ATOM 2748 O O . LYS B 1 78 ? -11.703 -42.5 -6.543 1 94.31 78 LYS B O 1
ATOM 2753 N N . ALA B 1 79 ? -12.195 -44.219 -7.848 1 94.38 79 ALA B N 1
ATOM 2754 C CA . ALA B 1 79 ? -13.242 -43.625 -8.656 1 94.38 79 ALA B CA 1
ATOM 2755 C C . ALA B 1 79 ? -12.648 -42.625 -9.664 1 94.38 79 ALA B C 1
ATOM 2757 O O . ALA B 1 79 ? -13.367 -41.844 -10.266 1 94.38 79 ALA B O 1
ATOM 2758 N N . ILE B 1 80 ? -11.273 -42.531 -9.742 1 97.5 80 ILE B N 1
ATOM 2759 C CA . ILE B 1 80 ? -10.602 -41.688 -10.742 1 97.5 80 ILE B CA 1
ATOM 2760 C C . ILE B 1 80 ? -10 -42.594 -11.828 1 97.5 80 ILE B C 1
ATOM 2762 O O . ILE B 1 80 ? -9.391 -43.625 -11.523 1 97.5 80 ILE B O 1
ATOM 2766 N N . LYS B 1 81 ? -10.258 -42.281 -13.047 1 97.88 81 LYS B N 1
ATOM 2767 C CA . LYS B 1 81 ? -9.555 -42.969 -14.125 1 97.88 81 LYS B CA 1
ATOM 2768 C C . LYS B 1 81 ? -8.07 -42.625 -14.117 1 97.88 81 LYS B C 1
ATOM 2770 O O . LYS B 1 81 ? -7.684 -41.469 -14.281 1 97.88 81 LYS B O 1
ATOM 2775 N N . VAL B 1 82 ? -7.242 -43.656 -13.844 1 97.94 82 VAL B N 1
ATOM 2776 C CA . VAL B 1 82 ? -5.797 -43.469 -13.805 1 97.94 82 VAL B CA 1
ATOM 2777 C C . VAL B 1 82 ? -5.137 -44.312 -14.898 1 97.94 82 VAL B C 1
ATOM 2779 O O . VAL B 1 82 ? -5.352 -45.5 -14.977 1 97.94 82 VAL B O 1
ATOM 2782 N N . THR B 1 83 ? -4.391 -43.656 -15.758 1 97.06 83 THR B N 1
ATOM 2783 C CA . THR B 1 83 ? -3.615 -44.344 -16.797 1 97.06 83 THR B CA 1
ATOM 2784 C C . THR B 1 83 ? -2.123 -44.25 -16.484 1 97.06 83 THR B C 1
ATOM 2786 O O . THR B 1 83 ? -1.583 -43.188 -16.25 1 97.06 83 THR B O 1
ATOM 2789 N N . GLU B 1 84 ? -1.474 -45.375 -16.391 1 95.62 84 GLU B N 1
ATOM 2790 C CA . GLU B 1 84 ? -0.045 -45.438 -16.094 1 95.62 84 GLU B CA 1
ATOM 2791 C C . GLU B 1 84 ? 0.78 -45.562 -17.375 1 95.62 84 GLU B C 1
ATOM 2793 O O . GLU B 1 84 ? 0.346 -46.188 -18.328 1 95.62 84 GLU B O 1
ATOM 2798 N N . SER B 1 85 ? 1.909 -44.969 -17.375 1 93.56 85 SER B N 1
ATOM 2799 C CA . SER B 1 85 ? 2.83 -45.094 -18.5 1 93.56 85 SER B CA 1
ATOM 2800 C C . SER B 1 85 ? 4.281 -45.031 -18.031 1 93.56 85 SER B C 1
ATOM 2802 O O . SER B 1 85 ? 4.602 -44.344 -17.062 1 93.56 85 SER B O 1
ATOM 2804 N N . VAL B 1 86 ? 5.129 -45.781 -18.688 1 92.25 86 VAL B N 1
ATOM 2805 C CA . VAL B 1 86 ? 6.582 -45.719 -18.547 1 92.25 86 VAL B CA 1
ATOM 2806 C C . VAL B 1 86 ? 7.215 -45.281 -19.859 1 92.25 86 VAL B C 1
ATOM 2808 O O . VAL B 1 86 ? 6.883 -45.812 -20.922 1 92.25 86 VAL B O 1
ATOM 2811 N N . LYS B 1 87 ? 8.023 -44.312 -19.797 1 88.56 87 LYS B N 1
ATOM 2812 C CA . LYS B 1 87 ? 8.688 -43.812 -21 1 88.56 87 LYS B CA 1
ATOM 2813 C C . LYS B 1 87 ? 10.203 -43.844 -20.844 1 88.56 87 LYS B C 1
ATOM 2815 O O . LYS B 1 87 ? 10.719 -43.656 -19.734 1 88.56 87 LYS B O 1
ATOM 2820 N N . PHE B 1 88 ? 10.883 -44.031 -22.031 1 83.25 88 PHE B N 1
ATOM 2821 C CA . PHE B 1 88 ? 12.336 -44.125 -22.078 1 83.25 88 PHE B CA 1
ATOM 2822 C C . PHE B 1 88 ? 12.93 -42.844 -22.672 1 83.25 88 PHE B C 1
ATOM 2824 O O . PHE B 1 88 ? 13.32 -42.812 -23.844 1 83.25 88 PHE B O 1
ATOM 2831 N N . GLU B 1 89 ? 12.82 -41.812 -22.109 1 79.56 89 GLU B N 1
ATOM 2832 C CA . GLU B 1 89 ? 13.344 -40.5 -22.516 1 79.56 89 GLU B CA 1
ATOM 2833 C C . GLU B 1 89 ? 13.867 -39.719 -21.312 1 79.56 89 GLU B C 1
ATOM 2835 O O . GLU B 1 89 ? 13.672 -40.125 -20.156 1 79.56 89 GLU B O 1
ATOM 2840 N N . SER B 1 90 ? 14.664 -38.719 -21.719 1 82.31 90 SER B N 1
ATOM 2841 C CA . SER B 1 90 ? 15.008 -37.812 -20.625 1 82.31 90 SER B CA 1
ATOM 2842 C C . SER B 1 90 ? 13.766 -37.281 -19.938 1 82.31 90 SER B C 1
ATOM 2844 O O . SER B 1 90 ? 12.727 -37.094 -20.578 1 82.31 90 SER B O 1
ATOM 2846 N N . ALA B 1 91 ? 13.852 -37.062 -18.703 1 79.25 91 ALA B N 1
ATOM 2847 C CA . ALA B 1 91 ? 12.688 -36.781 -17.859 1 79.25 91 ALA B CA 1
ATOM 2848 C C . ALA B 1 91 ? 11.898 -35.594 -18.391 1 79.25 91 ALA B C 1
ATOM 2850 O O . ALA B 1 91 ? 10.695 -35.719 -18.656 1 79.25 91 ALA B O 1
ATOM 2851 N N . PHE B 1 92 ? 12.586 -34.438 -18.625 1 82.06 92 PHE B N 1
ATOM 2852 C CA . PHE B 1 92 ? 11.781 -33.281 -18.969 1 82.06 92 PHE B CA 1
ATOM 2853 C C . PHE B 1 92 ? 11.289 -33.375 -20.406 1 82.06 92 PHE B C 1
ATOM 2855 O O . PHE B 1 92 ? 10.156 -33 -20.703 1 82.06 92 PHE B O 1
ATOM 2862 N N . GLU B 1 93 ? 12.078 -33.969 -21.344 1 87.69 93 GLU B N 1
ATOM 2863 C CA . GLU B 1 93 ? 11.641 -34.125 -22.734 1 87.69 93 GLU B CA 1
ATOM 2864 C C . GLU B 1 93 ? 10.461 -35.094 -22.828 1 87.69 93 GLU B C 1
ATOM 2866 O O . GLU B 1 93 ? 9.508 -34.844 -23.562 1 87.69 93 GLU B O 1
ATOM 2871 N N . GLY B 1 94 ? 10.633 -36.125 -22.125 1 90.06 94 GLY B N 1
ATOM 2872 C CA . GLY B 1 94 ? 9.555 -37.125 -22.109 1 90.06 94 GLY B CA 1
ATOM 2873 C C . GLY B 1 94 ? 8.25 -36.562 -21.562 1 90.06 94 GLY B C 1
ATOM 2874 O O . GLY B 1 94 ? 7.184 -36.812 -22.125 1 90.06 94 GLY B O 1
ATOM 2875 N N . ILE B 1 95 ? 8.305 -35.812 -20.531 1 92.69 95 ILE B N 1
ATOM 2876 C CA . ILE B 1 95 ? 7.133 -35.219 -19.906 1 92.69 95 ILE B CA 1
ATOM 2877 C C . ILE B 1 95 ? 6.477 -34.219 -20.859 1 92.69 95 ILE B C 1
ATOM 2879 O O . ILE B 1 95 ? 5.258 -34.25 -21.062 1 92.69 95 ILE B O 1
ATOM 2883 N N . LEU B 1 96 ? 7.266 -33.344 -21.484 1 93.19 96 LEU B N 1
ATOM 2884 C CA . LEU B 1 96 ? 6.73 -32.344 -22.391 1 93.19 96 LEU B CA 1
ATOM 2885 C C . LEU B 1 96 ? 6.102 -32.969 -23.609 1 93.19 96 LEU B C 1
ATOM 2887 O O . LEU B 1 96 ? 5.027 -32.562 -24.062 1 93.19 96 LEU B O 1
ATOM 2891 N N . SER B 1 97 ? 6.82 -34 -24.125 1 93.5 97 SER B N 1
ATOM 2892 C CA . SER B 1 97 ? 6.281 -34.719 -25.266 1 93.5 97 SER B CA 1
ATOM 2893 C C . SER B 1 97 ? 4.965 -35.406 -24.906 1 93.5 97 SER B C 1
ATOM 2895 O O . SER B 1 97 ? 4.016 -35.375 -25.703 1 93.5 97 SER B O 1
ATOM 2897 N N . PHE B 1 98 ? 4.953 -36 -23.781 1 94.94 98 PHE B N 1
ATOM 2898 C CA . PHE B 1 98 ? 3.744 -36.656 -23.312 1 94.94 98 PHE B CA 1
ATOM 2899 C C . PHE B 1 98 ? 2.59 -35.688 -23.203 1 94.94 98 PHE B C 1
ATOM 2901 O O . PHE B 1 98 ? 1.461 -36 -23.594 1 94.94 98 PHE B O 1
ATOM 2908 N N . CYS B 1 99 ? 2.811 -34.531 -22.672 1 95.38 99 CYS B N 1
ATOM 2909 C CA . CYS B 1 99 ? 1.801 -33.5 -22.5 1 95.38 99 CYS B CA 1
ATOM 2910 C C . CYS B 1 99 ? 1.185 -33.094 -23.844 1 95.38 99 CYS B C 1
ATOM 2912 O O . CYS B 1 99 ? -0.037 -33 -23.969 1 95.38 99 CYS B O 1
ATOM 2914 N N . ARG B 1 100 ? 2.037 -32.906 -24.812 1 94.69 100 ARG B N 1
ATOM 2915 C CA . ARG B 1 100 ? 1.564 -32.5 -26.141 1 94.69 100 ARG B CA 1
ATOM 2916 C C . ARG B 1 100 ? 0.729 -33.625 -26.766 1 94.69 100 ARG B C 1
ATOM 2918 O O . ARG B 1 100 ? -0.369 -33.375 -27.266 1 94.69 100 ARG B O 1
ATOM 2925 N N . LYS B 1 101 ? 1.221 -34.812 -26.688 1 95.44 101 LYS B N 1
ATOM 2926 C CA . LYS B 1 101 ? 0.584 -35.938 -27.328 1 95.44 101 LYS B CA 1
ATOM 2927 C C . LYS B 1 101 ? -0.771 -36.25 -26.703 1 95.44 101 LYS B C 1
ATOM 2929 O O . LYS B 1 101 ? -1.711 -36.656 -27.391 1 95.44 101 LYS B O 1
ATOM 2934 N N . ASN B 1 102 ? -0.888 -36.062 -25.438 1 96.81 102 ASN B N 1
ATOM 2935 C CA . ASN B 1 102 ? -2.078 -36.5 -24.719 1 96.81 102 ASN B CA 1
ATOM 2936 C C . ASN B 1 102 ? -2.947 -35.312 -24.297 1 96.81 102 ASN B C 1
ATOM 2938 O O . ASN B 1 102 ? -3.885 -35.469 -23.516 1 96.81 102 ASN B O 1
ATOM 2942 N N . LYS B 1 103 ? -2.574 -34.094 -24.734 1 96.88 103 LYS B N 1
ATOM 2943 C CA . LYS B 1 103 ? -3.346 -32.875 -24.516 1 96.88 103 LYS B CA 1
ATOM 2944 C C . LYS B 1 103 ? -3.58 -32.625 -23.031 1 96.88 103 LYS B C 1
ATOM 2946 O O . LYS B 1 103 ? -4.719 -32.406 -22.594 1 96.88 103 LYS B O 1
ATOM 2951 N N . ILE B 1 104 ? -2.557 -32.656 -22.266 1 97.75 104 ILE B N 1
ATOM 2952 C CA . ILE B 1 104 ? -2.6 -32.469 -20.828 1 97.75 104 ILE B CA 1
ATOM 2953 C C . ILE B 1 104 ? -3.004 -31.031 -20.5 1 97.75 104 ILE B C 1
ATOM 2955 O O . ILE B 1 104 ? -2.5 -30.094 -21.094 1 97.75 104 ILE B O 1
ATOM 2959 N N . ASP B 1 105 ? -3.908 -30.875 -19.484 1 97.25 105 ASP B N 1
ATOM 2960 C CA . ASP B 1 105 ? -4.414 -29.562 -19.078 1 97.25 105 ASP B CA 1
ATOM 2961 C C . ASP B 1 105 ? -3.635 -29.016 -17.891 1 97.25 105 ASP B C 1
ATOM 2963 O O . ASP B 1 105 ? -3.652 -27.812 -17.625 1 97.25 105 ASP B O 1
ATOM 2967 N N . LEU B 1 106 ? -3.062 -29.938 -17.125 1 97.88 106 LEU B N 1
ATOM 2968 C CA . LEU B 1 106 ? -2.391 -29.562 -15.883 1 97.88 106 LEU B CA 1
ATOM 2969 C C . LEU B 1 106 ? -1.322 -30.594 -15.523 1 97.88 106 LEU B C 1
ATOM 2971 O O . LEU B 1 106 ? -1.551 -31.797 -15.633 1 97.88 106 LEU B O 1
ATOM 2975 N N . ILE B 1 107 ? -0.169 -30.125 -15.164 1 97.06 107 ILE B N 1
ATOM 2976 C CA . ILE B 1 107 ? 0.877 -30.984 -14.602 1 97.06 107 ILE B CA 1
ATOM 2977 C C . ILE B 1 107 ? 0.99 -30.734 -13.102 1 97.06 107 ILE B C 1
ATOM 2979 O O . ILE B 1 107 ? 1.048 -29.578 -12.656 1 97.06 107 ILE B O 1
ATOM 2983 N N . VAL B 1 108 ? 0.949 -31.781 -12.289 1 96.12 108 VAL B N 1
ATOM 2984 C CA . VAL B 1 108 ? 1.165 -31.672 -10.852 1 96.12 108 VAL B CA 1
ATOM 2985 C C . VAL B 1 108 ? 2.438 -32.406 -10.461 1 96.12 108 VAL B C 1
ATOM 2987 O O . VAL B 1 108 ? 2.557 -33.625 -10.711 1 96.12 108 VAL B O 1
ATOM 2990 N N . MET B 1 109 ? 3.348 -31.703 -9.898 1 92.06 109 MET B N 1
ATOM 2991 C CA . MET B 1 109 ? 4.625 -32.344 -9.578 1 92.06 109 MET B CA 1
ATOM 2992 C C . MET B 1 109 ? 5.062 -31.984 -8.164 1 92.06 109 MET B C 1
ATOM 2994 O O . MET B 1 109 ? 4.672 -30.938 -7.625 1 92.06 109 MET B O 1
ATOM 2998 N N . GLY B 1 110 ? 5.742 -32.938 -7.605 1 86.75 110 GLY B N 1
ATOM 2999 C CA . GLY B 1 110 ? 6.328 -32.688 -6.297 1 86.75 110 GLY B CA 1
ATOM 3000 C C . GLY B 1 110 ? 7.695 -32.031 -6.371 1 86.75 110 GLY B C 1
ATOM 3001 O O . GLY B 1 110 ? 8.453 -32.281 -7.312 1 86.75 110 GLY B O 1
ATOM 3002 N N . SER B 1 111 ? 7.949 -31.078 -5.457 1 75.19 111 SER B N 1
ATOM 3003 C CA . SER B 1 111 ? 9.281 -30.5 -5.402 1 75.19 111 SER B CA 1
ATOM 3004 C C . SER B 1 111 ? 10.156 -31.203 -4.379 1 75.19 111 SER B C 1
ATOM 3006 O O . SER B 1 111 ? 9.672 -31.641 -3.332 1 75.19 111 SER B O 1
ATOM 3008 N N . HIS B 1 112 ? 11.312 -31.875 -4.801 1 63.16 112 HIS B N 1
ATOM 3009 C CA . HIS B 1 112 ? 12.258 -32.5 -3.885 1 63.16 112 HIS B CA 1
ATOM 3010 C C . HIS B 1 112 ? 12.781 -31.5 -2.861 1 63.16 112 HIS B C 1
ATOM 3012 O O . HIS B 1 112 ? 13.305 -30.453 -3.23 1 63.16 112 HIS B O 1
ATOM 3018 N N . GLY B 1 113 ? 12.031 -31.094 -1.896 1 50.88 113 GLY B N 1
ATOM 3019 C CA . GLY B 1 113 ? 12.719 -30.219 -0.97 1 50.88 113 GLY B CA 1
ATOM 3020 C C . GLY B 1 113 ? 13.906 -30.875 -0.29 1 50.88 113 GLY B C 1
ATOM 3021 O O . GLY B 1 113 ? 13.898 -32.062 -0.043 1 50.88 113 GLY B O 1
ATOM 3022 N N . VAL B 1 114 ? 15.117 -30.672 -0.658 1 42.5 114 VAL B N 1
ATOM 3023 C CA . VAL B 1 114 ? 16.203 -31.172 0.192 1 42.5 114 VAL B CA 1
ATOM 3024 C C . VAL B 1 114 ? 15.867 -30.891 1.657 1 42.5 114 VAL B C 1
ATOM 3026 O O . VAL B 1 114 ? 15.219 -29.891 1.976 1 42.5 114 VAL B O 1
ATOM 3029 N N . SER B 1 115 ? 15.781 -32 2.404 1 43.03 115 SER B N 1
ATOM 3030 C CA . SER B 1 115 ? 15.312 -32.094 3.783 1 43.03 115 SER B CA 1
ATOM 3031 C C . SER B 1 115 ? 15.547 -30.812 4.547 1 43.03 115 SER B C 1
ATOM 3033 O O . SER B 1 115 ? 14.781 -30.469 5.457 1 43.03 115 SER B O 1
ATOM 3035 N N . GLY B 1 116 ? 16.859 -30.359 4.578 1 41.22 116 GLY B N 1
ATOM 3036 C CA . GLY B 1 116 ? 17.312 -29.516 5.672 1 41.22 116 GLY B CA 1
ATOM 3037 C C . GLY B 1 116 ? 17.109 -28.031 5.418 1 41.22 116 GLY B C 1
ATOM 3038 O O . GLY B 1 116 ? 17.281 -27.203 6.32 1 41.22 116 GLY B O 1
ATOM 3039 N N . ILE B 1 117 ? 17.422 -27.484 4.199 1 42.12 117 ILE B N 1
ATOM 3040 C CA . ILE B 1 117 ? 17.578 -26.031 4.051 1 42.12 117 ILE B CA 1
ATOM 3041 C C . ILE B 1 117 ? 16.266 -25.406 3.568 1 42.12 117 ILE B C 1
ATOM 3043 O O . ILE B 1 117 ? 15.602 -25.969 2.699 1 42.12 117 ILE B O 1
ATOM 3047 N N . GLU B 1 118 ? 15.727 -24.5 4.348 1 46.94 118 GLU B N 1
ATOM 3048 C CA . GLU B 1 118 ? 14.562 -23.625 4.191 1 46.94 118 GLU B CA 1
ATOM 3049 C C . GLU B 1 118 ? 14.328 -23.281 2.723 1 46.94 118 GLU B C 1
ATOM 3051 O O . GLU B 1 118 ? 13.242 -22.844 2.348 1 46.94 118 GLU B O 1
ATOM 3056 N N . GLU B 1 119 ? 15.43 -23.188 2.018 1 50.91 119 GLU B N 1
ATOM 3057 C CA . GLU B 1 119 ? 15.336 -22.844 0.606 1 50.91 119 GLU B CA 1
ATOM 3058 C C . GLU B 1 119 ? 15.109 -24.078 -0.261 1 50.91 119 GLU B C 1
ATOM 3060 O O . GLU B 1 119 ? 15.914 -25.016 -0.237 1 50.91 119 GLU B O 1
ATOM 3065 N N . VAL B 1 120 ? 13.797 -24.469 -0.35 1 51.47 120 VAL B N 1
ATOM 3066 C CA . VAL B 1 120 ? 13.453 -25.641 -1.146 1 51.47 120 VAL B CA 1
ATOM 3067 C C . VAL B 1 120 ? 13.828 -25.406 -2.607 1 51.47 120 VAL B C 1
ATOM 3069 O O . VAL B 1 120 ? 13.305 -24.5 -3.254 1 51.47 120 VAL B O 1
ATOM 3072 N N . LEU B 1 121 ? 15.047 -25.891 -2.941 1 59.44 121 LEU B N 1
ATOM 3073 C CA . LEU B 1 121 ? 15.461 -25.844 -4.34 1 59.44 121 LEU B CA 1
ATOM 3074 C C . LEU B 1 121 ? 14.695 -26.875 -5.16 1 59.44 121 LEU B C 1
ATOM 3076 O O . LEU B 1 121 ? 14.469 -28 -4.699 1 59.44 121 LEU B O 1
ATOM 3080 N N . ILE B 1 122 ? 13.93 -26.406 -6.141 1 67.12 122 ILE B N 1
ATOM 3081 C CA . ILE B 1 122 ? 13.25 -27.344 -7.035 1 67.12 122 ILE B CA 1
ATOM 3082 C C . ILE B 1 122 ? 14.281 -28.094 -7.879 1 67.12 122 ILE B C 1
ATOM 3084 O O . ILE B 1 122 ? 15.375 -27.578 -8.125 1 67.12 122 ILE B O 1
ATOM 3088 N N . GLY B 1 123 ? 14.008 -29.328 -8.125 1 71.06 123 GLY B N 1
ATOM 3089 C CA . GLY B 1 123 ? 14.867 -30.109 -8.984 1 71.06 123 GLY B CA 1
ATOM 3090 C C . GLY B 1 123 ? 14.969 -29.578 -10.398 1 71.06 123 GLY B C 1
ATOM 3091 O O . GLY B 1 123 ? 14.109 -28.797 -10.836 1 71.06 123 GLY B O 1
ATOM 3092 N N . SER B 1 124 ? 16 -29.922 -11.039 1 72.75 124 SER B N 1
ATOM 3093 C CA . SER B 1 124 ? 16.312 -29.469 -12.391 1 72.75 124 SER B CA 1
ATOM 3094 C C . SER B 1 124 ? 15.172 -29.797 -13.359 1 72.75 124 SER B C 1
ATOM 3096 O O . SER B 1 124 ? 14.82 -28.969 -14.211 1 72.75 124 SER B O 1
ATOM 3098 N N . ASN B 1 125 ? 14.594 -30.984 -13.227 1 78.44 125 ASN B N 1
ATOM 3099 C CA . ASN B 1 125 ? 13.5 -31.359 -14.117 1 78.44 125 ASN B CA 1
ATOM 3100 C C . ASN B 1 125 ? 12.266 -30.5 -13.891 1 78.44 125 ASN B C 1
ATOM 3102 O O . ASN B 1 125 ? 11.633 -30.047 -14.852 1 78.44 125 ASN B O 1
ATOM 3106 N N . THR B 1 126 ? 11.977 -30.344 -12.633 1 82.56 126 THR B N 1
ATOM 3107 C CA . THR B 1 126 ? 10.836 -29.5 -12.305 1 82.56 126 THR B CA 1
ATOM 3108 C C . THR B 1 126 ? 11.031 -28.094 -12.859 1 82.56 126 THR B C 1
ATOM 3110 O O . THR B 1 126 ? 10.102 -27.516 -13.43 1 82.56 126 THR B O 1
ATOM 3113 N N . GLU B 1 127 ? 12.172 -27.609 -12.734 1 81.44 127 GLU B N 1
ATOM 3114 C CA . GLU B 1 127 ? 12.484 -26.281 -13.242 1 81.44 127 GLU B CA 1
ATOM 3115 C C . GLU B 1 127 ? 12.25 -26.188 -14.75 1 81.44 127 GLU B C 1
ATOM 3117 O O . GLU B 1 127 ? 11.664 -25.234 -15.234 1 81.44 127 GLU B O 1
ATOM 3122 N N . LYS B 1 128 ? 12.758 -27.172 -15.438 1 84.06 128 LYS B N 1
ATOM 3123 C CA . LYS B 1 128 ? 12.625 -27.188 -16.891 1 84.06 128 LYS B CA 1
ATOM 3124 C C . LYS B 1 128 ? 11.156 -27.297 -17.312 1 84.06 128 LYS B C 1
ATOM 3126 O O . LYS B 1 128 ? 10.719 -26.656 -18.25 1 84.06 128 LYS B O 1
ATOM 3131 N N . ILE B 1 129 ? 10.438 -28.062 -16.641 1 88.38 129 ILE B N 1
ATOM 3132 C CA . ILE B 1 129 ? 9.023 -28.25 -16.953 1 88.38 129 ILE B CA 1
ATOM 3133 C C . ILE B 1 129 ? 8.266 -26.953 -16.703 1 88.38 129 ILE B C 1
ATOM 3135 O O . ILE B 1 129 ? 7.449 -26.531 -17.516 1 88.38 129 ILE B O 1
ATOM 3139 N N . VAL B 1 130 ? 8.539 -26.359 -15.578 1 86.94 130 VAL B N 1
ATOM 3140 C CA . VAL B 1 130 ? 7.914 -25.094 -15.234 1 86.94 130 VAL B CA 1
ATOM 3141 C C . VAL B 1 130 ? 8.203 -24.047 -16.312 1 86.94 130 VAL B C 1
ATOM 3143 O O . VAL B 1 130 ? 7.32 -23.281 -16.703 1 86.94 130 VAL B O 1
ATOM 3146 N N . ARG B 1 131 ? 9.328 -24.125 -16.812 1 83.88 131 ARG B N 1
ATOM 3147 C CA . ARG B 1 131 ? 9.781 -23.125 -17.781 1 83.88 131 ARG B CA 1
ATOM 3148 C C . ARG B 1 131 ? 9.203 -23.422 -19.156 1 83.88 131 ARG B C 1
ATOM 3150 O O . ARG B 1 131 ? 8.852 -22.484 -19.891 1 83.88 131 ARG B O 1
ATOM 3157 N N . LEU B 1 132 ? 9.016 -24.641 -19.469 1 86.56 132 LEU B N 1
ATOM 3158 C CA . LEU B 1 132 ? 8.844 -24.969 -20.875 1 86.56 132 LEU B CA 1
ATOM 3159 C C . LEU B 1 132 ? 7.441 -25.5 -21.141 1 86.56 132 LEU B C 1
ATOM 3161 O O . LEU B 1 132 ? 6.996 -25.547 -22.297 1 86.56 132 LEU B O 1
ATOM 3165 N N . SER B 1 133 ? 6.812 -25.906 -20.156 1 91.19 133 SER B N 1
ATOM 3166 C CA . SER B 1 133 ? 5.516 -26.531 -20.375 1 91.19 133 SER B CA 1
ATOM 3167 C C . SER B 1 133 ? 4.484 -25.516 -20.859 1 91.19 133 SER B C 1
ATOM 3169 O O . SER B 1 133 ? 4.426 -24.391 -20.359 1 91.19 133 SER B O 1
ATOM 3171 N N . ASP B 1 134 ? 3.652 -25.922 -21.797 1 91.5 134 ASP B N 1
ATOM 3172 C CA . ASP B 1 134 ? 2.518 -25.109 -22.234 1 91.5 134 ASP B CA 1
ATOM 3173 C C . ASP B 1 134 ? 1.354 -25.219 -21.25 1 91.5 134 ASP B C 1
ATOM 3175 O O . ASP B 1 134 ? 0.564 -24.281 -21.109 1 91.5 134 ASP B O 1
ATOM 3179 N N . ALA B 1 135 ? 1.248 -26.391 -20.672 1 94.75 135 ALA B N 1
ATOM 3180 C CA . ALA B 1 135 ? 0.23 -26.594 -19.641 1 94.75 135 ALA B CA 1
ATOM 3181 C C . ALA B 1 135 ? 0.655 -25.953 -18.328 1 94.75 135 ALA B C 1
ATOM 3183 O O . ALA B 1 135 ? 1.845 -25.922 -18 1 94.75 135 ALA B O 1
ATOM 3184 N N . PRO B 1 136 ? -0.335 -25.5 -17.578 1 95.81 136 PRO B N 1
ATOM 3185 C CA . PRO B 1 136 ? 0.019 -25.062 -16.234 1 95.81 136 PRO B CA 1
ATOM 3186 C C . PRO B 1 136 ? 0.707 -26.141 -15.414 1 95.81 136 PRO B C 1
ATOM 3188 O O . PRO B 1 136 ? 0.399 -27.328 -15.562 1 95.81 136 PRO B O 1
ATOM 3191 N N . VAL B 1 137 ? 1.673 -25.703 -14.578 1 94.12 137 VAL B N 1
ATOM 3192 C CA . VAL B 1 137 ? 2.406 -26.625 -13.719 1 94.12 137 VAL B CA 1
ATOM 3193 C C . VAL B 1 137 ? 2.176 -26.25 -12.25 1 94.12 137 VAL B C 1
ATOM 3195 O O . VAL B 1 137 ? 2.482 -25.141 -11.836 1 94.12 137 VAL B O 1
ATOM 3198 N N . LEU B 1 138 ? 1.592 -27.156 -11.523 1 94.81 138 LEU B N 1
ATOM 3199 C CA . LEU B 1 138 ? 1.409 -27.016 -10.078 1 94.81 138 LEU B CA 1
ATOM 3200 C C . LEU B 1 138 ? 2.502 -27.75 -9.312 1 94.81 138 LEU B C 1
ATOM 3202 O O . LEU B 1 138 ? 2.609 -28.969 -9.406 1 94.81 138 LEU B O 1
ATOM 3206 N N . VAL B 1 139 ? 3.273 -27.016 -8.641 1 91.81 139 VAL B N 1
ATOM 3207 C CA . VAL B 1 139 ? 4.359 -27.594 -7.852 1 91.81 139 VAL B CA 1
ATOM 3208 C C . VAL B 1 139 ? 3.957 -27.656 -6.379 1 91.81 139 VAL B C 1
ATOM 3210 O O . VAL B 1 139 ? 3.646 -26.625 -5.773 1 91.81 139 VAL B O 1
ATOM 3213 N N . ILE B 1 140 ? 3.955 -28.859 -5.902 1 90.19 140 ILE B N 1
ATOM 3214 C CA . ILE B 1 140 ? 3.523 -29.094 -4.531 1 90.19 140 ILE B CA 1
ATOM 3215 C C . ILE B 1 140 ? 4.742 -29.234 -3.623 1 90.19 140 ILE B C 1
ATOM 3217 O O . ILE B 1 140 ? 5.711 -29.922 -3.98 1 90.19 140 ILE B O 1
ATOM 3221 N N . LYS B 1 141 ? 4.59 -28.5 -2.574 1 77.06 141 LYS B N 1
ATOM 3222 C CA . LYS B 1 141 ? 5.68 -28.594 -1.607 1 77.06 141 LYS B CA 1
ATOM 3223 C C . LYS B 1 141 ? 5.406 -29.688 -0.573 1 77.06 141 LYS B C 1
ATOM 3225 O O . LYS B 1 141 ? 4.277 -30.172 -0.458 1 77.06 141 LYS B O 1
ATOM 3230 N N . LYS B 1 142 ? 6.34 -29.906 0.191 1 69.94 142 LYS B N 1
ATOM 3231 C CA . LYS B 1 142 ? 6.32 -31.047 1.107 1 69.94 142 LYS B CA 1
ATOM 3232 C C . LYS B 1 142 ? 5.137 -30.953 2.068 1 69.94 142 LYS B C 1
ATOM 3234 O O . LYS B 1 142 ? 4.66 -29.859 2.373 1 69.94 142 LYS B O 1
ATOM 3239 N N . ASN B 1 143 ? 4.578 -32.031 2.342 1 71.25 143 ASN B N 1
ATOM 3240 C CA . ASN B 1 143 ? 3.629 -32.312 3.412 1 71.25 143 ASN B CA 1
ATOM 3241 C C . ASN B 1 143 ? 2.26 -31.703 3.119 1 71.25 143 ASN B C 1
ATOM 3243 O O . ASN B 1 143 ? 1.424 -31.578 4.016 1 71.25 143 ASN B O 1
ATOM 3247 N N . THR B 1 144 ? 2.094 -31.219 1.922 1 76.75 144 THR B N 1
ATOM 3248 C CA . THR B 1 144 ? 0.75 -30.766 1.579 1 76.75 144 THR B CA 1
ATOM 3249 C C . THR B 1 144 ? -0.154 -31.953 1.263 1 76.75 144 THR B C 1
ATOM 3251 O O . THR B 1 144 ? 0.067 -32.656 0.278 1 76.75 144 THR B O 1
ATOM 3254 N N . THR B 1 145 ? -1.112 -32.219 2.148 1 78.5 145 THR B N 1
ATOM 3255 C CA . THR B 1 145 ? -1.973 -33.375 1.919 1 78.5 145 THR B CA 1
ATOM 3256 C C . THR B 1 145 ? -3.379 -32.938 1.525 1 78.5 145 THR B C 1
ATOM 3258 O O . THR B 1 145 ? -4.16 -33.719 0.998 1 78.5 145 THR B O 1
ATOM 3261 N N . GLU B 1 146 ? -3.654 -31.719 1.811 1 89.06 146 GLU B N 1
ATOM 3262 C CA . GLU B 1 146 ? -4.934 -31.141 1.417 1 89.06 146 GLU B CA 1
ATOM 3263 C C . GLU B 1 146 ? -4.738 -29.859 0.61 1 89.06 146 GLU B C 1
ATOM 3265 O O . GLU B 1 146 ? -3.914 -29.016 0.967 1 89.06 146 GLU B O 1
ATOM 3270 N N . PHE B 1 147 ? -5.418 -29.844 -0.446 1 92.38 147 PHE B N 1
ATOM 3271 C CA . PHE B 1 147 ? -5.297 -28.688 -1.32 1 92.38 147 PHE B CA 1
ATOM 3272 C C . PHE B 1 147 ? -6.543 -27.812 -1.227 1 92.38 147 PHE B C 1
ATOM 3274 O O . PHE B 1 147 ? -7.539 -28.062 -1.902 1 92.38 147 PHE B O 1
ATOM 3281 N N . LYS B 1 148 ? -6.539 -26.828 -0.373 1 93.31 148 LYS B N 1
ATOM 3282 C CA . LYS B 1 148 ? -7.594 -25.828 -0.176 1 93.31 148 LYS B CA 1
ATOM 3283 C C . LYS B 1 148 ? -7.055 -24.422 -0.33 1 93.31 148 LYS B C 1
ATOM 3285 O O . LYS B 1 148 ? -6.848 -23.719 0.662 1 93.31 148 LYS B O 1
ATOM 3290 N N . PRO B 1 149 ? -6.902 -24.016 -1.56 1 95.12 149 PRO B N 1
ATOM 3291 C CA . PRO B 1 149 ? -6.281 -22.719 -1.81 1 95.12 149 PRO B CA 1
ATOM 3292 C C . PRO B 1 149 ? -7.27 -21.562 -1.684 1 95.12 149 PRO B C 1
ATOM 3294 O O . PRO B 1 149 ? -7.523 -20.844 -2.662 1 95.12 149 PRO B O 1
ATOM 3297 N N . ALA B 1 150 ? -7.684 -21.25 -0.46 1 96.25 150 ALA B N 1
ATOM 3298 C CA . ALA B 1 150 ? -8.672 -20.203 -0.203 1 96.25 150 ALA B CA 1
ATOM 3299 C C . ALA B 1 150 ? -8.117 -18.828 -0.565 1 96.25 150 ALA B C 1
ATOM 3301 O O . ALA B 1 150 ? -8.82 -18 -1.148 1 96.25 150 ALA B O 1
ATOM 3302 N N . ASN B 1 151 ? -6.855 -18.609 -0.19 1 97.38 151 ASN B N 1
ATOM 3303 C CA . ASN B 1 151 ? -6.137 -17.375 -0.528 1 97.38 151 ASN B CA 1
ATOM 3304 C C . ASN B 1 151 ? -5.109 -17.625 -1.633 1 97.38 151 ASN B C 1
ATOM 3306 O O . ASN B 1 151 ? -4.043 -18.188 -1.384 1 97.38 151 ASN B O 1
ATOM 3310 N N . PHE B 1 152 ? -5.461 -17.203 -2.812 1 97.75 152 PHE B N 1
ATOM 3311 C CA . PHE B 1 152 ? -4.668 -17.422 -4.016 1 97.75 152 PHE B CA 1
ATOM 3312 C C . PHE B 1 152 ? -4.008 -16.125 -4.465 1 97.75 152 PHE B C 1
ATOM 3314 O O . PHE B 1 152 ? -4.688 -15.195 -4.91 1 97.75 152 PHE B O 1
ATOM 3321 N N . VAL B 1 153 ? -2.686 -16.078 -4.336 1 97.62 153 VAL B N 1
ATOM 3322 C CA . VAL B 1 153 ? -1.929 -14.906 -4.762 1 97.62 153 VAL B CA 1
ATOM 3323 C C . VAL B 1 153 ? -1.536 -15.055 -6.23 1 97.62 153 VAL B C 1
ATOM 3325 O O . VAL B 1 153 ? -1.037 -16.094 -6.645 1 97.62 153 VAL B O 1
ATOM 3328 N N . PHE B 1 154 ? -1.791 -14.102 -6.992 1 96.44 154 PHE B N 1
ATOM 3329 C CA . PHE B 1 154 ? -1.265 -13.992 -8.344 1 96.44 154 PHE B CA 1
ATOM 3330 C C . PHE B 1 154 ? -0.398 -12.75 -8.492 1 96.44 154 PHE B C 1
ATOM 3332 O O . PHE B 1 154 ? -0.894 -11.625 -8.391 1 96.44 154 PHE B O 1
ATOM 3339 N N . ALA B 1 155 ? 0.853 -12.969 -8.711 1 96 155 ALA B N 1
ATOM 3340 C CA . ALA B 1 155 ? 1.806 -11.867 -8.844 1 96 155 ALA B CA 1
ATOM 3341 C C . ALA B 1 155 ? 2.156 -11.625 -10.312 1 96 155 ALA B C 1
ATOM 3343 O O . ALA B 1 155 ? 2.516 -12.555 -11.031 1 96 155 ALA B O 1
ATOM 3344 N N . SER B 1 156 ? 2.055 -10.359 -10.727 1 94.5 156 SER B N 1
ATOM 3345 C CA . SER B 1 156 ? 2.34 -10 -12.109 1 94.5 156 SER B CA 1
ATOM 3346 C C . SER B 1 156 ? 2.543 -8.5 -12.266 1 94.5 156 SER B C 1
ATOM 3348 O O . SER B 1 156 ? 2.424 -7.75 -11.297 1 94.5 156 SER B O 1
ATOM 3350 N N . ASP B 1 157 ? 2.961 -8.156 -13.5 1 93.88 157 ASP B N 1
ATOM 3351 C CA . ASP B 1 157 ? 2.996 -6.738 -13.836 1 93.88 157 ASP B CA 1
ATOM 3352 C C . ASP B 1 157 ? 1.704 -6.305 -14.531 1 93.88 157 ASP B C 1
ATOM 3354 O O . ASP B 1 157 ? 1.53 -5.129 -14.852 1 93.88 157 ASP B O 1
ATOM 3358 N N . PHE B 1 158 ? 0.816 -7.246 -14.82 1 96 158 PHE B N 1
ATOM 3359 C CA . PHE B 1 158 ? -0.518 -7.035 -15.375 1 96 158 PHE B CA 1
ATOM 3360 C C . PHE B 1 158 ? -0.439 -6.359 -16.734 1 96 158 PHE B C 1
ATOM 3362 O O . PHE B 1 158 ? -1.257 -5.492 -17.047 1 96 158 PHE B O 1
ATOM 3369 N N . SER B 1 159 ? 0.642 -6.711 -17.469 1 93 159 SER B N 1
ATOM 3370 C CA . SER B 1 159 ? 0.74 -6.309 -18.859 1 93 159 SER B CA 1
ATOM 3371 C C . SER B 1 159 ? -0.255 -7.074 -19.734 1 93 159 SER B C 1
ATOM 3373 O O . SER B 1 159 ? -0.838 -8.062 -19.281 1 93 159 SER B O 1
ATOM 3375 N N . LYS B 1 160 ? -0.453 -6.625 -20.922 1 92.12 160 LYS B N 1
ATOM 3376 C CA . LYS B 1 160 ? -1.424 -7.199 -21.844 1 92.12 160 LYS B CA 1
ATOM 3377 C C . LYS B 1 160 ? -1.078 -8.648 -22.172 1 92.12 160 LYS B C 1
ATOM 3379 O O . LYS B 1 160 ? -1.971 -9.469 -22.406 1 92.12 160 LYS B O 1
ATOM 3384 N N . GLU B 1 161 ? 0.157 -8.969 -22.172 1 91.56 161 GLU B N 1
ATOM 3385 C CA . GLU B 1 161 ? 0.597 -10.297 -22.594 1 91.56 161 GLU B CA 1
ATOM 3386 C C . GLU B 1 161 ? 0.153 -11.367 -21.594 1 91.56 161 GLU B C 1
ATOM 3388 O O . GLU B 1 161 ? 0.178 -12.562 -21.906 1 91.56 161 GLU B O 1
ATOM 3393 N N . ILE B 1 162 ? -0.279 -10.938 -20.422 1 92.56 162 ILE B N 1
ATOM 3394 C CA . ILE B 1 162 ? -0.61 -11.898 -19.375 1 92.56 162 ILE B CA 1
ATOM 3395 C C . ILE B 1 162 ? -2.092 -12.258 -19.453 1 92.56 162 ILE B C 1
ATOM 3397 O O . ILE B 1 162 ? -2.57 -13.125 -18.719 1 92.56 162 ILE B O 1
ATOM 3401 N N . LYS B 1 163 ? -2.869 -11.711 -20.344 1 95.12 163 LYS B N 1
ATOM 3402 C CA . LYS B 1 163 ? -4.32 -11.875 -20.391 1 95.12 163 LYS B CA 1
ATOM 3403 C C . LYS B 1 163 ? -4.699 -13.336 -20.625 1 95.12 163 LYS B C 1
ATOM 3405 O O . LYS B 1 163 ? -5.559 -13.883 -19.922 1 95.12 163 LYS B O 1
ATOM 3410 N N . LYS B 1 164 ? -4.035 -13.969 -21.547 1 94.06 164 LYS B N 1
ATOM 3411 C CA . LYS B 1 164 ? -4.367 -15.352 -21.875 1 94.06 164 LYS B CA 1
ATOM 3412 C C . LYS B 1 164 ? -4.086 -16.281 -20.703 1 94.06 164 LYS B C 1
ATOM 3414 O O . LYS B 1 164 ? -4.973 -17.016 -20.25 1 94.06 164 LYS B O 1
ATOM 3419 N N . PRO B 1 165 ? -2.879 -16.234 -20.156 1 93.19 165 PRO B N 1
ATOM 3420 C CA . PRO B 1 165 ? -2.641 -17.094 -18.984 1 93.19 165 PRO B CA 1
ATOM 3421 C C . PRO B 1 165 ? -3.506 -16.719 -17.781 1 93.19 165 PRO B C 1
ATOM 3423 O O . PRO B 1 165 ? -3.875 -17.594 -17 1 93.19 165 PRO B O 1
ATOM 3426 N N . PHE B 1 166 ? -3.857 -15.5 -17.656 1 95.38 166 PHE B N 1
ATOM 3427 C CA . PHE B 1 166 ? -4.699 -15.062 -16.547 1 95.38 166 PHE B CA 1
ATOM 3428 C C . PHE B 1 166 ? -6.082 -15.695 -16.641 1 95.38 166 PHE B C 1
ATOM 3430 O O . PHE B 1 166 ? -6.672 -16.062 -15.625 1 95.38 166 PHE B O 1
ATOM 3437 N N . LYS B 1 167 ? -6.605 -15.875 -17.812 1 95.94 167 LYS B N 1
ATOM 3438 C CA . LYS B 1 167 ? -7.883 -16.562 -18 1 95.94 167 LYS B CA 1
ATOM 3439 C C . LYS B 1 167 ? -7.828 -17.984 -17.453 1 95.94 167 LYS B C 1
ATOM 3441 O O . LYS B 1 167 ? -8.766 -18.438 -16.812 1 95.94 167 LYS B O 1
ATOM 3446 N N . LYS B 1 168 ? -6.73 -18.641 -17.766 1 94.25 168 LYS B N 1
ATOM 3447 C CA . LYS B 1 168 ? -6.539 -20 -17.234 1 94.25 168 LYS B CA 1
ATOM 3448 C C . LYS B 1 168 ? -6.461 -19.984 -15.719 1 94.25 168 LYS B C 1
ATOM 3450 O O . LYS B 1 168 ? -7 -20.875 -15.055 1 94.25 168 LYS B O 1
ATOM 3455 N N . MET B 1 169 ? -5.785 -19.016 -15.234 1 94.5 169 MET B N 1
ATOM 3456 C CA . MET B 1 169 ? -5.637 -18.859 -13.789 1 94.5 169 MET B CA 1
ATOM 3457 C C . MET B 1 169 ? -6.992 -18.641 -13.125 1 94.5 169 MET B C 1
ATOM 3459 O O . MET B 1 169 ? -7.281 -19.234 -12.086 1 94.5 169 MET B O 1
ATOM 3463 N N . ILE B 1 170 ? -7.828 -17.812 -13.719 1 96.5 170 ILE B N 1
ATOM 3464 C CA . ILE B 1 170 ? -9.164 -17.547 -13.195 1 96.5 170 ILE B CA 1
ATOM 3465 C C . ILE B 1 170 ? -9.969 -18.844 -13.148 1 96.5 170 ILE B C 1
ATOM 3467 O O . ILE B 1 170 ? -10.648 -19.125 -12.156 1 96.5 170 ILE B O 1
ATOM 3471 N N . LYS B 1 171 ? -9.891 -19.609 -14.203 1 94.12 171 LYS B N 1
ATOM 3472 C CA . LYS B 1 171 ? -10.586 -20.891 -14.25 1 94.12 171 LYS B CA 1
ATOM 3473 C C . LYS B 1 171 ? -10.117 -21.812 -13.141 1 94.12 171 LYS B C 1
ATOM 3475 O O . LYS B 1 171 ? -10.93 -22.453 -12.469 1 94.12 171 LYS B O 1
ATOM 3480 N N . PHE B 1 172 ? -8.859 -21.844 -12.969 1 95.31 172 PHE B N 1
ATOM 3481 C CA . PHE B 1 172 ? -8.289 -22.672 -11.906 1 95.31 172 PHE B CA 1
ATOM 3482 C C . PHE B 1 172 ? -8.766 -22.203 -10.539 1 95.31 172 PHE B C 1
ATOM 3484 O O . PHE B 1 172 ? -9.18 -23.016 -9.711 1 95.31 172 PHE B O 1
ATOM 3491 N N . ALA B 1 173 ? -8.719 -20.906 -10.273 1 95.94 173 ALA B N 1
ATOM 3492 C CA . ALA B 1 173 ? -9.133 -20.328 -9.008 1 95.94 173 ALA B CA 1
ATOM 3493 C C . ALA B 1 173 ? -10.602 -20.625 -8.719 1 95.94 173 ALA B C 1
ATOM 3495 O O . ALA B 1 173 ? -10.977 -20.875 -7.57 1 95.94 173 ALA B O 1
ATOM 3496 N N . SER B 1 174 ? -11.414 -20.578 -9.727 1 94.5 174 SER B N 1
ATOM 3497 C CA . SER B 1 174 ? -12.852 -20.781 -9.586 1 94.5 174 SER B CA 1
ATOM 3498 C C . SER B 1 174 ? -13.172 -22.203 -9.133 1 94.5 174 SER B C 1
ATOM 3500 O O . SER B 1 174 ? -14.164 -22.438 -8.445 1 94.5 174 SER B O 1
ATOM 3502 N N . LEU B 1 175 ? -12.312 -23.141 -9.516 1 93.94 175 LEU B N 1
ATOM 3503 C CA . LEU B 1 175 ? -12.5 -24.531 -9.117 1 93.94 175 LEU B CA 1
ATOM 3504 C C . LEU B 1 175 ? -12.562 -24.672 -7.598 1 93.94 175 LEU B C 1
ATOM 3506 O O . LEU B 1 175 ? -13.211 -25.578 -7.07 1 93.94 175 LEU B O 1
ATOM 3510 N N . PHE B 1 176 ? -11.93 -23.719 -6.934 1 95.19 176 PHE B N 1
ATOM 3511 C CA . PHE B 1 176 ? -11.789 -23.844 -5.488 1 95.19 176 PHE B CA 1
ATOM 3512 C C . PHE B 1 176 ? -12.477 -22.672 -4.781 1 95.19 176 PHE B C 1
ATOM 3514 O O . PHE B 1 176 ? -12.344 -22.516 -3.568 1 95.19 176 PHE B O 1
ATOM 3521 N N . ASN B 1 177 ? -13.172 -21.828 -5.566 1 95.75 177 ASN B N 1
ATOM 3522 C CA . ASN B 1 177 ? -13.773 -20.609 -5.023 1 95.75 177 ASN B CA 1
ATOM 3523 C C . ASN B 1 177 ? -12.75 -19.781 -4.254 1 95.75 177 ASN B C 1
ATOM 3525 O O . ASN B 1 177 ? -13.047 -19.281 -3.166 1 95.75 177 ASN B O 1
ATOM 3529 N N . ALA B 1 178 ? -11.57 -19.766 -4.762 1 97.12 178 ALA B N 1
ATOM 3530 C CA . ALA B 1 178 ? -10.469 -19.062 -4.109 1 97.12 178 ALA B CA 1
ATOM 3531 C C . ALA B 1 178 ? -10.633 -17.547 -4.23 1 97.12 178 ALA B C 1
ATOM 3533 O O . ALA B 1 178 ? -11.109 -17.047 -5.25 1 97.12 178 ALA B O 1
ATOM 3534 N N . LYS B 1 179 ? -10.289 -16.844 -3.201 1 98.19 179 LYS B N 1
ATOM 3535 C CA . LYS B 1 179 ? -10.109 -15.398 -3.336 1 98.19 179 LYS B CA 1
ATOM 3536 C C . LYS B 1 179 ? -8.797 -15.07 -4.043 1 98.19 179 LYS B C 1
ATOM 3538 O O . LYS B 1 179 ? -7.727 -15.5 -3.611 1 98.19 179 LYS B O 1
ATOM 3543 N N . LEU B 1 180 ? -8.906 -14.383 -5.105 1 98 180 LEU B N 1
ATOM 3544 C CA . LEU B 1 180 ? -7.727 -13.992 -5.871 1 98 180 LEU B CA 1
ATOM 3545 C C . LEU B 1 180 ? -7.125 -12.703 -5.324 1 98 180 LEU B C 1
ATOM 3547 O O . LEU B 1 180 ? -7.809 -11.672 -5.25 1 98 180 LEU B O 1
ATOM 3551 N N . ASN B 1 181 ? -5.898 -12.742 -4.883 1 98.56 181 ASN B N 1
ATOM 3552 C CA . ASN B 1 181 ? -5.129 -11.578 -4.465 1 98.56 181 ASN B CA 1
ATOM 3553 C C . ASN B 1 181 ? -4.102 -11.172 -5.516 1 98.56 181 ASN B C 1
ATOM 3555 O O . ASN B 1 181 ? -3.031 -11.781 -5.605 1 98.56 181 ASN B O 1
ATOM 3559 N N . LEU B 1 182 ? -4.457 -10.203 -6.297 1 98.44 182 LEU B N 1
ATOM 3560 C CA . LEU B 1 182 ? -3.584 -9.703 -7.355 1 98.44 182 LEU B CA 1
ATOM 3561 C C . LEU B 1 182 ? -2.547 -8.734 -6.793 1 98.44 182 LEU B C 1
ATOM 3563 O O . LEU B 1 182 ? -2.902 -7.746 -6.152 1 98.44 182 LEU B O 1
ATOM 3567 N N . VAL B 1 183 ? -1.284 -9.047 -7.02 1 98.25 183 VAL B N 1
ATOM 3568 C CA . VAL B 1 183 ? -0.291 -8.18 -6.395 1 98.25 183 VAL B CA 1
ATOM 3569 C C . VAL B 1 183 ? 0.743 -7.75 -7.434 1 98.25 183 VAL B C 1
ATOM 3571 O O . VAL B 1 183 ? 1.222 -8.57 -8.219 1 98.25 183 VAL B O 1
ATOM 3574 N N . MET B 1 184 ? 1.01 -6.508 -7.504 1 98.12 184 MET B N 1
ATOM 3575 C CA . MET B 1 184 ? 2.15 -5.945 -8.219 1 98.12 184 MET B CA 1
ATOM 3576 C C . MET B 1 184 ? 3.271 -5.574 -7.25 1 98.12 184 MET B C 1
ATOM 3578 O O . MET B 1 184 ? 3.043 -4.863 -6.273 1 98.12 184 MET B O 1
ATOM 3582 N N . ILE B 1 185 ? 4.445 -6.082 -7.465 1 97.44 185 ILE B N 1
ATOM 3583 C CA . ILE B 1 185 ? 5.598 -5.805 -6.613 1 97.44 185 ILE B CA 1
ATOM 3584 C C . ILE B 1 185 ? 6.336 -4.57 -7.125 1 97.44 185 ILE B C 1
ATOM 3586 O O . ILE B 1 185 ? 6.645 -4.477 -8.312 1 97.44 185 ILE B O 1
ATOM 3590 N N . CYS B 1 186 ? 6.508 -3.619 -6.328 1 98.31 186 CYS B N 1
ATOM 3591 C CA . CYS B 1 186 ? 7.316 -2.438 -6.609 1 98.31 186 CYS B CA 1
ATOM 3592 C C . CYS B 1 186 ? 8.695 -2.557 -5.973 1 98.31 186 CYS B C 1
ATOM 3594 O O . CYS B 1 186 ? 8.82 -2.912 -4.801 1 98.31 186 CYS B O 1
ATOM 3596 N N . THR B 1 187 ? 9.758 -2.326 -6.766 1 97.06 187 THR B N 1
ATOM 3597 C CA . THR B 1 187 ? 11.133 -2.426 -6.305 1 97.06 187 THR B CA 1
ATOM 3598 C C . THR B 1 187 ? 11.891 -1.126 -6.57 1 97.06 187 THR B C 1
ATOM 3600 O O . THR B 1 187 ? 11.43 -0.283 -7.344 1 97.06 187 THR B O 1
ATOM 3603 N N . PRO B 1 188 ? 13.07 -0.879 -5.949 1 96.56 188 PRO B N 1
ATOM 3604 C CA . PRO B 1 188 ? 13.867 0.314 -6.242 1 96.56 188 PRO B CA 1
ATOM 3605 C C . PRO B 1 188 ? 14.242 0.43 -7.719 1 96.56 188 PRO B C 1
ATOM 3607 O O . PRO B 1 188 ? 14.305 1.538 -8.258 1 96.56 188 PRO B O 1
ATOM 3610 N N . ASN B 1 189 ? 14.461 -0.638 -8.422 1 94.75 189 ASN B N 1
ATOM 3611 C CA . ASN B 1 189 ? 14.914 -0.634 -9.812 1 94.75 189 ASN B CA 1
ATOM 3612 C C . ASN B 1 189 ? 13.734 -0.563 -10.781 1 94.75 189 ASN B C 1
ATOM 3614 O O . ASN B 1 189 ? 13.93 -0.324 -11.977 1 94.75 189 ASN B O 1
ATOM 3618 N N . SER B 1 190 ? 12.594 -0.839 -10.344 1 94.69 190 SER B N 1
ATOM 3619 C CA . SER B 1 190 ? 11.359 -0.747 -11.117 1 94.69 190 SER B CA 1
ATOM 3620 C C . SER B 1 190 ? 10.258 -0.049 -10.32 1 94.69 190 SER B C 1
ATOM 3622 O O . SER B 1 190 ? 9.203 -0.632 -10.07 1 94.69 190 SER B O 1
ATOM 3624 N N . PHE B 1 191 ? 10.523 1.163 -10.008 1 97.38 191 PHE B N 1
ATOM 3625 C CA . PHE B 1 191 ? 9.617 1.931 -9.156 1 97.38 191 PHE B CA 1
ATOM 3626 C C . PHE B 1 191 ? 8.414 2.426 -9.961 1 97.38 191 PHE B C 1
ATOM 3628 O O . PHE B 1 191 ? 8.57 2.908 -11.078 1 97.38 191 PHE B O 1
ATOM 3635 N N . LYS B 1 192 ? 7.23 2.309 -9.391 1 97.38 192 LYS B N 1
ATOM 3636 C CA . LYS B 1 192 ? 5.988 2.816 -9.969 1 97.38 192 LYS B CA 1
ATOM 3637 C C . LYS B 1 192 ? 5.133 3.506 -8.906 1 97.38 192 LYS B C 1
ATOM 3639 O O . LYS B 1 192 ? 4.898 2.949 -7.832 1 97.38 192 LYS B O 1
ATOM 3644 N N . PRO B 1 193 ? 4.648 4.711 -9.156 1 98.69 193 PRO B N 1
ATOM 3645 C CA . PRO B 1 193 ? 3.699 5.34 -8.234 1 98.69 193 PRO B CA 1
ATOM 3646 C C . PRO B 1 193 ? 2.447 4.492 -8.008 1 98.69 193 PRO B C 1
ATOM 3648 O O . PRO B 1 193 ? 1.989 3.807 -8.93 1 98.69 193 PRO B O 1
ATOM 3651 N N . THR B 1 194 ? 1.887 4.594 -6.836 1 98.81 194 THR B N 1
ATOM 3652 C CA . THR B 1 194 ? 0.712 3.82 -6.449 1 98.81 194 THR B CA 1
ATOM 3653 C C . THR B 1 194 ? -0.444 4.074 -7.414 1 98.81 194 THR B C 1
ATOM 3655 O O . THR B 1 194 ? -1.08 3.135 -7.891 1 98.81 194 THR B O 1
ATOM 3658 N N . ALA B 1 195 ? -0.725 5.324 -7.723 1 98.5 195 ALA B N 1
ATOM 3659 C CA . ALA B 1 195 ? -1.844 5.668 -8.594 1 98.5 195 ALA B CA 1
ATOM 3660 C C . ALA B 1 195 ? -1.697 5.004 -9.961 1 98.5 195 ALA B C 1
ATOM 3662 O O . ALA B 1 195 ? -2.674 4.504 -10.523 1 98.5 195 ALA B O 1
ATOM 3663 N N . LEU B 1 196 ? -0.483 5.047 -10.492 1 98.44 196 LEU B N 1
ATOM 3664 C CA . LEU B 1 196 ? -0.228 4.426 -11.789 1 98.44 196 LEU B CA 1
ATOM 3665 C C . LEU B 1 196 ? -0.394 2.914 -11.703 1 98.44 196 LEU B C 1
ATOM 3667 O O . LEU B 1 196 ? -1.001 2.303 -12.594 1 98.44 196 LEU B O 1
ATOM 3671 N N . SER B 1 197 ? 0.165 2.256 -10.711 1 98.56 197 SER B N 1
ATOM 3672 C CA . SER B 1 197 ? 0.036 0.816 -10.508 1 98.56 197 SER B CA 1
ATOM 3673 C C . SER B 1 197 ? -1.429 0.398 -10.43 1 98.56 197 SER B C 1
ATOM 3675 O O . SER B 1 197 ? -1.837 -0.576 -11.07 1 98.56 197 SER B O 1
ATOM 3677 N N . GLU B 1 198 ? -2.188 1.146 -9.602 1 98.56 198 GLU B N 1
ATOM 3678 C CA . GLU B 1 198 ? -3.613 0.865 -9.477 1 98.56 198 GLU B CA 1
ATOM 3679 C C . GLU B 1 198 ? -4.324 0.981 -10.82 1 98.56 198 GLU B C 1
ATOM 3681 O O . GLU B 1 198 ? -5.172 0.151 -11.156 1 98.56 198 GLU B O 1
ATOM 3686 N N . GLN B 1 199 ? -3.984 2.012 -11.531 1 98.31 199 GLN B N 1
ATOM 3687 C CA . GLN B 1 199 ? -4.586 2.199 -12.852 1 98.31 199 GLN B CA 1
ATOM 3688 C C . GLN B 1 199 ? -4.277 1.021 -13.766 1 98.31 199 GLN B C 1
ATOM 3690 O O . GLN B 1 199 ? -5.16 0.534 -14.477 1 98.31 199 GLN B O 1
ATOM 3695 N N . ILE B 1 200 ? -3.029 0.574 -13.797 1 98.12 200 ILE B N 1
ATOM 3696 C CA . ILE B 1 200 ? -2.602 -0.541 -14.633 1 98.12 200 ILE B CA 1
ATOM 3697 C C . ILE B 1 200 ? -3.406 -1.789 -14.281 1 98.12 200 ILE B C 1
ATOM 3699 O O . ILE B 1 200 ? -3.955 -2.451 -15.172 1 98.12 200 ILE B O 1
ATOM 3703 N N . ILE B 1 201 ? -3.502 -2.123 -13 1 98.12 201 ILE B N 1
ATOM 3704 C CA . ILE B 1 201 ? -4.227 -3.312 -12.562 1 98.12 201 ILE B CA 1
ATOM 3705 C C . ILE B 1 201 ? -5.707 -3.172 -12.906 1 98.12 201 ILE B C 1
ATOM 3707 O O . ILE B 1 201 ? -6.32 -4.109 -13.422 1 98.12 201 ILE B O 1
ATOM 3711 N N . ASN B 1 202 ? -6.285 -1.973 -12.641 1 97.81 202 ASN B N 1
ATOM 3712 C CA . ASN B 1 202 ? -7.695 -1.738 -12.922 1 97.81 202 ASN B CA 1
ATOM 3713 C C . ASN B 1 202 ? -7.992 -1.874 -14.414 1 97.81 202 ASN B C 1
ATOM 3715 O O . ASN B 1 202 ? -9 -2.471 -14.797 1 97.81 202 ASN B O 1
ATOM 3719 N N . ASP B 1 203 ? -7.168 -1.264 -15.203 1 97.81 203 ASP B N 1
ATOM 3720 C CA . ASP B 1 203 ? -7.328 -1.389 -16.641 1 97.81 203 ASP B CA 1
ATOM 3721 C C . ASP B 1 203 ? -7.266 -2.852 -17.078 1 97.81 203 ASP B C 1
ATOM 3723 O O . ASP B 1 203 ? -8.062 -3.291 -17.922 1 97.81 203 ASP B O 1
ATOM 3727 N N . PHE B 1 204 ? -6.273 -3.557 -16.594 1 97.44 204 PHE B N 1
ATOM 3728 C CA . PHE B 1 204 ? -6.137 -4.977 -16.906 1 97.44 204 PHE B CA 1
ATOM 3729 C C . PHE B 1 204 ? -7.402 -5.738 -16.516 1 97.44 204 PHE B C 1
ATOM 3731 O O . PHE B 1 204 ? -7.93 -6.516 -17.312 1 97.44 204 PHE B O 1
ATOM 3738 N N . MET B 1 205 ? -7.953 -5.469 -15.359 1 97.5 205 MET B N 1
ATOM 3739 C CA . MET B 1 205 ? -9.062 -6.234 -14.797 1 97.5 205 MET B CA 1
ATOM 3740 C C . MET B 1 205 ? -10.383 -5.852 -15.461 1 97.5 205 MET B C 1
ATOM 3742 O O . MET B 1 205 ? -11.367 -6.578 -15.352 1 97.5 205 MET B O 1
ATOM 3746 N N . SER B 1 206 ? -10.43 -4.688 -16.062 1 96.12 206 SER B N 1
ATOM 3747 C CA . SER B 1 206 ? -11.641 -4.227 -16.734 1 96.12 206 SER B CA 1
ATOM 3748 C C . SER B 1 206 ? -12.086 -5.211 -17.812 1 96.12 206 SER B C 1
ATOM 3750 O O . SER B 1 206 ? -13.266 -5.23 -18.188 1 96.12 206 SER B O 1
ATOM 3752 N N . GLY B 1 207 ? -11.156 -6.066 -18.25 1 94.25 207 GLY B N 1
ATOM 3753 C CA . GLY B 1 207 ? -11.469 -7.047 -19.281 1 94.25 207 GLY B CA 1
ATOM 3754 C C . GLY B 1 207 ? -11.977 -8.359 -18.719 1 94.25 207 GLY B C 1
ATOM 3755 O O . GLY B 1 207 ? -12.258 -9.297 -19.469 1 94.25 207 GLY B O 1
ATOM 3756 N N . PHE B 1 208 ? -12.102 -8.43 -17.422 1 96.19 208 PHE B N 1
ATOM 3757 C CA . PHE B 1 208 ? -12.492 -9.672 -16.766 1 96.19 208 PHE B CA 1
ATOM 3758 C C . PHE B 1 208 ? -13.68 -9.453 -15.844 1 96.19 208 PHE B C 1
ATOM 3760 O O . PHE B 1 208 ? -13.797 -8.398 -15.219 1 96.19 208 PHE B O 1
ATOM 3767 N N . ASP B 1 209 ? -14.586 -10.414 -15.82 1 92.5 209 ASP B N 1
ATOM 3768 C CA . ASP B 1 209 ? -15.758 -10.367 -14.945 1 92.5 209 ASP B CA 1
ATOM 3769 C C . ASP B 1 209 ? -15.586 -11.312 -13.758 1 92.5 209 ASP B C 1
ATOM 3771 O O . ASP B 1 209 ? -16.125 -12.422 -13.758 1 92.5 209 ASP B O 1
ATOM 3775 N N . ILE B 1 210 ? -14.828 -10.844 -12.844 1 91.38 210 ILE B N 1
ATOM 3776 C CA . ILE B 1 210 ? -14.625 -11.617 -11.625 1 91.38 210 ILE B CA 1
ATOM 3777 C C . ILE B 1 210 ? -14.906 -10.742 -10.406 1 91.38 210 ILE B C 1
ATOM 3779 O O . ILE B 1 210 ? -14.586 -9.547 -10.398 1 91.38 210 ILE B O 1
ATOM 3783 N N . LYS B 1 211 ? -15.477 -11.297 -9.375 1 88.19 211 LYS B N 1
ATOM 3784 C CA . LYS B 1 211 ? -15.898 -10.484 -8.242 1 88.19 211 LYS B CA 1
ATOM 3785 C C . LYS B 1 211 ? -15.031 -10.75 -7.016 1 88.19 211 LYS B C 1
ATOM 3787 O O . LYS B 1 211 ? -14.75 -9.844 -6.234 1 88.19 211 LYS B O 1
ATOM 3792 N N . ASN B 1 212 ? -14.594 -11.969 -6.859 1 95.75 212 ASN B N 1
ATOM 3793 C CA . ASN B 1 212 ? -13.906 -12.344 -5.625 1 95.75 212 ASN B CA 1
ATOM 3794 C C . ASN B 1 212 ? -12.398 -12.117 -5.73 1 95.75 212 ASN B C 1
ATOM 3796 O O . ASN B 1 212 ? -11.625 -13.07 -5.703 1 95.75 212 ASN B O 1
ATOM 3800 N N . TYR B 1 213 ? -12 -10.852 -5.848 1 97.94 213 TYR B N 1
ATOM 3801 C CA . TYR B 1 213 ? -10.578 -10.555 -5.918 1 97.94 213 TYR B CA 1
ATOM 3802 C C . TYR B 1 213 ? -10.258 -9.25 -5.195 1 97.94 213 TYR B C 1
ATOM 3804 O O . TYR B 1 213 ? -11.156 -8.461 -4.898 1 97.94 213 TYR B O 1
ATOM 3812 N N . SER B 1 214 ? -9.047 -9.055 -4.816 1 98.19 214 SER B N 1
ATOM 3813 C CA . SER B 1 214 ? -8.484 -7.809 -4.312 1 98.19 214 SER B CA 1
ATOM 3814 C C . SER B 1 214 ? -7.176 -7.465 -5.02 1 98.19 214 SER B C 1
ATOM 3816 O O . SER B 1 214 ? -6.535 -8.336 -5.609 1 98.19 214 SER B O 1
ATOM 3818 N N . THR B 1 215 ? -6.836 -6.238 -5.043 1 98.44 215 THR B N 1
ATOM 3819 C CA . THR B 1 215 ? -5.609 -5.77 -5.672 1 98.44 215 THR B CA 1
ATOM 3820 C C . THR B 1 215 ? -4.656 -5.188 -4.633 1 98.44 215 THR B C 1
ATOM 3822 O O . THR B 1 215 ? -5.09 -4.578 -3.654 1 98.44 215 THR B O 1
ATOM 3825 N N . HIS B 1 216 ? -3.404 -5.426 -4.836 1 98.56 216 HIS B N 1
ATOM 3826 C CA . HIS B 1 216 ? -2.383 -5.008 -3.883 1 98.56 216 HIS B CA 1
ATOM 3827 C C . HIS B 1 216 ? -1.139 -4.492 -4.598 1 98.56 216 HIS B C 1
ATOM 3829 O O . HIS B 1 216 ? -0.79 -4.98 -5.676 1 98.56 216 HIS B O 1
ATOM 3835 N N . ILE B 1 217 ? -0.532 -3.514 -4.02 1 98.75 217 ILE B N 1
ATOM 3836 C CA . ILE B 1 217 ? 0.81 -3.047 -4.352 1 98.75 217 ILE B CA 1
ATOM 3837 C C . ILE B 1 217 ? 1.747 -3.285 -3.17 1 98.75 217 ILE B C 1
ATOM 3839 O O . ILE B 1 217 ? 1.441 -2.9 -2.039 1 98.75 217 ILE B O 1
ATOM 3843 N N . TYR B 1 218 ? 2.85 -3.953 -3.406 1 98.69 218 TYR B N 1
ATOM 3844 C CA . TYR B 1 218 ? 3.742 -4.348 -2.324 1 98.69 218 TYR B CA 1
ATOM 3845 C C . TYR B 1 218 ? 5.188 -3.994 -2.65 1 98.69 218 TYR B C 1
ATOM 3847 O O . TYR B 1 218 ? 5.703 -4.371 -3.707 1 98.69 218 TYR B O 1
ATOM 3855 N N . ASN B 1 219 ? 5.832 -3.223 -1.812 1 98.75 219 ASN B N 1
ATOM 3856 C CA . ASN B 1 219 ? 7.207 -2.773 -2.012 1 98.75 219 ASN B CA 1
ATOM 3857 C C . ASN B 1 219 ? 8.211 -3.742 -1.395 1 98.75 219 ASN B C 1
ATOM 3859 O O . ASN B 1 219 ? 8.055 -4.16 -0.245 1 98.75 219 ASN B O 1
ATOM 3863 N N . ASP B 1 220 ? 9.234 -4.098 -2.127 1 97.94 220 ASP B N 1
ATOM 3864 C CA . ASP B 1 220 ? 10.328 -4.898 -1.597 1 97.94 220 ASP B CA 1
ATOM 3865 C C . ASP B 1 220 ? 11.594 -4.711 -2.43 1 97.94 220 ASP B C 1
ATOM 3867 O O . ASP B 1 220 ? 11.578 -4.016 -3.449 1 97.94 220 ASP B O 1
ATOM 3871 N N . VAL B 1 221 ? 12.711 -5.195 -1.962 1 96.62 221 VAL B N 1
ATOM 3872 C CA . VAL B 1 221 ? 14.031 -4.938 -2.537 1 96.62 221 VAL B CA 1
ATOM 3873 C C . VAL B 1 221 ? 14.117 -5.574 -3.924 1 96.62 221 VAL B C 1
ATOM 3875 O O . VAL B 1 221 ? 14.836 -5.078 -4.797 1 96.62 221 VAL B O 1
ATOM 3878 N N . ASN B 1 222 ? 13.445 -6.707 -4.137 1 92.69 222 ASN B N 1
ATOM 3879 C CA . ASN B 1 222 ? 13.328 -7.352 -5.441 1 92.69 222 ASN B CA 1
ATOM 3880 C C . ASN B 1 222 ? 12.008 -8.109 -5.57 1 92.69 222 ASN B C 1
ATOM 3882 O O . ASN B 1 222 ? 11.266 -8.242 -4.598 1 92.69 222 ASN B O 1
ATOM 3886 N N . ILE B 1 223 ? 11.734 -8.562 -6.715 1 92.56 223 ILE B N 1
ATOM 3887 C CA . ILE B 1 223 ? 10.438 -9.133 -7.055 1 92.56 223 ILE B CA 1
ATOM 3888 C C . ILE B 1 223 ? 10.234 -10.438 -6.285 1 92.56 223 ILE B C 1
ATOM 3890 O O . ILE B 1 223 ? 9.172 -10.648 -5.691 1 92.56 223 ILE B O 1
ATOM 3894 N N . GLU B 1 224 ? 11.188 -11.375 -6.238 1 89.56 224 GLU B N 1
ATOM 3895 C CA . GLU B 1 224 ? 11.07 -12.68 -5.586 1 89.56 224 GLU B CA 1
ATOM 3896 C C . GLU B 1 224 ? 10.742 -12.523 -4.105 1 89.56 224 GLU B C 1
ATOM 3898 O O . GLU B 1 224 ? 9.789 -13.141 -3.611 1 89.56 224 GLU B O 1
ATOM 3903 N N . LYS B 1 225 ? 11.547 -11.695 -3.414 1 92.5 225 LYS B N 1
ATOM 3904 C CA . LYS B 1 225 ? 11.305 -11.453 -1.995 1 92.5 225 LYS B CA 1
ATOM 3905 C C . LYS B 1 225 ? 9.938 -10.797 -1.777 1 92.5 225 LYS B C 1
ATOM 3907 O O . LYS B 1 225 ? 9.242 -11.117 -0.813 1 92.5 225 LYS B O 1
ATOM 3912 N N . GLY B 1 226 ? 9.57 -9.883 -2.721 1 95.62 226 GLY B N 1
ATOM 3913 C CA . GLY B 1 226 ? 8.273 -9.234 -2.639 1 95.62 226 GLY B CA 1
ATOM 3914 C C . GLY B 1 226 ? 7.109 -10.211 -2.705 1 95.62 226 GLY B C 1
ATOM 3915 O O . GLY B 1 226 ? 6.188 -10.141 -1.888 1 95.62 226 GLY B O 1
ATOM 3916 N N . ILE B 1 227 ? 7.188 -11.148 -3.629 1 94.56 227 ILE B N 1
ATOM 3917 C CA . ILE B 1 227 ? 6.129 -12.141 -3.777 1 94.56 227 ILE B CA 1
ATOM 3918 C C . ILE B 1 227 ? 6.074 -13.023 -2.535 1 94.56 227 ILE B C 1
ATOM 3920 O O . ILE B 1 227 ? 4.996 -13.273 -1.991 1 94.56 227 ILE B O 1
ATOM 3924 N N . ARG B 1 228 ? 7.176 -13.469 -2.105 1 93.12 228 ARG B N 1
ATOM 3925 C CA . ARG B 1 228 ? 7.254 -14.336 -0.931 1 93.12 228 ARG B CA 1
ATOM 3926 C C . ARG B 1 228 ? 6.707 -13.625 0.306 1 93.12 228 ARG B C 1
ATOM 3928 O O . ARG B 1 228 ? 5.855 -14.172 1.014 1 93.12 228 ARG B O 1
ATOM 3935 N N . ASN B 1 229 ? 7.191 -12.398 0.604 1 95.81 229 ASN B N 1
ATOM 3936 C CA . ASN B 1 229 ? 6.809 -11.664 1.806 1 95.81 229 ASN B CA 1
ATOM 3937 C C . ASN B 1 229 ? 5.332 -11.273 1.779 1 95.81 229 ASN B C 1
ATOM 3939 O O . ASN B 1 229 ? 4.645 -11.359 2.799 1 95.81 229 ASN B O 1
ATOM 3943 N N . PHE B 1 230 ? 4.867 -10.867 0.627 1 97.31 230 PHE B N 1
ATOM 3944 C CA . PHE B 1 230 ? 3.443 -10.57 0.514 1 97.31 230 PHE B CA 1
ATOM 3945 C C . PHE B 1 230 ? 2.609 -11.82 0.768 1 97.31 230 PHE B C 1
ATOM 3947 O O . PHE B 1 230 ? 1.65 -11.789 1.54 1 97.31 230 PHE B O 1
ATOM 3954 N N . SER B 1 231 ? 2.963 -12.883 0.123 1 96.12 231 SER B N 1
ATOM 3955 C CA . SER B 1 231 ? 2.234 -14.141 0.281 1 96.12 231 SER B CA 1
ATOM 3956 C C . SER B 1 231 ? 2.203 -14.578 1.74 1 96.12 231 SER B C 1
ATOM 3958 O O . SER B 1 231 ? 1.172 -15.047 2.232 1 96.12 231 SER B O 1
ATOM 3960 N N . ASN B 1 232 ? 3.318 -14.469 2.406 1 95.31 232 ASN B N 1
ATOM 3961 C CA . ASN B 1 232 ? 3.377 -14.797 3.826 1 95.31 232 ASN B CA 1
ATOM 3962 C C . ASN B 1 232 ? 2.482 -13.875 4.652 1 95.31 232 ASN B C 1
ATOM 3964 O O . ASN B 1 232 ? 1.782 -14.328 5.559 1 95.31 232 ASN B O 1
ATOM 3968 N N . SER B 1 233 ? 2.494 -12.609 4.312 1 96.69 233 SER B N 1
ATOM 3969 C CA . SER B 1 233 ? 1.776 -11.617 5.102 1 96.69 233 SER B CA 1
ATOM 3970 C C . SER B 1 233 ? 0.272 -11.867 5.074 1 96.69 233 SER B C 1
ATOM 3972 O O . SER B 1 233 ? -0.437 -11.531 6.023 1 96.69 233 SER B O 1
ATOM 3974 N N . ILE B 1 234 ? -0.224 -12.477 4.016 1 97.06 234 ILE B N 1
ATOM 3975 C CA . ILE B 1 234 ? -1.666 -12.672 3.934 1 97.06 234 ILE B CA 1
ATOM 3976 C C . ILE B 1 234 ? -1.992 -14.156 4.094 1 97.06 234 ILE B C 1
ATOM 3978 O O . ILE B 1 234 ? -3.115 -14.586 3.82 1 97.06 234 ILE B O 1
ATOM 3982 N N . ASN B 1 235 ? -0.969 -14.945 4.41 1 95 235 ASN B N 1
ATOM 3983 C CA . ASN B 1 235 ? -1.115 -16.391 4.598 1 95 235 ASN B CA 1
ATOM 3984 C C . ASN B 1 235 ? -1.681 -17.062 3.352 1 95 235 ASN B C 1
ATOM 3986 O O . ASN B 1 235 ? -2.66 -17.797 3.434 1 95 235 ASN B O 1
ATOM 3990 N N . ALA B 1 236 ? -1.031 -16.828 2.232 1 95.69 236 ALA B N 1
ATOM 3991 C CA . ALA B 1 236 ? -1.454 -17.406 0.959 1 95.69 236 ALA B CA 1
ATOM 3992 C C . ALA B 1 236 ? -1.399 -18.922 1.003 1 95.69 236 ALA B C 1
ATOM 3994 O O . ALA B 1 236 ? -0.5 -19.5 1.617 1 95.69 236 ALA B O 1
ATOM 3995 N N . ASP B 1 237 ? -2.338 -19.547 0.312 1 95.06 237 ASP B N 1
ATOM 3996 C CA . ASP B 1 237 ? -2.375 -21 0.185 1 95.06 237 ASP B CA 1
ATOM 3997 C C . ASP B 1 237 ? -1.762 -21.453 -1.139 1 95.06 237 ASP B C 1
ATOM 3999 O O . ASP B 1 237 ? -1.391 -22.625 -1.291 1 95.06 237 ASP B O 1
ATOM 4003 N N . LEU B 1 238 ? -1.668 -20.594 -2.059 1 94.94 238 LEU B N 1
ATOM 4004 C CA . LEU B 1 238 ? -1.191 -20.859 -3.412 1 94.94 238 LEU B CA 1
ATOM 4005 C C . LEU B 1 238 ? -0.647 -19.594 -4.059 1 94.94 238 LEU B C 1
ATOM 4007 O O . LEU B 1 238 ? -1.203 -18.5 -3.869 1 94.94 238 LEU B O 1
ATOM 4011 N N . ILE B 1 239 ? 0.438 -19.75 -4.73 1 95 239 ILE B N 1
ATOM 4012 C CA . ILE B 1 239 ? 1.017 -18.641 -5.488 1 95 239 ILE B CA 1
ATOM 4013 C C . ILE B 1 239 ? 0.962 -18.969 -6.984 1 95 239 ILE B C 1
ATOM 4015 O O . ILE B 1 239 ? 1.352 -20.047 -7.406 1 95 239 ILE B O 1
ATOM 4019 N N . GLY B 1 240 ? 0.418 -18.062 -7.75 1 94.75 240 GLY B N 1
ATOM 4020 C CA . GLY B 1 240 ? 0.388 -18.156 -9.203 1 94.75 240 GLY B CA 1
ATOM 4021 C C . GLY B 1 240 ? 1.331 -17.188 -9.883 1 94.75 240 GLY B C 1
ATOM 4022 O O . GLY B 1 240 ? 1.409 -16.016 -9.508 1 94.75 240 GLY B O 1
ATOM 4023 N N . LEU B 1 241 ? 2.008 -17.703 -10.883 1 92.5 241 LEU B N 1
ATOM 4024 C CA . LEU B 1 241 ? 2.957 -16.906 -11.664 1 92.5 241 LEU B CA 1
ATOM 4025 C C . LEU B 1 241 ? 2.816 -17.219 -13.156 1 92.5 241 LEU B C 1
ATOM 4027 O O . LEU B 1 241 ? 2.342 -18.281 -13.531 1 92.5 241 LEU B O 1
ATOM 4031 N N . CYS B 1 242 ? 3.207 -16.234 -13.938 1 90.81 242 CYS B N 1
ATOM 4032 C CA . CYS B 1 242 ? 3.312 -16.453 -15.375 1 90.81 242 CYS B CA 1
ATOM 4033 C C . CYS B 1 242 ? 4.77 -16.609 -15.797 1 90.81 242 CYS B C 1
ATOM 4035 O O . CYS B 1 242 ? 5.645 -15.922 -15.281 1 90.81 242 CYS B O 1
ATOM 4037 N N . THR B 1 243 ? 5.027 -17.5 -16.766 1 83.44 243 THR B N 1
ATOM 4038 C CA . THR B 1 243 ? 6.379 -17.734 -17.266 1 83.44 243 THR B CA 1
ATOM 4039 C C . THR B 1 243 ? 6.469 -17.406 -18.75 1 83.44 243 THR B C 1
ATOM 4041 O O . THR B 1 243 ? 5.508 -17.609 -19.5 1 83.44 243 THR B O 1
ATOM 4044 N N . HIS B 1 244 ? 7.586 -16.75 -19.297 1 77.5 244 HIS B N 1
ATOM 4045 C CA . HIS B 1 244 ? 7.875 -16.547 -20.703 1 77.5 244 HIS B CA 1
ATOM 4046 C C . HIS B 1 244 ? 8.734 -17.672 -21.266 1 77.5 244 HIS B C 1
ATOM 4048 O O . HIS B 1 244 ? 9.57 -18.234 -20.547 1 77.5 244 HIS B O 1
ATOM 4054 N N . GLY B 1 245 ? 8.312 -18.672 -22.141 1 59.47 245 GLY B N 1
ATOM 4055 C CA . GLY B 1 245 ? 9.062 -19.75 -22.781 1 59.47 245 GLY B CA 1
ATOM 4056 C C . GLY B 1 245 ? 10.5 -19.375 -23.094 1 59.47 245 GLY B C 1
ATOM 4057 O O . GLY B 1 245 ? 11.289 -20.219 -23.5 1 59.47 245 GLY B O 1
ATOM 4058 N N . ARG B 1 246 ? 10.727 -18.078 -23.625 1 51.12 246 ARG B N 1
ATOM 4059 C CA . ARG B 1 246 ? 12.008 -17.781 -24.266 1 51.12 246 ARG B CA 1
ATOM 4060 C C . ARG B 1 246 ? 13.164 -18.078 -23.312 1 51.12 246 ARG B C 1
ATOM 4062 O O . ARG B 1 246 ? 12.953 -18.312 -22.125 1 51.12 246 ARG B O 1
ATOM 4069 N N . THR B 1 247 ? 14.367 -17.5 -23.828 1 42.94 247 THR B N 1
ATOM 4070 C CA . THR B 1 247 ? 15.602 -17.781 -23.109 1 42.94 247 THR B CA 1
ATOM 4071 C C . THR B 1 247 ? 15.414 -17.531 -21.609 1 42.94 247 THR B C 1
ATOM 4073 O O . THR B 1 247 ? 14.336 -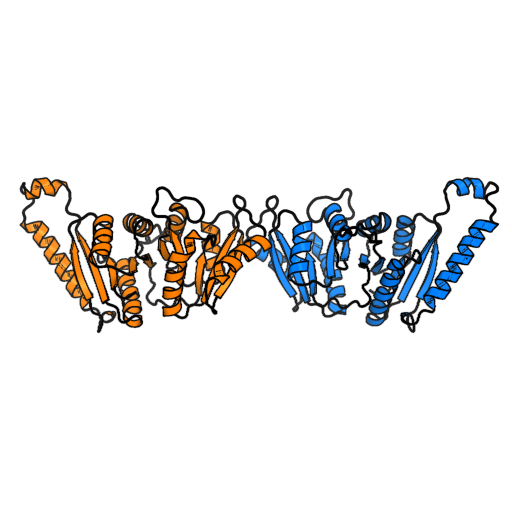17.109 -21.172 1 42.94 247 THR B O 1
ATOM 4076 N N . GLY B 1 248 ? 16.484 -16.812 -21.109 1 32.38 248 GLY B N 1
ATOM 4077 C CA . GLY B 1 248 ? 16.766 -16.594 -19.703 1 32.38 248 GLY B CA 1
ATOM 4078 C C . GLY B 1 248 ? 15.586 -16.031 -18.938 1 32.38 248 GLY B C 1
ATOM 4079 O O . GLY B 1 248 ? 14.57 -15.664 -19.547 1 32.38 248 GLY B O 1
ATOM 4080 N N . LEU B 1 249 ? 15.633 -15.992 -17.562 1 36.47 249 LEU B N 1
ATOM 4081 C CA . LEU B 1 249 ? 14.789 -15.461 -16.484 1 36.47 249 LEU B CA 1
ATOM 4082 C C . LEU B 1 249 ? 14.258 -14.078 -16.844 1 36.47 249 LEU B C 1
ATOM 4084 O O . LEU B 1 249 ? 14.773 -13.062 -16.375 1 36.47 249 LEU B O 1
ATOM 4088 N N . ALA B 1 250 ? 13.984 -13.617 -17.969 1 33.56 250 ALA B N 1
ATOM 4089 C CA . ALA B 1 250 ? 13.727 -12.234 -18.359 1 33.56 250 ALA B CA 1
ATOM 4090 C C . ALA B 1 250 ? 12.797 -11.539 -17.375 1 33.56 250 ALA B C 1
ATOM 4092 O O . ALA B 1 250 ? 12.078 -12.195 -16.609 1 33.56 250 ALA B O 1
ATOM 4093 N N . HIS B 1 251 ? 12.18 -10.172 -17.562 1 35.12 251 HIS B N 1
ATOM 4094 C CA . HIS B 1 251 ? 12.18 -9.016 -16.672 1 35.12 251 HIS B CA 1
ATOM 4095 C C . HIS B 1 251 ? 11.148 -9.188 -15.555 1 35.12 251 HIS B C 1
ATOM 4097 O O . HIS B 1 251 ? 11.336 -8.68 -14.445 1 35.12 251 HIS B O 1
ATOM 4103 N N . PHE B 1 252 ? 9.82 -9.227 -15.797 1 37 252 PHE B N 1
ATOM 4104 C CA . PHE B 1 252 ? 9.109 -9.227 -14.523 1 37 252 PHE B CA 1
ATOM 4105 C C . PHE B 1 252 ? 9.414 -10.5 -13.734 1 37 252 PHE B C 1
ATOM 4107 O O . PHE B 1 252 ? 9.68 -10.445 -12.531 1 37 252 PHE B O 1
ATOM 4114 N N . PHE B 1 253 ? 8.766 -11.797 -14.18 1 43.88 253 PHE B N 1
ATOM 4115 C CA . PHE B 1 253 ? 9.188 -13.062 -13.586 1 43.88 253 PHE B CA 1
ATOM 4116 C C . PHE B 1 253 ? 10.234 -13.75 -14.461 1 43.88 253 PHE B C 1
ATOM 4118 O O . PHE B 1 253 ? 9.898 -14.359 -15.477 1 43.88 253 PHE B O 1
ATOM 4125 N N . THR B 1 254 ? 11.266 -13.016 -14.906 1 43.12 254 THR B N 1
ATOM 4126 C CA . THR B 1 254 ? 12.336 -13.695 -15.625 1 43.12 254 THR B CA 1
ATOM 4127 C C . THR B 1 254 ? 12.445 -15.156 -15.188 1 43.12 254 THR B C 1
ATOM 4129 O O . THR B 1 254 ? 12.055 -15.5 -14.078 1 43.12 254 THR B O 1
ATOM 4132 N N . GLY B 1 255 ? 12.289 -15.953 -16.125 1 54.06 255 GLY B N 1
ATOM 4133 C CA . GLY B 1 255 ? 12.516 -17.359 -15.875 1 54.06 255 GLY B CA 1
ATOM 4134 C C . GLY B 1 255 ? 13.18 -17.641 -14.539 1 54.06 255 GLY B C 1
ATOM 4135 O O . GLY B 1 255 ? 12.867 -18.625 -13.867 1 54.06 255 GLY B O 1
ATOM 4136 N N . SER B 1 256 ? 13.922 -16.547 -14.125 1 57.31 256 SER B N 1
ATOM 4137 C CA . SER B 1 256 ? 14.719 -16.734 -12.922 1 57.31 256 SER B CA 1
ATOM 4138 C C . SER B 1 256 ? 13.891 -16.5 -11.664 1 57.31 256 SER B C 1
ATOM 4140 O O . SER B 1 256 ? 14.023 -17.234 -10.68 1 57.31 256 SER B O 1
ATOM 4142 N N . ILE B 1 257 ? 12.812 -15.648 -11.891 1 61.56 257 ILE B N 1
ATOM 4143 C CA . ILE B 1 257 ? 12.062 -15.359 -10.68 1 61.56 257 ILE B CA 1
ATOM 4144 C C . ILE B 1 257 ? 11.141 -16.531 -10.352 1 61.56 257 ILE B C 1
ATOM 4146 O O . ILE B 1 257 ? 11.109 -17.016 -9.219 1 61.56 257 ILE B O 1
ATOM 4150 N N . SER B 1 258 ? 10.406 -16.891 -11.43 1 65.94 258 SER B N 1
ATOM 4151 C CA . SER B 1 258 ? 9.508 -18.031 -11.227 1 65.94 258 SER B CA 1
ATOM 4152 C C . SER B 1 258 ? 10.273 -19.266 -10.75 1 65.94 258 SER B C 1
ATOM 4154 O O . SER B 1 258 ? 9.852 -19.922 -9.805 1 65.94 258 SER B O 1
ATOM 4156 N N . GLU B 1 259 ? 11.367 -19.375 -11.391 1 67.75 259 GLU B N 1
ATOM 4157 C CA . GLU B 1 259 ? 12.203 -20.5 -10.977 1 67.75 259 GLU B CA 1
ATOM 4158 C C . GLU B 1 259 ? 12.68 -20.344 -9.539 1 67.75 259 GLU B C 1
ATOM 4160 O O . GLU B 1 259 ? 12.602 -21.281 -8.742 1 67.75 259 GLU B O 1
ATOM 4165 N N . ASP B 1 260 ? 13.117 -19.141 -9.258 1 71.25 260 ASP B N 1
ATOM 4166 C CA . ASP B 1 260 ? 13.648 -18.844 -7.926 1 71.25 260 ASP B CA 1
ATOM 4167 C C . ASP B 1 260 ? 12.555 -18.953 -6.863 1 71.25 260 ASP B C 1
ATOM 4169 O O . ASP B 1 260 ? 12.789 -19.484 -5.777 1 71.25 260 ASP B O 1
ATOM 4173 N N . LEU B 1 261 ? 11.398 -18.484 -7.23 1 73.69 261 LEU B N 1
ATOM 4174 C CA . LEU B 1 261 ? 10.305 -18.531 -6.262 1 73.69 261 LEU B CA 1
ATOM 4175 C C . LEU B 1 261 ? 9.836 -19.953 -6.039 1 73.69 261 LEU B C 1
ATOM 4177 O O . LEU B 1 261 ? 9.594 -20.359 -4.898 1 73.69 261 LEU B O 1
ATOM 4181 N N . VAL B 1 262 ? 9.742 -20.672 -7.145 1 69.88 262 VAL B N 1
ATOM 4182 C CA . VAL B 1 262 ? 9.32 -22.062 -7.035 1 69.88 262 VAL B CA 1
ATOM 4183 C C . VAL B 1 262 ? 10.328 -22.844 -6.188 1 69.88 262 VAL B C 1
ATOM 4185 O O . VAL B 1 262 ? 9.953 -23.703 -5.391 1 69.88 262 VAL B O 1
ATOM 4188 N N . ASN B 1 263 ? 11.523 -22.422 -6.332 1 67.19 263 ASN B N 1
ATOM 4189 C CA . ASN B 1 263 ? 12.609 -23.094 -5.613 1 67.19 263 ASN B CA 1
ATOM 4190 C C . ASN B 1 263 ? 12.594 -22.734 -4.129 1 67.19 263 ASN B C 1
ATOM 4192 O O . ASN B 1 263 ? 12.945 -23.562 -3.287 1 67.19 263 ASN B O 1
ATOM 4196 N N . HIS B 1 264 ? 12.055 -21.578 -3.828 1 67.75 264 HIS B N 1
ATOM 4197 C CA . HIS B 1 264 ? 12.25 -21.094 -2.465 1 67.75 264 HIS B CA 1
ATOM 4198 C C . HIS B 1 264 ? 10.922 -20.938 -1.734 1 67.75 264 HIS B C 1
ATOM 4200 O O . HIS B 1 264 ? 10.898 -20.609 -0.546 1 67.75 264 HIS B O 1
ATOM 4206 N N . ALA B 1 265 ? 9.906 -21.266 -2.412 1 67.31 265 ALA B N 1
ATOM 4207 C CA . ALA B 1 265 ? 8.617 -21.047 -1.772 1 67.31 265 ALA B CA 1
ATOM 4208 C C . ALA B 1 265 ? 8.219 -22.25 -0.908 1 67.31 265 ALA B C 1
ATOM 4210 O O . ALA B 1 265 ? 8.461 -23.391 -1.281 1 67.31 265 ALA B O 1
ATOM 4211 N N . ILE B 1 266 ? 7.613 -21.875 0.213 1 70.75 266 ILE B N 1
ATOM 4212 C CA . ILE B 1 266 ? 7.109 -22.906 1.117 1 70.75 266 ILE B CA 1
ATOM 4213 C C . ILE B 1 266 ? 5.668 -23.25 0.751 1 70.75 266 ILE B C 1
ATOM 4215 O O . ILE B 1 266 ? 5.164 -24.312 1.127 1 70.75 266 ILE B O 1
ATOM 4219 N N . LYS B 1 267 ? 5.082 -22.469 -0.118 1 85.19 267 LYS B N 1
ATOM 4220 C CA . LYS B 1 267 ? 3.703 -22.688 -0.554 1 85.19 267 LYS B CA 1
ATOM 4221 C C . LYS B 1 267 ? 3.654 -23.328 -1.938 1 85.19 267 LYS B C 1
ATOM 4223 O O . LYS B 1 267 ? 4.59 -23.188 -2.727 1 85.19 267 LYS B O 1
ATOM 4228 N N . PRO B 1 268 ? 2.58 -24.094 -2.209 1 91.12 268 PRO B N 1
ATOM 4229 C CA . PRO B 1 268 ? 2.406 -24.531 -3.592 1 91.12 268 PRO B CA 1
ATOM 4230 C C . PRO B 1 268 ? 2.441 -23.391 -4.594 1 91.12 268 PRO B C 1
ATOM 4232 O O . PRO B 1 268 ? 1.998 -22.281 -4.285 1 91.12 268 PRO B O 1
ATOM 4235 N N . VAL B 1 269 ? 3.051 -23.672 -5.742 1 92.56 269 VAL B N 1
ATOM 4236 C CA . VAL B 1 269 ? 3.162 -22.672 -6.812 1 92.56 269 VAL B CA 1
ATOM 4237 C C . VAL B 1 269 ? 2.57 -23.25 -8.102 1 92.56 269 VAL B C 1
ATOM 4239 O O . VAL B 1 269 ? 2.803 -24.406 -8.438 1 92.56 269 VAL B O 1
ATOM 4242 N N . ILE B 1 270 ? 1.786 -22.469 -8.719 1 94.31 270 ILE B N 1
ATOM 4243 C CA . ILE B 1 270 ? 1.311 -22.844 -10.047 1 94.31 270 ILE B CA 1
ATOM 4244 C C . ILE B 1 270 ? 1.804 -21.844 -11.086 1 94.31 270 ILE B C 1
ATOM 4246 O O . ILE B 1 270 ? 1.789 -20.625 -10.844 1 94.31 270 ILE B O 1
ATOM 4250 N N . THR B 1 271 ? 2.291 -22.359 -12.188 1 92.75 271 THR B N 1
ATOM 4251 C CA . THR B 1 271 ? 2.83 -21.5 -13.227 1 92.75 271 THR B CA 1
ATOM 4252 C C . THR B 1 271 ? 2.021 -21.641 -14.516 1 92.75 271 THR B C 1
ATOM 4254 O O . THR B 1 271 ? 1.561 -22.719 -14.852 1 92.75 271 THR B O 1
ATOM 4257 N N . PHE B 1 272 ? 1.834 -20.531 -15.188 1 92.94 272 PHE B N 1
ATOM 4258 C CA . PHE B 1 272 ? 1.134 -20.438 -16.469 1 92.94 272 PHE B CA 1
ATOM 4259 C C . PHE B 1 272 ? 2.033 -19.812 -17.531 1 92.94 272 PHE B C 1
ATOM 4261 O O . PHE B 1 272 ? 2.623 -18.766 -17.312 1 92.94 272 PHE B O 1
ATOM 4268 N N . ARG B 1 273 ? 2.078 -20.406 -18.609 1 89.5 273 ARG B N 1
ATOM 4269 C CA . ARG B 1 273 ? 2.945 -19.906 -19.672 1 89.5 273 ARG B CA 1
ATOM 4270 C C . ARG B 1 273 ? 2.252 -18.828 -20.484 1 89.5 273 ARG B C 1
ATOM 4272 O O . ARG B 1 273 ? 1.065 -18.938 -20.797 1 89.5 273 ARG B O 1
ATOM 4279 N N . ILE B 1 274 ? 3.016 -17.781 -20.75 1 88.62 274 ILE B N 1
ATOM 4280 C CA . ILE B 1 274 ? 2.51 -16.688 -21.594 1 88.62 274 ILE B CA 1
ATOM 4281 C C . ILE B 1 274 ? 2.479 -17.141 -23.047 1 88.62 274 ILE B C 1
ATOM 4283 O O . ILE B 1 274 ? 3.418 -17.781 -23.531 1 88.62 274 ILE B O 1
#

InterPro domains:
  IPR006015 Universal stress protein A family [PR01438] (1-19)
  IPR006015 Universal stress protein A family [PR01438] (101-113)
  IPR006015 Universal stress protein A family [PR01438] (119-141)
  IPR006016 UspA [PF00582] (1-141)
  IPR006016 UspA [PF00582] (221-272)
  IPR014729 Rossmann-like alpha/beta/alpha sandwich fold [G3DSA:3.40.50.620] (1-148)
  IPR014729 Rossmann-like alpha/beta/alpha sandwich fold [G3DSA:3.40.50.620] (150-273)

Solvent-accessible surface area (backbone atoms only — not comparable to full-atom values): 28583 Å² total; per-residue (Å²): 108,37,36,33,34,28,58,38,86,79,42,72,38,27,47,35,16,45,50,44,45,34,57,48,20,65,74,51,73,20,36,38,36,39,36,32,61,44,75,70,63,66,71,42,63,58,16,70,74,41,79,69,49,76,64,56,60,50,46,52,49,49,53,49,51,51,50,50,53,56,58,61,66,36,75,78,39,62,98,45,57,71,47,76,48,76,41,83,31,58,60,48,60,43,50,52,50,49,34,65,76,67,62,38,43,29,36,30,31,36,32,57,48,58,91,80,51,85,58,22,48,49,43,72,50,57,47,50,40,58,44,61,32,77,37,32,32,36,38,31,35,79,88,48,78,71,85,72,42,48,37,27,34,36,52,49,87,55,51,79,72,46,51,67,33,46,53,54,48,50,56,57,37,57,76,62,67,24,37,37,38,38,32,34,61,30,22,70,90,55,66,62,36,42,69,57,53,51,47,45,48,50,60,51,47,69,79,53,95,75,78,62,60,50,79,46,79,41,37,18,88,41,60,53,62,23,53,52,53,50,34,58,74,70,60,41,45,28,39,36,38,59,27,57,65,63,76,71,49,46,82,89,49,10,44,45,34,54,45,48,37,58,13,44,40,82,48,29,32,34,38,27,39,88,107,37,35,32,36,28,57,38,85,81,41,73,40,25,48,36,15,45,50,43,45,34,55,50,20,65,75,53,74,20,35,39,38,40,35,31,62,43,75,70,62,67,72,40,64,59,14,72,74,41,80,69,49,76,63,56,62,49,46,51,49,50,51,49,52,52,52,49,54,57,59,62,67,36,75,77,41,62,98,46,58,72,46,76,48,77,44,82,32,57,59,49,60,42,51,51,50,47,34,63,77,66,62,38,43,30,36,29,32,35,33,54,49,57,90,82,51,83,59,20,47,48,42,72,50,58,47,48,40,57,45,61,33,78,38,32,32,36,38,31,35,78,88,45,79,69,85,73,42,48,36,26,34,36,53,49,87,56,51,79,74,44,52,67,34,46,53,54,49,51,56,57,36,57,76,63,69,22,36,38,39,36,32,34,61,30,22,70,92,57,65,61,36,42,70,58,51,51,46,44,47,50,59,50,47,70,79,51,94,74,76,62,60,50,80,45,79,40,36,19,88,40,58,52,61,22,53,52,52,52,36,59,73,70,60,41,44,28,39,35,39,57,28,56,66,62,76,71,40,47,86,86,42,7,44,48,34,52,45,48,37,59,12,45,41,84,48,30,32,34,36,27,38,88

Foldseek 3Di:
DAEEEQEDPPDPQSLLLVLAVLVLNVLVVHAYEYEYEDADPPVCVVCVVNPPPPVVVVVVVVVVVVSVVVSCPDPSNPPHHYHYYYYHDDLLVVVQVVCVVVVGQEYGYEAPQPVPDLQQQGDPSLLSCLQAHQHKYKYAYPPCNDQQFQEEEEEDQLDPVCLVQVVVVVVVCVSRVHQYEYEYEAAPVRHDDPVVSVVSNCVSCVVDDDDRYDYYYFYDHDDLVRQQVVCVVVVGQEYEYEHENDDALDDDSRSCSLNSNSRNHNHIYMYHYD/DAEEEQEDPPDPQSLLLVLAVLVLNVLVVHAYEYEYEDADPPVCVVCVVNPPPPVVVVVVVVVVVVSVVVSCPDPSNPPHHYHYYYYHDDLLVVVQVVCVVVVGQEYGYEAPQPPPDLQQQGDPSLLSCLQAHQHKYKYAYPPCNDQQFQEEEEEDQLDPVCLVQVVVVVVVCVSRVHQYEYEYEAAPVRHDDPVVSVVSNCVSCVVDDDDRYDYYYFYDHAQLVRQQVVCVVVVGQEYEYEHENDDACDDNRHSCSLSSNSRNHNHIYMYHYD

Nearest PDB structures (foldseek):
  4wy2-assembly1_A-2  TM=7.985E-01  e=2.387E-13  Proteus mirabilis HI4320
  3olq-assembly1_A-2  TM=8.000E-01  e=8.202E-13  Proteus mirabilis HI4320
  4r2j-assembly1_A-2  TM=7.821E-01  e=5.843E-12  Salmonella enterica subsp. enterica serovar Typhimurium str. LT2
  3ab8-assembly1_B  TM=7.402E-01  e=5.223E-12  Thermus thermophilus HB8
  3hgm-assembly2_D  TM=7.776E-01  e=2.774E-06  Halomonas elongata

pLDDT: mean 85.64, std 17.01, range [32.34, 98.81]

Radius of gyration: 34.63 Å; Cα contacts (8 Å, |Δi|>4): 1081; chains: 2; bounding box: 49×124×54 Å